Protein AF-A0ABD3NKB0-F1 (afdb_monomer_lite)

Radius of gyration: 22.81 Å; chains: 1; bounding box: 58×77×48 Å

Foldseek 3Di:
DDDQCFLVNVLVVVCVVCVPCSVVCVVDPFPVSVVVVQVVLLVVLVVLVPDPDPCLPSSLVRLLRSLLLLLLVVQLVQVVLVVVLPQDLVQLLCLQAVDFADPVLQVVLCVVQPDPPDGRDRTSNSSLVSLQVVQDDPNDHQLQSSLLCVCVRPQLDAFADADLPPRHHDDQDPPDPDDQVRQQKDWDADPPPDAAQAWQDGNHGGGRTWIWGQHPPPRDTDIATDHLRSNQSRPNSRHGDDQVSSQSNSSSVCVSVVWAKWKKDFALDRHIDIWTFRPPPVRDTADSDLCQLQVLCCLVVVLAATQWMWTHDLQLVRTFTLRVQNLDEVVVNHRHDPVDPDDPVSSVVSVVLSVVCLCDSQNPRGNNRHNSSVSCVSSVDDRVNSSVSSSVSSVCRPVDDSSPD

Secondary structure (DSSP, 8-state):
-PPP--HHHHHHHHHHH-HHHHHHHHHS--HHHHHHHHHHHHHHHHHHHH---S-HHHHHHHHHHHHHHHHHHHHHHHHHHHHHTT--HHHHHHHHHHSPPPHHHHHHHHHHS--TT-PPPSSHHHHHHHHHHHHEETTEE-HHHHHHHHHTSGGG--B-SB-TTT-PBPP--SS-SS-TGGGTEEEE---S-STTB--EESSSEE-S-EEEEE-TTT--EEEEE-B--HHHHT-TTT--B-HHHHHHHHHHHHHHTT--EEEEEETTSS--EEEEE--STT--EE---HHHHTGGGGGGGSS-B---EEEE-SSGGG-EE-HHHHTSBGGGT-SB---S---HHHHHHHHHHHHHHHT-TT-TTBSS---HHHHHHHTT--HHHHHHHHHHHHHHBTTB-TT--

pLDDT: mean 81.74, std 17.15, range [26.59, 98.06]

Structure (mmCIF, N/CA/C/O backbone):
data_AF-A0ABD3NKB0-F1
#
_entry.id   AF-A0ABD3NKB0-F1
#
loop_
_atom_site.group_PDB
_atom_site.id
_atom_site.type_symbol
_atom_site.label_atom_id
_atom_site.label_alt_id
_atom_site.label_comp_id
_atom_site.label_asym_id
_atom_site.label_entity_id
_atom_site.label_seq_id
_atom_site.pdbx_PDB_ins_code
_atom_site.Cartn_x
_atom_site.Cartn_y
_atom_site.Cartn_z
_atom_site.occupancy
_atom_site.B_iso_or_equiv
_atom_site.auth_seq_id
_atom_site.auth_comp_id
_atom_site.auth_asym_id
_atom_site.auth_atom_id
_atom_site.pdbx_PDB_model_num
ATOM 1 N N . MET A 1 1 ? -17.593 -40.931 -14.509 1.00 26.59 1 MET A N 1
ATOM 2 C CA . MET A 1 1 ? -17.730 -40.911 -13.034 1.00 26.59 1 MET A CA 1
ATOM 3 C C . MET A 1 1 ? -17.226 -39.561 -12.542 1.00 26.59 1 MET A C 1
ATOM 5 O O . MET A 1 1 ? -16.441 -38.968 -13.272 1.00 26.59 1 MET A O 1
ATOM 9 N N . PRO A 1 2 ? -17.815 -39.019 -11.467 1.00 28.30 2 PRO A N 1
ATOM 10 C CA . PRO A 1 2 ? -18.167 -37.607 -11.347 1.00 28.30 2 PRO A CA 1
ATOM 11 C C . PRO A 1 2 ? -16.949 -36.687 -11.284 1.00 28.30 2 PRO A C 1
ATOM 13 O O . PRO A 1 2 ? -15.920 -37.038 -10.716 1.00 28.30 2 PRO A O 1
ATOM 16 N N . SER A 1 3 ? -17.118 -35.519 -11.900 1.00 31.98 3 SER A N 1
ATOM 17 C CA . SER A 1 3 ? -16.193 -34.391 -11.948 1.00 31.98 3 SER A CA 1
ATOM 18 C C . SER A 1 3 ? -15.628 -34.069 -10.557 1.00 31.98 3 SER A C 1
ATOM 20 O O . SER A 1 3 ? -16.409 -34.052 -9.600 1.00 31.98 3 SER A O 1
ATOM 22 N N . PRO A 1 4 ? -14.318 -33.795 -10.417 1.00 37.91 4 PRO A N 1
ATOM 23 C CA . PRO A 1 4 ? -13.768 -33.377 -9.134 1.00 37.91 4 PRO A CA 1
ATOM 24 C C . PRO A 1 4 ? -14.428 -32.053 -8.721 1.00 37.91 4 PRO A C 1
ATOM 26 O O . PRO A 1 4 ? -14.688 -31.212 -9.592 1.00 37.91 4 PRO A O 1
ATOM 29 N N . PRO A 1 5 ? -14.757 -31.850 -7.431 1.00 42.03 5 PRO A N 1
ATOM 30 C CA . PRO A 1 5 ? -15.404 -30.628 -7.010 1.00 42.03 5 PRO A CA 1
ATOM 31 C C . PRO A 1 5 ? -14.368 -29.506 -7.031 1.00 42.03 5 PRO A C 1
ATOM 33 O O . PRO A 1 5 ? -13.592 -29.332 -6.097 1.00 42.03 5 PRO A O 1
ATOM 36 N N . ALA A 1 6 ? -14.357 -28.754 -8.129 1.00 50.47 6 ALA A N 1
ATOM 37 C CA . ALA A 1 6 ? -13.628 -27.505 -8.254 1.00 50.47 6 ALA A CA 1
ATOM 38 C C . ALA A 1 6 ? -14.057 -26.555 -7.123 1.00 50.47 6 ALA A C 1
ATOM 40 O O . ALA A 1 6 ? -15.149 -26.688 -6.566 1.00 50.47 6 ALA A O 1
ATOM 41 N N . ALA A 1 7 ? -13.278 -25.518 -6.830 1.00 43.47 7 ALA A N 1
ATOM 42 C CA . ALA A 1 7 ? -13.775 -24.385 -6.044 1.00 43.47 7 ALA A CA 1
ATOM 43 C C . ALA A 1 7 ? -15.156 -23.898 -6.553 1.00 43.47 7 ALA A C 1
ATOM 45 O O . ALA A 1 7 ? -16.006 -23.494 -5.763 1.00 43.47 7 ALA A O 1
ATOM 46 N N . ALA A 1 8 ? -15.432 -24.081 -7.852 1.00 39.44 8 ALA A N 1
ATOM 47 C CA . ALA A 1 8 ? -16.739 -23.917 -8.478 1.00 39.44 8 ALA A CA 1
ATOM 48 C C . ALA A 1 8 ? -17.849 -24.829 -7.917 1.00 39.44 8 ALA A C 1
ATOM 50 O O . ALA A 1 8 ? -18.980 -24.383 -7.823 1.00 39.44 8 ALA A O 1
ATOM 51 N N . THR A 1 9 ? -17.582 -26.070 -7.508 1.00 47.16 9 THR A N 1
ATOM 52 C CA . THR A 1 9 ? -18.558 -26.972 -6.869 1.00 47.16 9 THR A CA 1
ATOM 53 C C . THR A 1 9 ? -18.790 -26.625 -5.402 1.00 47.16 9 THR A C 1
ATOM 55 O O . THR A 1 9 ? -19.919 -26.749 -4.933 1.00 47.16 9 THR A O 1
ATOM 58 N N . ALA A 1 10 ? -17.773 -26.140 -4.683 1.00 50.16 10 ALA A N 1
ATOM 59 C CA . ALA A 1 10 ? -17.946 -25.607 -3.329 1.00 50.16 10 ALA A CA 1
ATOM 60 C C . ALA A 1 10 ? -18.776 -24.309 -3.353 1.00 50.16 10 ALA A C 1
ATOM 62 O O . ALA A 1 10 ? -19.781 -24.200 -2.652 1.00 50.16 10 ALA A O 1
ATOM 63 N N . MET A 1 11 ? -18.432 -23.383 -4.253 1.00 48.41 11 MET A N 1
ATOM 64 C CA . MET A 1 11 ? -19.195 -22.164 -4.530 1.00 48.41 11 MET A CA 1
ATOM 65 C C . MET A 1 11 ? -20.606 -22.454 -5.056 1.00 48.41 11 MET A C 1
ATOM 67 O O . MET A 1 11 ? -21.567 -21.857 -4.581 1.00 48.41 11 MET A O 1
ATOM 71 N N . ALA A 1 12 ? -20.768 -23.409 -5.978 1.00 43.72 12 ALA A N 1
ATOM 72 C CA . ALA A 1 12 ? -22.075 -23.822 -6.494 1.00 43.72 12 ALA A CA 1
ATOM 73 C C . ALA A 1 12 ? -22.918 -24.532 -5.430 1.00 43.72 12 ALA A C 1
ATOM 75 O O . ALA A 1 12 ? -24.130 -24.354 -5.412 1.00 43.72 12 ALA A O 1
ATOM 76 N N . SER A 1 13 ? -22.305 -25.288 -4.514 1.00 45.84 13 SER A N 1
ATOM 77 C CA . SER A 1 13 ? -23.009 -25.893 -3.375 1.00 45.84 13 SER A CA 1
ATOM 78 C C . SER A 1 13 ? -23.481 -24.836 -2.376 1.00 45.84 13 SER A C 1
ATOM 80 O O . SER A 1 13 ? -24.569 -24.974 -1.818 1.00 45.84 13 SER A O 1
ATOM 82 N N . LEU A 1 14 ? -22.703 -23.763 -2.178 1.00 47.34 14 LEU A N 1
ATOM 83 C CA . LEU A 1 14 ? -23.108 -22.605 -1.378 1.00 47.34 14 LEU A CA 1
ATOM 84 C C . LEU A 1 14 ? -24.255 -21.833 -2.055 1.00 47.34 14 LEU A C 1
ATOM 86 O O . LEU A 1 14 ? -25.281 -21.581 -1.427 1.00 47.34 14 LEU A O 1
ATOM 90 N N . TYR A 1 15 ? -24.114 -21.534 -3.351 1.00 43.75 15 TYR A N 1
ATOM 91 C CA . TYR A 1 15 ? -25.118 -20.835 -4.164 1.00 43.75 15 TYR A CA 1
ATOM 92 C C . TYR A 1 15 ? -26.432 -21.622 -4.266 1.00 43.75 15 TYR A C 1
ATOM 94 O O . TYR A 1 15 ? -27.513 -21.044 -4.192 1.00 43.75 15 TYR A O 1
ATOM 102 N N . ALA A 1 16 ? -26.362 -22.952 -4.383 1.00 43.16 16 ALA A N 1
ATOM 103 C CA . ALA A 1 16 ? -27.534 -23.823 -4.433 1.00 43.16 16 ALA A CA 1
ATOM 104 C C . ALA A 1 16 ? -28.256 -23.949 -3.082 1.00 43.16 16 ALA A C 1
ATOM 106 O O . ALA A 1 16 ? -29.467 -24.168 -3.061 1.00 43.16 16 ALA A O 1
ATOM 107 N N . ARG A 1 17 ? -27.538 -23.825 -1.957 1.00 43.84 17 ARG A N 1
ATOM 108 C CA . ARG A 1 17 ? -28.128 -23.866 -0.610 1.00 43.84 17 ARG A CA 1
ATOM 109 C C . ARG A 1 17 ? -28.789 -22.555 -0.214 1.00 43.84 17 ARG A C 1
ATOM 111 O O . ARG A 1 17 ? -29.828 -22.596 0.436 1.00 43.84 17 ARG A O 1
ATOM 118 N N . ASP A 1 18 ? -28.191 -21.423 -0.574 1.00 40.84 18 ASP A N 1
ATOM 119 C CA . ASP A 1 18 ? -28.697 -20.110 -0.180 1.00 40.84 18 ASP A CA 1
ATOM 120 C C . ASP A 1 18 ? -28.334 -19.035 -1.216 1.00 40.84 18 ASP A C 1
ATOM 122 O O . ASP A 1 18 ? -27.388 -18.256 -1.078 1.00 40.84 18 ASP A O 1
ATOM 126 N N . LYS A 1 19 ? -29.114 -19.020 -2.300 1.00 41.03 19 LYS A N 1
ATOM 127 C CA . LYS A 1 19 ? -28.939 -18.111 -3.437 1.00 41.03 19 LYS A CA 1
ATOM 128 C C . LYS A 1 19 ? -28.983 -16.636 -3.022 1.00 41.03 19 LYS A C 1
ATOM 130 O O . LYS A 1 19 ? -28.184 -15.850 -3.509 1.00 41.03 19 LYS A O 1
ATOM 135 N N . LEU A 1 20 ? -29.873 -16.266 -2.098 1.00 41.06 20 LEU A N 1
ATOM 136 C CA . LEU A 1 20 ? -30.017 -14.888 -1.611 1.00 41.06 20 LEU A CA 1
ATOM 137 C C . LEU A 1 20 ? -28.836 -14.459 -0.734 1.00 41.06 20 LEU A C 1
ATOM 139 O O . LEU A 1 20 ? -28.441 -13.297 -0.799 1.00 41.06 20 LEU A O 1
ATOM 143 N N . LEU A 1 21 ? -28.267 -15.374 0.059 1.00 42.31 21 LEU A N 1
ATOM 144 C CA . LEU A 1 21 ? -27.034 -15.139 0.810 1.00 42.31 21 LEU A CA 1
ATOM 145 C C . LEU A 1 21 ? -25.855 -14.930 -0.136 1.00 42.31 21 LEU A C 1
ATOM 147 O O . LEU A 1 21 ? -25.150 -13.947 0.012 1.00 42.31 21 LEU A O 1
ATOM 151 N N . VAL A 1 22 ? -25.667 -15.784 -1.143 1.00 42.88 22 VAL A N 1
ATOM 152 C CA . VAL A 1 22 ? -24.565 -15.622 -2.105 1.00 42.88 22 VAL A CA 1
ATOM 153 C C . VAL A 1 22 ? -24.766 -14.376 -2.980 1.00 42.88 22 VAL A C 1
ATOM 155 O O . VAL A 1 22 ? -23.850 -13.588 -3.153 1.00 42.88 22 VAL A O 1
ATOM 158 N N . GLU A 1 23 ? -25.972 -14.076 -3.449 1.00 40.69 23 GLU A N 1
ATOM 159 C CA . GLU A 1 23 ? -26.212 -12.854 -4.233 1.00 40.69 23 GLU A CA 1
ATOM 160 C C . GLU A 1 23 ? -26.072 -11.568 -3.393 1.00 40.69 23 GLU A C 1
ATOM 162 O O . GLU A 1 23 ? -25.572 -10.563 -3.896 1.00 40.69 23 GLU A O 1
ATOM 167 N N . ARG A 1 24 ? -26.419 -11.586 -2.094 1.00 39.06 24 ARG A N 1
ATOM 168 C CA . ARG A 1 24 ? -26.188 -10.448 -1.176 1.00 39.06 24 ARG A CA 1
ATOM 169 C C . ARG A 1 24 ? -24.743 -10.333 -0.696 1.00 39.06 24 ARG A C 1
ATOM 171 O O . ARG A 1 24 ? -24.239 -9.222 -0.570 1.00 39.06 24 ARG A O 1
ATOM 178 N N . SER A 1 25 ? -24.084 -11.453 -0.415 1.00 37.19 25 SER A N 1
ATOM 179 C CA . SER A 1 25 ? -22.714 -11.497 0.106 1.00 37.19 25 SER A CA 1
ATOM 180 C C . SER A 1 25 ? -21.673 -11.158 -0.955 1.00 37.19 25 SER A C 1
ATOM 182 O O . SER A 1 25 ? -20.599 -10.695 -0.589 1.00 37.19 25 SER A O 1
ATOM 184 N N . PHE A 1 26 ? -21.985 -11.352 -2.239 1.00 42.94 26 PHE A N 1
ATOM 185 C CA . PHE A 1 26 ? -21.048 -11.150 -3.346 1.00 42.94 26 PHE A CA 1
ATOM 186 C C . PHE A 1 26 ? -21.260 -9.812 -4.070 1.00 42.94 26 PHE A C 1
ATOM 188 O O . PHE A 1 26 ? -20.335 -9.326 -4.710 1.00 42.94 26 PHE A O 1
ATOM 195 N N . ALA A 1 27 ? -22.424 -9.164 -3.920 1.00 32.44 27 ALA A N 1
ATOM 196 C CA . ALA A 1 27 ? -22.653 -7.820 -4.458 1.00 32.44 27 ALA A CA 1
ATOM 197 C C . ALA A 1 27 ? -21.833 -6.741 -3.724 1.00 32.44 27 ALA A C 1
ATOM 199 O O . ALA A 1 27 ? -21.401 -5.776 -4.345 1.00 32.44 27 ALA A O 1
ATOM 200 N N . HIS A 1 28 ? -21.567 -6.923 -2.423 1.00 37.44 28 HIS A N 1
ATOM 201 C CA . HIS A 1 28 ? -20.715 -6.051 -1.609 1.00 37.44 28 HIS A CA 1
ATOM 202 C C . HIS A 1 28 ? -20.051 -6.878 -0.499 1.00 37.44 28 HIS A C 1
ATOM 204 O O . HIS A 1 28 ? -20.570 -6.963 0.616 1.00 37.44 28 HIS A O 1
ATOM 210 N N . PHE A 1 29 ? -18.920 -7.523 -0.789 1.00 39.50 29 PHE A N 1
ATOM 211 C CA . PHE A 1 29 ? -18.229 -8.334 0.214 1.00 39.50 29 PHE A CA 1
ATOM 212 C C . PHE A 1 29 ? -17.844 -7.511 1.447 1.00 39.50 29 PHE A C 1
ATOM 214 O O . PHE A 1 29 ? -16.923 -6.693 1.428 1.00 39.50 29 PHE A O 1
ATOM 221 N N . THR A 1 30 ? -18.527 -7.776 2.558 1.00 43.00 30 THR A N 1
ATOM 222 C CA . THR A 1 30 ? -18.121 -7.303 3.879 1.00 43.00 30 THR A CA 1
ATOM 223 C C . THR A 1 30 ? -16.916 -8.111 4.366 1.00 43.00 30 THR A C 1
ATOM 225 O O . THR A 1 30 ? -16.729 -9.274 4.002 1.00 43.00 30 THR A O 1
ATOM 228 N N . GLN A 1 31 ? -16.097 -7.523 5.239 1.00 43.53 31 GLN A N 1
ATOM 229 C CA . GLN A 1 31 ? -14.939 -8.201 5.836 1.00 43.53 31 GLN A CA 1
ATOM 230 C C . GLN A 1 31 ? -15.318 -9.508 6.564 1.00 43.53 31 GLN A C 1
ATOM 232 O O . GLN A 1 31 ? -14.533 -10.448 6.569 1.00 43.53 31 GLN A O 1
ATOM 237 N N . GLU A 1 32 ? -16.533 -9.602 7.115 1.00 41.34 32 GLU A N 1
ATOM 238 C CA . GLU A 1 32 ? -17.074 -10.834 7.716 1.00 41.34 32 GLU A CA 1
ATOM 239 C C . GLU A 1 32 ? -17.334 -11.936 6.686 1.00 41.34 32 GLU A C 1
ATOM 241 O O . GLU A 1 32 ? -17.061 -13.100 6.957 1.00 41.34 32 GLU A O 1
ATOM 246 N N . SER A 1 33 ? -17.803 -11.580 5.487 1.00 41.62 33 SER A N 1
ATOM 247 C CA . SER A 1 33 ? -18.027 -12.542 4.401 1.00 41.62 33 SER A CA 1
ATOM 248 C C . SER A 1 33 ? -16.698 -13.065 3.848 1.00 41.62 33 SER A C 1
ATOM 250 O O . SER A 1 33 ? -16.555 -14.256 3.582 1.00 41.62 33 SER A O 1
ATOM 252 N N . LEU A 1 34 ? -15.691 -12.190 3.753 1.00 45.91 34 LEU A N 1
ATOM 253 C CA . LEU A 1 34 ? -14.324 -12.573 3.395 1.00 45.91 34 LEU A CA 1
ATOM 254 C C . LEU A 1 34 ? -13.680 -13.468 4.462 1.00 45.91 34 LEU A C 1
ATOM 256 O O . LEU A 1 34 ? -13.047 -14.457 4.105 1.00 45.91 34 LEU A O 1
ATOM 260 N N . ALA A 1 35 ? -13.880 -13.165 5.748 1.00 47.72 35 ALA A N 1
ATOM 261 C CA . ALA A 1 35 ? -13.407 -13.995 6.854 1.00 47.72 35 ALA A CA 1
ATOM 262 C C . ALA A 1 35 ? -14.115 -15.360 6.901 1.00 47.72 35 ALA A C 1
ATOM 264 O O . ALA A 1 35 ? -13.487 -16.366 7.223 1.00 47.72 35 ALA A O 1
ATOM 265 N N . LEU A 1 36 ? -15.403 -15.420 6.541 1.00 46.75 36 LEU A N 1
ATOM 266 C CA . LEU A 1 36 ? -16.148 -16.672 6.433 1.00 46.75 36 LEU A CA 1
ATOM 267 C C . LEU A 1 36 ? -15.615 -17.539 5.288 1.00 46.75 36 LEU A C 1
ATOM 269 O O . LEU A 1 36 ? -15.375 -18.723 5.509 1.00 46.75 36 LEU A O 1
ATOM 273 N N . ILE A 1 37 ? -15.372 -16.957 4.108 1.00 50.09 37 ILE A N 1
ATOM 274 C CA . ILE A 1 37 ? -14.743 -17.658 2.976 1.00 50.09 37 ILE A CA 1
ATOM 275 C C . ILE A 1 37 ? -13.359 -18.172 3.378 1.00 50.09 37 ILE A C 1
ATOM 277 O O . ILE A 1 37 ? -13.074 -19.350 3.180 1.00 50.09 37 ILE A O 1
ATOM 281 N N . ASP A 1 38 ? -12.533 -17.337 4.013 1.00 49.88 38 ASP A N 1
ATOM 282 C CA . ASP A 1 38 ? -11.217 -17.748 4.511 1.00 49.88 38 ASP A CA 1
ATOM 283 C C . ASP A 1 38 ? -11.334 -18.892 5.529 1.00 49.88 38 ASP A C 1
ATOM 285 O O . ASP A 1 38 ? -10.583 -19.864 5.456 1.00 49.88 38 ASP A O 1
ATOM 289 N N . SER A 1 39 ? -12.316 -18.833 6.436 1.00 52.16 39 SER A N 1
ATOM 290 C CA . SER A 1 39 ? -12.571 -19.901 7.408 1.00 52.16 39 SER A CA 1
ATOM 291 C C . SER A 1 39 ? -13.042 -21.198 6.747 1.00 52.16 39 SER A C 1
ATOM 293 O O . SER A 1 39 ? -12.665 -22.275 7.196 1.00 52.16 39 SER A O 1
ATOM 295 N N . GLN A 1 40 ? -13.825 -21.117 5.668 1.00 54.69 40 GLN A N 1
ATOM 296 C CA . GLN A 1 40 ? -14.333 -22.280 4.940 1.00 54.69 40 GLN A CA 1
ATOM 297 C C . GLN A 1 40 ? -13.245 -22.918 4.078 1.00 54.69 40 GLN A C 1
ATOM 299 O O . GLN A 1 40 ? -13.124 -24.140 4.069 1.00 54.69 40 GLN A O 1
ATOM 304 N N . LEU A 1 41 ? -12.410 -22.111 3.415 1.00 53.69 41 LEU A N 1
ATOM 305 C CA . LEU A 1 41 ? -11.210 -22.588 2.725 1.00 53.69 41 LEU A CA 1
ATOM 306 C C . LEU A 1 41 ? -10.259 -23.270 3.717 1.00 53.69 41 LEU A C 1
ATOM 308 O O . LEU A 1 41 ? -9.756 -24.357 3.438 1.00 53.69 41 LEU A O 1
ATOM 312 N N . LEU A 1 42 ? -10.072 -22.683 4.905 1.00 51.69 42 LEU A N 1
ATOM 313 C CA . LEU A 1 42 ? -9.280 -23.277 5.981 1.00 51.69 42 LEU A CA 1
ATOM 314 C C . LEU A 1 42 ? -9.897 -24.588 6.495 1.00 51.69 42 LEU A C 1
ATOM 316 O O . LEU A 1 42 ? -9.171 -25.560 6.671 1.00 51.69 42 LEU A O 1
ATOM 320 N N . GLN A 1 43 ? -11.217 -24.647 6.699 1.00 57.44 43 GLN A N 1
ATOM 321 C CA . GLN A 1 43 ? -11.926 -25.863 7.114 1.00 57.44 43 GLN A CA 1
ATOM 322 C C . GLN A 1 43 ? -11.825 -26.972 6.065 1.00 57.44 43 GLN A C 1
ATOM 324 O O . GLN A 1 43 ? -11.586 -28.121 6.424 1.00 57.44 43 GLN A O 1
ATOM 329 N N . GLN A 1 44 ? -11.965 -26.650 4.776 1.00 57.38 44 GLN A N 1
ATOM 330 C CA . GLN A 1 44 ? -11.776 -27.628 3.704 1.00 57.38 44 GLN A CA 1
ATOM 331 C C . GLN A 1 44 ? -10.326 -28.105 3.625 1.00 57.38 44 GLN A C 1
ATOM 333 O O . GLN A 1 44 ? -10.094 -29.301 3.485 1.00 57.38 44 GLN A O 1
ATOM 338 N N . ASN A 1 45 ? -9.352 -27.208 3.792 1.00 53.38 45 ASN A N 1
ATOM 339 C CA . ASN A 1 45 ? -7.943 -27.585 3.875 1.00 53.38 45 ASN A CA 1
ATOM 340 C C . ASN A 1 45 ? -7.677 -28.512 5.077 1.00 53.38 45 ASN A C 1
ATOM 342 O O . ASN A 1 45 ? -7.027 -29.544 4.938 1.00 53.38 45 ASN A O 1
ATOM 346 N N . GLN A 1 46 ? -8.233 -28.199 6.250 1.00 54.81 46 GLN A N 1
ATOM 347 C CA . GLN A 1 46 ? -8.132 -29.048 7.440 1.00 54.81 46 GLN A CA 1
ATOM 348 C C . GLN A 1 46 ? -8.786 -30.417 7.222 1.00 54.81 46 GLN A C 1
ATOM 350 O O . GLN A 1 46 ? -8.182 -31.425 7.575 1.00 54.81 46 GLN A O 1
ATOM 355 N N . ALA A 1 47 ? -9.960 -30.466 6.587 1.00 57.88 47 ALA A N 1
ATOM 356 C CA . ALA A 1 47 ? -10.639 -31.712 6.239 1.00 57.88 47 ALA A CA 1
ATOM 357 C C . ALA A 1 47 ? -9.790 -32.579 5.291 1.00 57.88 47 ALA A C 1
ATOM 359 O O . ALA A 1 47 ? -9.589 -33.762 5.562 1.00 57.88 47 ALA A O 1
ATOM 360 N N . LEU A 1 48 ? -9.202 -31.974 4.251 1.00 53.62 48 LEU A N 1
ATOM 361 C CA . LEU A 1 48 ? -8.264 -32.635 3.333 1.00 53.62 48 LEU A CA 1
ATOM 362 C C . LEU A 1 48 ? -6.990 -33.132 4.034 1.00 53.62 48 LEU A C 1
ATOM 364 O O . LEU A 1 48 ? -6.430 -34.146 3.626 1.00 53.62 48 LEU A O 1
ATOM 368 N N . CYS A 1 49 ? -6.533 -32.444 5.085 1.00 52.62 49 CYS A N 1
ATOM 369 C CA . CYS A 1 49 ? -5.392 -32.875 5.899 1.00 52.62 49 CYS A CA 1
ATOM 370 C C . CYS A 1 49 ? -5.732 -34.035 6.851 1.00 52.62 49 CYS A C 1
ATOM 372 O O . CYS A 1 49 ? -4.823 -34.739 7.286 1.00 52.62 49 CYS A O 1
ATOM 374 N N . THR A 1 50 ? -7.008 -34.217 7.208 1.00 56.00 50 THR A N 1
ATOM 375 C CA . THR A 1 50 ? -7.469 -35.286 8.114 1.00 56.00 50 THR A CA 1
ATOM 376 C C . THR A 1 50 ? -7.984 -36.530 7.395 1.00 56.00 50 THR A C 1
ATOM 378 O O . THR A 1 50 ? -8.035 -37.597 8.002 1.00 56.00 50 THR A O 1
ATOM 381 N N . GLU A 1 51 ? -8.381 -36.413 6.126 1.00 51.75 51 GLU A N 1
ATOM 382 C CA . GLU A 1 51 ? -8.877 -37.539 5.340 1.00 51.75 51 GLU A CA 1
ATOM 383 C C . GLU A 1 51 ? -7.722 -38.364 4.751 1.00 51.75 51 GLU A C 1
ATOM 385 O O . GLU A 1 51 ? -7.022 -37.960 3.821 1.00 51.75 51 GLU A O 1
ATOM 390 N N . ASP A 1 52 ? -7.559 -39.563 5.309 1.00 50.78 52 ASP A N 1
ATOM 391 C CA . ASP A 1 52 ? -6.632 -40.614 4.886 1.00 50.78 52 ASP A CA 1
ATOM 392 C C . ASP A 1 52 ? -7.133 -41.240 3.565 1.00 50.78 52 ASP A C 1
ATOM 394 O O . ASP A 1 52 ? -7.737 -42.315 3.535 1.00 50.78 52 ASP A O 1
ATOM 398 N N . VAL A 1 53 ? -6.999 -40.512 2.449 1.00 49.38 53 VAL A N 1
ATOM 399 C CA . VAL A 1 53 ? -7.520 -40.946 1.143 1.00 49.38 53 VAL A CA 1
ATOM 400 C C . VAL A 1 53 ? -6.378 -41.171 0.159 1.00 49.38 53 VAL A C 1
ATOM 402 O O . VAL A 1 53 ? -5.643 -40.263 -0.215 1.00 49.38 53 VAL A O 1
ATOM 405 N N . ASN A 1 54 ? -6.294 -42.429 -0.278 1.00 49.56 54 ASN A N 1
ATOM 406 C CA . ASN A 1 54 ? -5.334 -43.087 -1.172 1.00 49.56 54 ASN A CA 1
ATOM 407 C C . ASN A 1 54 ? -5.149 -42.474 -2.584 1.00 49.56 54 ASN A C 1
ATOM 409 O O . ASN A 1 54 ? -4.872 -43.208 -3.532 1.00 49.56 54 ASN A O 1
ATOM 413 N N . ASN A 1 55 ? -5.299 -41.162 -2.778 1.00 60.34 55 ASN A N 1
ATOM 414 C CA . ASN A 1 55 ? -5.149 -40.539 -4.091 1.00 60.34 55 ASN A CA 1
ATOM 415 C C . ASN A 1 55 ? -4.402 -39.198 -4.021 1.00 60.34 55 ASN A C 1
ATOM 417 O O . ASN A 1 55 ? -4.985 -38.119 -4.125 1.00 60.34 55 ASN A O 1
ATOM 421 N N . LEU A 1 56 ? -3.075 -39.294 -3.880 1.00 62.16 56 LEU A N 1
ATOM 422 C CA . LEU A 1 56 ? -2.122 -38.174 -3.914 1.00 62.16 56 LEU A CA 1
ATOM 423 C C . LEU A 1 56 ? -2.363 -37.208 -5.087 1.00 62.16 56 LEU A C 1
ATOM 425 O O . LEU A 1 56 ? -2.168 -36.005 -4.939 1.00 62.16 56 LEU A O 1
ATOM 429 N N . HIS A 1 57 ? -2.811 -37.719 -6.238 1.00 64.88 57 HIS A N 1
ATOM 430 C CA . HIS A 1 57 ? -3.077 -36.903 -7.422 1.00 64.88 57 HIS A CA 1
ATOM 431 C C . HIS A 1 57 ? -4.267 -35.955 -7.222 1.00 64.88 57 HIS A C 1
ATOM 433 O O . HIS A 1 57 ? -4.157 -34.766 -7.497 1.00 64.88 57 HIS A O 1
ATOM 439 N N . GLN A 1 58 ? -5.364 -36.452 -6.649 1.00 65.56 58 GLN A N 1
ATOM 440 C CA . GLN A 1 58 ? -6.558 -35.651 -6.378 1.00 65.56 58 GLN A CA 1
ATOM 441 C C . GLN A 1 58 ? -6.310 -34.616 -5.269 1.00 65.56 58 GLN A C 1
ATOM 443 O O . GLN A 1 58 ? -6.812 -33.497 -5.332 1.00 65.56 58 GLN A O 1
ATOM 448 N N . GLN A 1 59 ? -5.495 -34.961 -4.265 1.00 63.19 59 GLN A N 1
ATOM 449 C CA . GLN A 1 59 ? -5.065 -33.993 -3.255 1.00 63.19 59 GLN A CA 1
ATOM 450 C C . GLN A 1 59 ? -4.229 -32.871 -3.877 1.00 63.19 59 GLN A C 1
ATOM 452 O O . GLN A 1 59 ? -4.438 -31.709 -3.537 1.00 63.19 59 GLN A O 1
ATOM 457 N N . GLN A 1 60 ? -3.303 -33.191 -4.782 1.00 71.81 60 GLN A N 1
ATOM 458 C CA . GLN A 1 60 ? -2.484 -32.194 -5.471 1.00 71.81 60 GLN A CA 1
ATOM 459 C C . GLN A 1 60 ? -3.353 -31.215 -6.279 1.00 71.81 60 GLN A C 1
ATOM 461 O O . GLN A 1 60 ? -3.236 -30.010 -6.078 1.00 71.81 60 GLN A O 1
ATOM 466 N N . GLU A 1 61 ? -4.291 -31.714 -7.091 1.00 71.25 61 GLU A N 1
ATOM 467 C CA . GLU A 1 61 ? -5.228 -30.880 -7.868 1.00 71.25 61 GLU A CA 1
ATOM 468 C C . GLU A 1 61 ? -6.034 -29.910 -6.982 1.00 71.25 61 GLU A C 1
ATOM 470 O O . GLU A 1 61 ? -6.197 -28.735 -7.318 1.00 71.25 61 GLU A O 1
ATOM 475 N N . CYS A 1 62 ? -6.497 -30.369 -5.814 1.00 68.50 62 CYS A N 1
ATOM 476 C CA . CYS A 1 62 ? -7.194 -29.513 -4.853 1.00 68.50 62 CYS A CA 1
ATOM 477 C C . CYS A 1 62 ? -6.298 -28.383 -4.322 1.00 68.50 62 CYS A C 1
ATOM 479 O O . CYS A 1 62 ? -6.739 -27.234 -4.258 1.00 68.50 62 CYS A O 1
ATOM 481 N N . HIS A 1 63 ? -5.047 -28.677 -3.952 1.00 72.69 63 HIS A N 1
ATOM 482 C CA . HIS A 1 63 ? -4.119 -27.648 -3.470 1.00 72.69 63 HIS A CA 1
ATOM 483 C C . HIS A 1 63 ? -3.780 -26.634 -4.566 1.00 72.69 63 HIS A C 1
ATOM 485 O O . HIS A 1 63 ? -3.698 -25.444 -4.276 1.00 72.69 63 HIS A O 1
ATOM 491 N N . GLU A 1 64 ? -3.632 -27.072 -5.818 1.00 82.25 64 GLU A N 1
ATOM 492 C CA . GLU A 1 64 ? -3.381 -26.185 -6.959 1.00 82.25 64 GLU A CA 1
ATOM 493 C C . GLU A 1 64 ? -4.547 -25.219 -7.200 1.00 82.25 64 GLU A C 1
ATOM 495 O O . GLU A 1 64 ? -4.328 -24.013 -7.337 1.00 82.25 64 GLU A O 1
ATOM 500 N N . ALA A 1 65 ? -5.788 -25.714 -7.170 1.00 76.06 65 ALA A N 1
ATOM 501 C CA . ALA A 1 65 ? -6.975 -24.871 -7.302 1.00 76.06 65 ALA A CA 1
ATOM 502 C C . ALA A 1 65 ? -7.092 -23.857 -6.149 1.00 76.06 65 ALA A C 1
ATOM 504 O O . ALA A 1 65 ? -7.369 -22.676 -6.374 1.00 76.06 65 ALA A O 1
ATOM 505 N N . LEU A 1 66 ? -6.839 -24.293 -4.909 1.00 74.19 66 LEU A N 1
ATOM 506 C CA . LEU A 1 66 ? -6.820 -23.408 -3.741 1.00 74.19 66 LEU A CA 1
ATOM 507 C C . LEU A 1 66 ? -5.724 -22.342 -3.865 1.00 74.19 66 LEU A C 1
ATOM 509 O O . LEU A 1 66 ? -5.979 -21.166 -3.614 1.00 74.19 66 LEU A O 1
ATOM 513 N N . ALA A 1 67 ? -4.524 -22.728 -4.299 1.00 82.94 67 ALA A N 1
ATOM 514 C CA . ALA A 1 67 ? -3.410 -21.813 -4.511 1.00 82.94 67 ALA A CA 1
ATOM 515 C C . ALA A 1 67 ? -3.735 -20.750 -5.570 1.00 82.94 67 ALA A C 1
ATOM 517 O O . ALA A 1 67 ? -3.512 -19.564 -5.325 1.00 82.94 67 ALA A O 1
ATOM 518 N N . GLN A 1 68 ? -4.318 -21.141 -6.707 1.00 85.38 68 GLN A N 1
ATOM 519 C CA . GLN A 1 68 ? -4.761 -20.202 -7.745 1.00 85.38 68 GLN A CA 1
ATOM 520 C C . GLN A 1 68 ? -5.823 -19.232 -7.219 1.00 85.38 68 GLN A C 1
ATOM 522 O O . GLN A 1 68 ? -5.697 -18.023 -7.416 1.00 85.38 68 GLN A O 1
ATOM 527 N N . ALA A 1 69 ? -6.825 -19.733 -6.489 1.00 78.19 69 ALA A N 1
ATOM 528 C CA . ALA A 1 69 ? -7.847 -18.890 -5.872 1.00 78.19 69 ALA A CA 1
ATOM 529 C C . ALA A 1 69 ? -7.236 -17.879 -4.884 1.00 78.19 69 ALA A C 1
ATOM 531 O O . ALA A 1 69 ? -7.591 -16.699 -4.907 1.00 78.19 69 ALA A O 1
ATOM 532 N N . CYS A 1 70 ? -6.279 -18.308 -4.052 1.00 82.38 70 CYS A N 1
ATOM 533 C CA . CYS A 1 70 ? -5.554 -17.423 -3.140 1.00 82.38 70 CYS A CA 1
ATOM 534 C C . CYS A 1 70 ? -4.773 -16.338 -3.893 1.00 82.38 70 CYS A C 1
ATOM 536 O O . CYS A 1 70 ? -4.876 -15.162 -3.535 1.00 82.38 70 CYS A O 1
ATOM 538 N N . ILE A 1 71 ? -4.028 -16.710 -4.941 1.00 90.44 71 ILE A N 1
ATOM 539 C CA . ILE A 1 71 ? -3.268 -15.763 -5.770 1.00 90.44 71 ILE A CA 1
ATOM 540 C C . ILE A 1 71 ? -4.208 -14.720 -6.372 1.00 90.44 71 ILE A C 1
ATOM 542 O O . ILE A 1 71 ? -4.008 -13.523 -6.156 1.00 90.44 71 ILE A O 1
ATOM 546 N N . ARG A 1 72 ? -5.265 -15.162 -7.063 1.00 88.81 72 ARG A N 1
ATOM 547 C CA . ARG A 1 72 ? -6.231 -14.270 -7.718 1.00 88.81 72 ARG A CA 1
ATOM 548 C C . ARG A 1 72 ? -6.902 -13.335 -6.733 1.00 88.81 72 ARG A C 1
ATOM 550 O O . ARG A 1 72 ? -6.960 -12.140 -6.987 1.00 88.81 72 ARG A O 1
ATOM 557 N N . ARG A 1 73 ? -7.352 -13.842 -5.585 1.00 83.75 73 ARG A N 1
ATOM 558 C CA . ARG A 1 73 ? -8.012 -13.022 -4.563 1.00 83.75 73 ARG A CA 1
ATOM 559 C C . ARG A 1 73 ? -7.121 -11.886 -4.068 1.00 83.75 73 ARG A C 1
ATOM 561 O O . ARG A 1 73 ? -7.563 -10.742 -3.979 1.00 83.75 73 ARG A O 1
ATOM 568 N N . ILE A 1 74 ? -5.872 -12.191 -3.724 1.00 88.50 74 ILE A N 1
ATOM 569 C CA . ILE A 1 74 ? -4.928 -11.179 -3.237 1.00 88.50 74 ILE A CA 1
ATOM 570 C C . ILE A 1 74 ? -4.564 -10.205 -4.360 1.00 88.50 74 ILE A C 1
ATOM 572 O O . ILE A 1 74 ? -4.538 -8.999 -4.114 1.00 88.50 74 ILE A O 1
ATOM 576 N N . ALA A 1 75 ? -4.344 -10.706 -5.581 1.00 93.00 75 ALA A N 1
ATOM 577 C CA . ALA A 1 75 ? -4.089 -9.871 -6.746 1.00 93.00 75 ALA A CA 1
ATOM 578 C C . ALA A 1 75 ? -5.245 -8.908 -7.011 1.00 93.00 75 ALA A C 1
ATOM 580 O O . ALA A 1 75 ? -5.012 -7.711 -7.106 1.00 93.00 75 ALA A O 1
ATOM 581 N N . TYR A 1 76 ? -6.486 -9.390 -7.018 1.00 88.50 76 TYR A N 1
ATOM 582 C CA . TYR A 1 76 ? -7.677 -8.577 -7.259 1.00 88.50 76 TYR A CA 1
ATOM 583 C C . TYR A 1 76 ? -7.859 -7.517 -6.181 1.00 88.50 76 TYR A C 1
ATOM 585 O O . TYR A 1 76 ? -8.098 -6.363 -6.502 1.00 88.50 76 TYR A O 1
ATOM 593 N N . ARG A 1 77 ? -7.619 -7.849 -4.908 1.00 85.62 77 ARG A N 1
ATOM 594 C CA . ARG A 1 77 ? -7.628 -6.854 -3.824 1.00 85.62 77 ARG A CA 1
ATOM 595 C C . ARG A 1 77 ? -6.600 -5.734 -4.040 1.00 85.62 77 ARG A C 1
ATOM 597 O O . ARG A 1 77 ? -6.836 -4.595 -3.642 1.00 85.62 77 ARG A O 1
ATOM 604 N N . CYS A 1 78 ? -5.442 -6.046 -4.620 1.00 90.19 78 CYS A N 1
ATOM 605 C CA . CYS A 1 78 ? -4.447 -5.043 -5.001 1.00 90.19 78 CYS A CA 1
ATOM 606 C C . CYS A 1 78 ? -4.867 -4.277 -6.266 1.00 90.19 78 CYS A C 1
ATOM 608 O O . CYS A 1 78 ? -4.706 -3.062 -6.315 1.00 90.19 78 CYS A O 1
ATOM 610 N N . LEU A 1 79 ? -5.439 -4.958 -7.258 1.00 89.69 79 LEU A N 1
ATOM 611 C CA . LEU A 1 79 ? -5.933 -4.370 -8.506 1.00 89.69 79 LEU A CA 1
ATOM 612 C C . LEU A 1 79 ? -7.140 -3.451 -8.281 1.00 89.69 79 LEU A C 1
ATOM 614 O O . LEU A 1 79 ? -7.230 -2.423 -8.938 1.00 89.69 79 LEU A O 1
ATOM 618 N N . ASP A 1 80 ? -7.970 -3.711 -7.270 1.00 86.12 80 ASP A N 1
ATOM 619 C CA . ASP A 1 80 ? -9.034 -2.808 -6.822 1.00 86.12 80 ASP A CA 1
ATOM 620 C C . ASP A 1 80 ? -8.492 -1.434 -6.427 1.00 86.12 80 ASP A C 1
ATOM 622 O O . ASP A 1 80 ? -9.168 -0.426 -6.632 1.00 86.12 80 ASP A O 1
ATOM 626 N N . LYS A 1 81 ? -7.270 -1.362 -5.877 1.00 86.69 81 LYS A N 1
ATOM 627 C CA . LYS A 1 81 ? -6.625 -0.071 -5.601 1.00 86.69 81 LYS A CA 1
ATOM 628 C C . LYS A 1 81 ? -6.351 0.666 -6.908 1.00 86.69 81 LYS A C 1
ATOM 630 O O . LYS A 1 81 ? -6.672 1.842 -6.989 1.00 86.69 81 LYS A O 1
ATOM 635 N N . TYR A 1 82 ? -5.842 -0.034 -7.927 1.00 84.62 82 TYR A N 1
ATOM 636 C CA . TYR A 1 82 ? -5.611 0.515 -9.268 1.00 84.62 82 TYR A CA 1
ATOM 637 C C . TYR A 1 82 ? -6.906 0.930 -9.976 1.00 84.62 82 TYR A C 1
ATOM 639 O O . TYR A 1 82 ? -6.960 2.004 -10.565 1.00 84.62 82 TYR A O 1
ATOM 647 N N . ALA A 1 83 ? -7.966 0.128 -9.882 1.00 80.25 83 ALA A N 1
ATOM 648 C CA . ALA A 1 83 ? -9.264 0.430 -10.482 1.00 80.25 83 ALA A CA 1
ATOM 649 C C . ALA A 1 83 ? -9.912 1.687 -9.881 1.00 80.25 83 ALA A C 1
ATOM 651 O O . ALA A 1 83 ? -10.602 2.431 -10.574 1.00 80.25 83 ALA A O 1
ATOM 652 N N . ARG A 1 84 ? -9.651 1.968 -8.599 1.00 74.44 84 ARG A N 1
ATOM 653 C CA . ARG A 1 84 ? -10.095 3.202 -7.931 1.00 74.44 84 ARG A CA 1
ATOM 654 C C . ARG A 1 84 ? -9.254 4.428 -8.292 1.00 74.44 84 ARG A C 1
ATOM 656 O O . ARG A 1 84 ? -9.706 5.547 -8.064 1.00 74.44 84 ARG A O 1
ATOM 663 N N . LEU A 1 85 ? -8.078 4.251 -8.905 1.00 70.62 85 LEU A N 1
ATOM 664 C CA . LEU A 1 85 ? -7.257 5.372 -9.387 1.00 70.62 85 LEU A CA 1
ATOM 665 C C . LEU A 1 85 ? -7.907 6.123 -10.553 1.00 70.62 85 LEU A C 1
ATOM 667 O O . LEU A 1 85 ? -7.420 7.189 -10.902 1.00 70.62 85 LEU A O 1
ATOM 671 N N . LEU A 1 86 ? -9.030 5.638 -11.103 1.00 54.59 86 LEU A N 1
ATOM 672 C CA . LEU A 1 86 ? -9.833 6.308 -12.139 1.00 54.59 86 LEU A CA 1
ATOM 673 C C . LEU A 1 86 ? -10.431 7.669 -11.713 1.00 54.59 86 LEU A C 1
ATOM 675 O O . LEU A 1 86 ? -11.250 8.240 -12.434 1.00 54.59 86 LEU A O 1
ATOM 679 N N . SER A 1 87 ? -10.001 8.219 -10.576 1.00 60.53 87 SER A N 1
ATOM 680 C CA . SER A 1 87 ? -10.051 9.656 -10.319 1.00 60.53 87 SER A CA 1
ATOM 681 C C . SER A 1 87 ? -9.468 10.391 -11.528 1.00 60.53 87 SER A C 1
ATOM 683 O O . SER A 1 87 ? -8.314 10.182 -11.897 1.00 60.53 87 SER A O 1
ATOM 685 N N . THR A 1 88 ? -10.253 11.254 -12.172 1.00 72.88 88 THR A N 1
ATOM 686 C CA . THR A 1 88 ? -9.730 12.101 -13.252 1.00 72.88 88 THR A CA 1
ATOM 687 C C . THR A 1 88 ? -8.551 12.930 -12.732 1.00 72.88 88 THR A C 1
ATOM 689 O O . THR A 1 88 ? -8.471 13.209 -11.532 1.00 72.88 88 THR A O 1
ATOM 692 N N . ALA A 1 89 ? -7.646 13.364 -13.618 1.00 82.94 89 ALA A N 1
ATOM 693 C CA . ALA A 1 89 ? -6.573 14.290 -13.238 1.00 82.94 89 ALA A CA 1
ATOM 694 C C . ALA A 1 89 ? -7.129 15.492 -12.445 1.00 82.94 89 ALA A C 1
ATOM 696 O O . ALA A 1 89 ? -6.569 15.857 -11.414 1.00 82.94 89 ALA A O 1
ATOM 697 N N . ASP A 1 90 ? -8.303 15.990 -12.846 1.00 86.44 90 ASP A N 1
ATOM 698 C CA . ASP A 1 90 ? -9.046 17.046 -12.152 1.00 86.44 90 ASP A CA 1
ATOM 699 C C . ASP A 1 90 ? -9.395 16.682 -10.702 1.00 86.44 90 ASP A C 1
ATOM 701 O O . ASP A 1 90 ? -9.230 17.499 -9.805 1.00 86.44 90 ASP A O 1
ATOM 705 N N . THR A 1 91 ? -9.813 15.442 -10.430 1.00 86.81 91 THR A N 1
ATOM 706 C CA . THR A 1 91 ? -10.144 14.984 -9.068 1.00 86.81 91 THR A CA 1
ATOM 707 C C . THR A 1 91 ? -8.917 15.015 -8.153 1.00 86.81 91 THR A C 1
ATOM 709 O O . THR A 1 91 ? -9.007 15.423 -6.989 1.00 86.81 91 THR A O 1
ATOM 712 N N . VAL A 1 92 ? -7.758 14.596 -8.671 1.00 90.25 92 VAL A N 1
ATOM 713 C CA . VAL A 1 92 ? -6.492 14.616 -7.924 1.00 90.25 92 VAL A CA 1
ATOM 714 C C . VAL A 1 92 ? -6.017 16.052 -7.717 1.00 90.25 92 VAL A C 1
ATOM 716 O O . VAL A 1 92 ? -5.632 16.416 -6.605 1.00 90.25 92 VAL A O 1
ATOM 719 N N . GLU A 1 93 ? -6.082 16.892 -8.750 1.00 93.88 93 GLU A N 1
ATOM 720 C CA . GLU A 1 93 ? -5.746 18.311 -8.641 1.00 93.88 93 GLU A CA 1
ATOM 721 C C . GLU A 1 93 ? -6.637 19.048 -7.642 1.00 93.88 93 GLU A C 1
ATOM 723 O O . GLU A 1 93 ? -6.125 19.784 -6.798 1.00 93.88 93 GLU A O 1
ATOM 728 N N . ASP A 1 94 ? -7.948 18.823 -7.695 1.00 93.50 94 ASP A N 1
ATOM 729 C CA . ASP A 1 94 ? -8.906 19.390 -6.753 1.00 93.50 94 ASP A CA 1
ATOM 730 C C . ASP A 1 94 ? -8.556 18.990 -5.324 1.00 93.50 94 ASP A C 1
ATOM 732 O O . ASP A 1 94 ? -8.581 19.827 -4.425 1.00 93.50 94 ASP A O 1
ATOM 736 N N . ALA A 1 95 ? -8.181 17.729 -5.097 1.00 92.75 95 ALA A N 1
ATOM 737 C CA . ALA A 1 95 ? -7.744 17.267 -3.786 1.00 92.75 95 ALA A CA 1
ATOM 738 C C . ALA A 1 95 ? -6.440 17.932 -3.320 1.00 92.75 95 ALA A C 1
ATOM 740 O O . ALA A 1 95 ? -6.326 18.315 -2.155 1.00 92.75 95 ALA A O 1
ATOM 741 N N . LEU A 1 96 ? -5.473 18.115 -4.221 1.00 95.75 96 LEU A N 1
ATOM 742 C CA . LEU A 1 96 ? -4.206 18.795 -3.936 1.00 95.75 96 LEU A CA 1
ATOM 743 C C . LEU A 1 96 ? -4.390 20.294 -3.642 1.00 95.75 96 LEU A C 1
ATOM 745 O O . LEU A 1 96 ? -3.604 20.872 -2.885 1.00 95.75 96 LEU A O 1
ATOM 749 N N . LYS A 1 97 ? -5.416 20.921 -4.228 1.00 96.50 97 LYS A N 1
ATOM 750 C CA . LYS A 1 97 ? -5.787 22.331 -4.016 1.00 96.50 97 LYS A CA 1
ATOM 751 C C . LYS A 1 97 ? -6.733 22.528 -2.826 1.00 96.50 97 LYS A C 1
ATOM 753 O O . LYS A 1 97 ? -6.877 23.650 -2.355 1.00 96.50 97 LYS A O 1
ATOM 758 N N . PHE A 1 98 ? -7.370 21.459 -2.341 1.00 95.25 98 PHE A N 1
ATOM 759 C CA . PHE A 1 98 ? -8.483 21.540 -1.393 1.00 95.25 98 PHE A CA 1
ATOM 760 C C . PHE A 1 98 ? -8.113 22.184 -0.052 1.00 95.25 98 PHE A C 1
ATOM 762 O O . PHE A 1 98 ? -8.879 22.987 0.477 1.00 95.25 98 PHE A O 1
ATOM 769 N N . TYR A 1 99 ? -6.950 21.838 0.508 1.00 94.62 99 TYR A N 1
ATOM 770 C CA . TYR A 1 99 ? -6.509 22.372 1.795 1.00 94.62 99 TYR A CA 1
ATOM 771 C C . TYR A 1 99 ? -5.442 23.447 1.643 1.00 94.62 99 TYR A C 1
ATOM 773 O O . TYR A 1 99 ? -4.444 23.263 0.944 1.00 94.62 99 TYR A O 1
ATOM 781 N N . THR A 1 100 ? -5.592 24.509 2.429 1.00 96.50 100 THR A N 1
ATOM 782 C CA . THR A 1 100 ? -4.486 25.408 2.755 1.00 96.50 100 THR A CA 1
ATOM 783 C C . THR A 1 100 ? -3.568 24.741 3.780 1.00 96.50 100 THR A C 1
ATOM 785 O O . THR A 1 100 ? -4.024 24.233 4.808 1.00 96.50 100 THR A O 1
ATOM 788 N N . LEU A 1 101 ? -2.265 24.739 3.510 1.00 96.62 101 LEU A N 1
ATOM 789 C CA . LEU A 1 101 ? -1.258 24.180 4.406 1.00 96.62 101 LEU A CA 1
ATOM 790 C C . LEU A 1 101 ? -1.049 25.094 5.626 1.00 96.62 101 LEU A C 1
ATOM 792 O O . LEU A 1 101 ? -0.978 26.312 5.462 1.00 96.62 101 LEU A O 1
ATOM 796 N N . PRO A 1 102 ? -0.874 24.554 6.846 1.00 94.81 102 PRO A N 1
ATOM 797 C CA . PRO A 1 102 ? -0.488 25.356 8.007 1.00 94.81 102 PRO A CA 1
ATOM 798 C C . PRO A 1 102 ? 0.859 26.064 7.797 1.00 94.81 102 PRO A C 1
ATOM 800 O O . PRO A 1 102 ? 1.790 25.452 7.278 1.00 94.81 102 PRO A O 1
ATOM 803 N N . ASN A 1 103 ? 1.007 27.310 8.262 1.00 95.69 103 ASN A N 1
ATOM 804 C CA . ASN A 1 103 ? 2.217 28.128 8.052 1.00 95.69 103 ASN A CA 1
ATOM 805 C C . ASN A 1 103 ? 3.526 27.414 8.429 1.00 95.69 103 ASN A C 1
ATOM 807 O O . ASN A 1 103 ? 4.510 27.500 7.701 1.00 95.69 103 ASN A O 1
ATOM 811 N N . GLU A 1 104 ? 3.539 26.680 9.545 1.00 94.44 104 GLU A N 1
ATOM 812 C CA . GLU A 1 104 ? 4.709 25.899 9.966 1.00 94.44 104 GLU A CA 1
ATOM 813 C C . GLU A 1 104 ? 5.103 24.857 8.906 1.00 94.44 104 GLU A C 1
ATOM 815 O O . GLU A 1 104 ? 6.280 24.694 8.584 1.00 94.44 104 GLU A O 1
ATOM 820 N N . LEU A 1 105 ? 4.115 24.177 8.319 1.00 95.19 105 LEU A N 1
ATOM 821 C CA . LEU A 1 105 ? 4.332 23.188 7.272 1.00 95.19 105 LEU A CA 1
ATOM 822 C C . LEU A 1 105 ? 4.824 23.842 5.975 1.00 95.19 105 LEU A C 1
ATOM 824 O O . LEU A 1 105 ? 5.760 23.321 5.373 1.00 95.19 105 LEU A O 1
ATOM 828 N N . GLN A 1 106 ? 4.266 24.996 5.592 1.00 97.31 106 GLN A N 1
ATOM 829 C CA . GLN A 1 106 ? 4.734 25.765 4.430 1.00 97.31 106 GLN A CA 1
ATOM 830 C C . GLN A 1 106 ? 6.222 26.122 4.564 1.00 97.31 106 GLN A C 1
ATOM 832 O O . GLN A 1 106 ? 7.012 25.855 3.660 1.00 97.31 106 GLN A O 1
ATOM 837 N N . GLN A 1 107 ? 6.625 26.657 5.723 1.00 96.56 107 GLN A N 1
ATOM 838 C CA . GLN A 1 107 ? 8.014 27.045 5.994 1.00 96.56 107 GLN A CA 1
ATOM 839 C C . GLN A 1 107 ? 8.962 25.843 6.000 1.00 96.56 107 GLN A C 1
ATOM 841 O O . GLN A 1 107 ? 10.062 25.906 5.447 1.00 96.56 107 GLN A O 1
ATOM 846 N N . ARG A 1 108 ? 8.528 24.717 6.580 1.00 96.00 108 ARG A N 1
ATOM 847 C CA . ARG A 1 108 ? 9.300 23.467 6.566 1.00 96.00 108 ARG A CA 1
ATOM 848 C C . ARG A 1 108 ? 9.525 22.946 5.147 1.00 96.00 108 ARG A C 1
ATOM 850 O O . ARG A 1 108 ? 10.628 22.490 4.854 1.00 96.00 108 ARG A O 1
ATOM 857 N N . ILE A 1 109 ? 8.512 23.018 4.282 1.00 96.75 109 ILE A N 1
ATOM 858 C CA . ILE A 1 109 ? 8.632 22.625 2.871 1.00 96.75 109 ILE A CA 1
ATOM 859 C C . ILE A 1 109 ? 9.592 23.570 2.143 1.00 96.75 109 ILE A C 1
ATOM 861 O O . ILE A 1 109 ? 10.559 23.088 1.563 1.00 96.75 109 ILE A O 1
ATOM 865 N N . ALA A 1 110 ? 9.396 24.887 2.258 1.00 95.81 110 ALA A N 1
ATOM 866 C CA . ALA A 1 110 ? 10.247 25.891 1.612 1.00 95.81 110 ALA A CA 1
ATOM 867 C C . ALA A 1 110 ? 11.724 25.790 2.036 1.00 95.81 110 ALA A C 1
ATOM 869 O O . ALA A 1 110 ? 12.625 25.990 1.229 1.00 95.81 110 ALA A O 1
ATOM 870 N N . THR A 1 111 ? 11.980 25.428 3.297 1.00 96.00 111 THR A N 1
ATOM 871 C CA . THR A 1 111 ? 13.343 25.208 3.806 1.00 96.00 111 THR A CA 1
ATOM 872 C C . THR A 1 111 ? 13.973 23.936 3.232 1.00 96.00 111 THR A C 1
ATOM 874 O O . THR A 1 111 ? 15.163 23.920 2.929 1.00 96.00 111 THR A O 1
ATOM 877 N N . LYS A 1 112 ? 13.198 22.848 3.107 1.00 96.62 112 LYS A N 1
ATOM 878 C CA . LYS A 1 112 ? 13.701 21.546 2.636 1.00 96.62 112 LYS A CA 1
ATOM 879 C C . LYS A 1 112 ? 13.861 21.492 1.113 1.00 96.62 112 LYS A C 1
ATOM 881 O O . LYS A 1 112 ? 14.784 20.843 0.627 1.00 96.62 112 LYS A O 1
ATOM 886 N N . TYR A 1 113 ? 12.981 22.169 0.382 1.00 95.75 113 TYR A N 1
ATOM 887 C CA . TYR A 1 113 ? 12.925 22.189 -1.079 1.00 95.75 113 TYR A CA 1
ATOM 888 C C . TYR A 1 113 ? 12.963 23.640 -1.588 1.00 95.75 113 TYR A C 1
ATOM 890 O O . TYR A 1 113 ? 11.955 24.144 -2.082 1.00 95.75 113 TYR A O 1
ATOM 898 N N . PRO A 1 114 ? 14.096 24.346 -1.423 1.00 94.00 114 PRO A N 1
ATOM 899 C CA . PRO A 1 114 ? 14.176 25.762 -1.751 1.00 94.00 114 PRO A CA 1
ATOM 900 C C . PRO A 1 114 ? 14.158 25.989 -3.267 1.00 94.00 114 PRO A C 1
ATOM 902 O O . PRO A 1 114 ? 14.922 25.362 -4.000 1.00 94.00 114 PRO A O 1
ATOM 905 N N . ILE A 1 115 ? 13.335 26.939 -3.713 1.00 92.56 115 ILE A N 1
ATOM 906 C CA . ILE A 1 115 ? 13.376 27.517 -5.062 1.00 92.56 115 ILE A CA 1
ATOM 907 C C . ILE A 1 115 ? 13.609 29.016 -4.914 1.00 92.56 115 ILE A C 1
ATOM 909 O O . ILE A 1 115 ? 12.945 29.688 -4.120 1.00 92.56 115 ILE A O 1
ATOM 913 N N . GLU A 1 116 ? 14.585 29.539 -5.650 1.00 90.94 116 GLU A N 1
ATOM 914 C CA . GLU A 1 116 ? 14.958 30.947 -5.571 1.00 90.94 116 GLU A CA 1
ATOM 915 C C . GLU A 1 116 ? 13.766 31.844 -5.940 1.00 90.94 116 GLU A C 1
ATOM 917 O O . GLU A 1 116 ? 13.023 31.562 -6.878 1.00 90.94 116 GLU A O 1
ATOM 922 N N . ASN A 1 117 ? 13.567 32.926 -5.182 1.00 89.44 117 ASN A N 1
ATOM 923 C CA . ASN A 1 117 ? 12.504 33.914 -5.406 1.00 89.44 117 ASN A CA 1
ATOM 924 C C . ASN A 1 117 ? 11.064 33.358 -5.407 1.00 89.44 117 ASN A C 1
ATOM 926 O O . ASN A 1 117 ? 10.144 34.049 -5.844 1.00 89.44 117 ASN A O 1
ATOM 930 N N . THR A 1 118 ? 10.846 32.147 -4.887 1.00 92.06 118 THR A N 1
ATOM 931 C CA . THR A 1 118 ? 9.519 31.523 -4.821 1.00 92.06 118 THR A CA 1
ATOM 932 C C . THR A 1 118 ? 8.988 31.549 -3.384 1.00 92.06 118 THR A C 1
ATOM 934 O O . THR A 1 118 ? 9.706 31.151 -2.463 1.00 92.06 118 THR A O 1
ATOM 937 N N . PRO A 1 119 ? 7.750 32.024 -3.143 1.00 93.94 119 PRO A N 1
ATOM 938 C CA . PRO A 1 119 ? 7.165 32.005 -1.807 1.00 93.94 119 PRO A CA 1
ATOM 939 C C . PRO A 1 119 ? 6.910 30.565 -1.316 1.00 93.94 119 PRO A C 1
ATOM 941 O O . PRO A 1 119 ? 6.795 29.640 -2.128 1.00 93.94 119 PRO A O 1
ATOM 944 N N . PRO A 1 120 ? 6.778 30.352 0.008 1.00 96.62 120 PRO A N 1
ATOM 945 C CA . PRO A 1 120 ? 6.369 29.061 0.550 1.00 96.62 120 PRO A CA 1
ATOM 946 C C . PRO A 1 120 ? 5.048 28.576 -0.071 1.00 96.62 120 PRO A C 1
ATOM 948 O O . PRO A 1 120 ? 4.130 29.385 -0.228 1.00 96.62 120 PRO A O 1
ATOM 951 N N . PRO A 1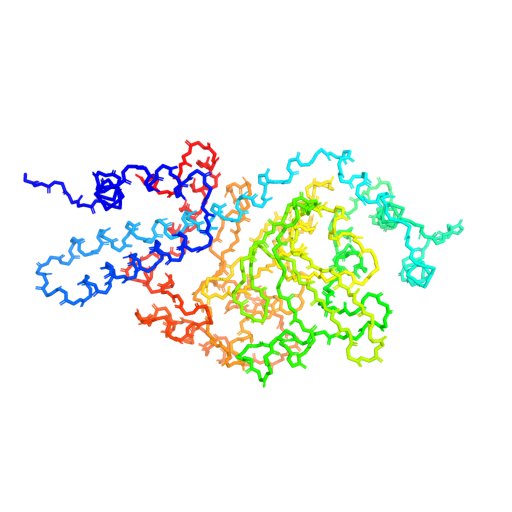 121 ? 4.925 27.280 -0.411 1.00 97.38 121 PRO A N 1
ATOM 952 C CA . PRO A 1 121 ? 3.718 26.763 -1.041 1.00 97.38 121 PRO A CA 1
ATOM 953 C C . PRO A 1 121 ? 2.555 26.767 -0.049 1.00 97.38 121 PRO A C 1
ATOM 955 O O . PRO A 1 121 ? 2.690 26.298 1.081 1.00 97.38 121 PRO A O 1
ATOM 958 N N . THR A 1 122 ? 1.397 27.249 -0.483 1.00 97.50 122 THR A N 1
ATOM 959 C CA . THR A 1 122 ? 0.179 27.368 0.331 1.00 97.50 122 THR A CA 1
ATOM 960 C C . THR A 1 122 ? -0.751 26.163 0.210 1.00 97.50 122 THR A C 1
ATOM 962 O O . THR A 1 122 ? -1.625 25.981 1.057 1.00 97.50 122 THR A O 1
ATOM 965 N N . SER A 1 123 ? -0.546 25.306 -0.794 1.00 97.88 123 SER A N 1
ATOM 966 C CA . SER A 1 123 ? -1.303 24.071 -1.042 1.00 97.88 123 SER A CA 1
ATOM 967 C C . SER A 1 123 ? -0.375 22.901 -1.386 1.00 97.88 123 SER A C 1
ATOM 969 O O . SER A 1 123 ? 0.799 23.091 -1.724 1.00 97.88 123 SER A O 1
ATOM 971 N N . TRP A 1 124 ? -0.894 21.669 -1.347 1.00 97.56 124 TRP A N 1
ATOM 972 C CA . TRP A 1 124 ? -0.135 20.510 -1.830 1.00 97.56 124 TRP A CA 1
ATOM 973 C C . TRP A 1 124 ? 0.121 20.567 -3.333 1.00 97.56 124 TRP A C 1
ATOM 975 O O . TRP A 1 124 ? 1.152 20.078 -3.788 1.00 97.56 124 TRP A O 1
ATOM 985 N N . TYR A 1 125 ? -0.783 21.184 -4.096 1.00 97.62 125 TYR A N 1
ATOM 986 C CA . TYR A 1 125 ? -0.618 21.382 -5.533 1.00 97.62 125 TYR A CA 1
ATOM 987 C C . TYR A 1 125 ? 0.600 22.260 -5.850 1.00 97.62 125 TYR A C 1
ATOM 989 O O . TYR A 1 125 ? 1.439 21.887 -6.669 1.00 97.62 125 TYR A O 1
ATOM 997 N N . GLU A 1 126 ? 0.739 23.392 -5.155 1.00 97.94 126 GLU A N 1
ATOM 998 C CA . GLU A 1 126 ? 1.907 24.272 -5.288 1.00 97.94 126 GLU A CA 1
ATOM 999 C C . GLU A 1 126 ? 3.193 23.561 -4.864 1.00 97.94 126 GLU A C 1
ATOM 1001 O O . GLU A 1 126 ? 4.171 23.588 -5.607 1.00 97.94 126 GLU A O 1
ATOM 1006 N N . ALA A 1 127 ? 3.175 22.852 -3.729 1.00 97.81 127 ALA A N 1
ATOM 1007 C CA . ALA A 1 127 ? 4.328 22.075 -3.276 1.00 97.81 127 ALA A CA 1
ATOM 1008 C C . ALA A 1 127 ? 4.739 21.015 -4.314 1.00 97.81 127 ALA A C 1
ATOM 1010 O O . ALA A 1 127 ? 5.917 20.876 -4.625 1.00 97.81 127 ALA A O 1
ATOM 1011 N N . LEU A 1 128 ? 3.780 20.298 -4.909 1.00 97.44 128 LEU A N 1
ATOM 1012 C CA . LEU A 1 128 ? 4.060 19.301 -5.942 1.00 97.44 128 LEU A CA 1
ATOM 1013 C C . LEU A 1 128 ? 4.663 19.927 -7.209 1.00 97.44 128 LEU A C 1
ATOM 1015 O O . LEU A 1 128 ? 5.569 19.342 -7.801 1.00 97.44 128 LEU A O 1
ATOM 1019 N N . ASN A 1 129 ? 4.202 21.111 -7.620 1.00 96.75 129 ASN A N 1
ATOM 1020 C CA . ASN A 1 129 ? 4.786 21.825 -8.757 1.00 96.75 129 ASN A CA 1
ATOM 1021 C C . ASN A 1 129 ? 6.212 22.309 -8.468 1.00 96.75 129 ASN A C 1
ATOM 1023 O O . ASN A 1 129 ? 7.067 22.179 -9.340 1.00 96.75 129 ASN A O 1
ATOM 1027 N N . GLN A 1 130 ? 6.502 22.747 -7.239 1.00 96.56 130 GLN A N 1
ATOM 1028 C CA . GLN A 1 130 ? 7.877 23.039 -6.818 1.00 96.56 130 GLN A CA 1
ATOM 1029 C C . GLN A 1 130 ? 8.769 21.790 -6.920 1.00 96.56 130 GLN A C 1
ATOM 1031 O O . GLN A 1 130 ? 9.882 21.854 -7.440 1.00 96.56 130 GLN A O 1
ATOM 1036 N N . LEU A 1 131 ? 8.277 20.615 -6.504 1.00 97.44 131 LEU A N 1
ATOM 1037 C CA . LEU A 1 131 ? 9.038 19.370 -6.669 1.00 97.44 131 LEU A CA 1
ATOM 1038 C C . LEU A 1 131 ? 9.289 19.029 -8.146 1.00 97.44 131 LEU A C 1
ATOM 1040 O O . LEU A 1 131 ? 10.379 18.567 -8.477 1.00 97.44 131 LEU A O 1
ATOM 1044 N N . LYS A 1 132 ? 8.313 19.265 -9.036 1.00 96.75 132 LYS A N 1
ATOM 1045 C CA . LYS A 1 132 ? 8.484 19.079 -10.489 1.00 96.75 132 LYS A CA 1
ATOM 1046 C C . LYS A 1 132 ? 9.563 20.003 -11.050 1.00 96.75 132 LYS A C 1
ATOM 1048 O O . LYS A 1 132 ? 10.396 19.546 -11.827 1.00 96.75 132 LYS A O 1
ATOM 1053 N N . GLU A 1 133 ? 9.572 21.269 -10.642 1.00 96.06 133 GLU A N 1
ATOM 1054 C CA . GLU A 1 133 ? 10.589 22.240 -11.055 1.00 96.06 133 GLU A CA 1
ATOM 1055 C C . GLU A 1 133 ? 11.989 21.794 -10.615 1.00 96.06 133 GLU A C 1
ATOM 1057 O O . GLU A 1 133 ? 12.889 21.673 -11.440 1.00 96.06 133 GLU A O 1
ATOM 1062 N N . LEU A 1 134 ? 12.149 21.408 -9.347 1.00 96.00 134 LEU A N 1
ATOM 1063 C CA . LEU A 1 134 ? 13.419 20.904 -8.809 1.00 96.00 134 LEU A CA 1
ATOM 1064 C C . LEU A 1 134 ? 13.881 19.585 -9.446 1.00 96.00 134 LEU A C 1
ATOM 1066 O O . LEU A 1 134 ? 15.082 19.294 -9.510 1.00 96.00 134 LEU A O 1
ATOM 1070 N N . ALA A 1 135 ? 12.940 18.753 -9.887 1.00 95.38 135 ALA A N 1
ATOM 1071 C CA . ALA A 1 135 ? 13.222 17.514 -10.599 1.00 95.38 135 ALA A CA 1
ATOM 1072 C C . ALA A 1 135 ? 13.493 17.727 -12.099 1.00 95.38 135 ALA A C 1
ATOM 1074 O O . ALA A 1 135 ? 13.902 16.785 -12.776 1.00 95.38 135 ALA A O 1
ATOM 1075 N N . THR A 1 136 ? 13.300 18.940 -12.617 1.00 95.25 136 THR A N 1
ATOM 1076 C CA . THR A 1 136 ? 13.561 19.278 -14.016 1.00 95.25 136 THR A CA 1
ATOM 1077 C C . THR A 1 136 ? 14.992 19.784 -14.174 1.00 95.25 136 THR A C 1
ATOM 1079 O O . THR A 1 136 ? 15.466 20.627 -13.419 1.00 95.25 136 THR A O 1
ATOM 1082 N N . THR A 1 137 ? 15.725 19.255 -15.149 1.00 92.44 137 THR A N 1
ATOM 1083 C CA . THR A 1 137 ? 17.073 19.720 -15.511 1.00 92.44 137 THR A CA 1
ATOM 1084 C C . THR A 1 137 ? 17.119 19.883 -17.021 1.00 92.44 137 THR A C 1
ATOM 1086 O O . THR A 1 137 ? 16.675 18.998 -17.746 1.00 92.44 137 THR A O 1
ATOM 1089 N N . ASP A 1 138 ? 17.564 21.049 -17.496 1.00 92.06 138 ASP A N 1
ATOM 1090 C CA . ASP A 1 138 ? 17.586 21.405 -18.923 1.00 92.06 138 ASP A CA 1
ATOM 1091 C C . ASP A 1 138 ? 16.232 21.201 -19.638 1.00 92.06 138 ASP A C 1
ATOM 1093 O O . ASP A 1 138 ? 16.161 20.786 -20.793 1.00 92.06 138 ASP A O 1
ATOM 1097 N N . GLY A 1 139 ? 15.129 21.476 -18.930 1.00 91.81 139 GLY A N 1
ATOM 1098 C CA . GLY A 1 139 ? 13.761 21.320 -19.444 1.00 91.81 139 GLY A CA 1
ATOM 1099 C C . GLY A 1 139 ? 13.241 19.878 -19.484 1.00 91.81 139 GLY A C 1
ATOM 1100 O O . GLY A 1 139 ? 12.118 19.654 -19.931 1.00 91.81 139 GLY A O 1
ATOM 1101 N N . ILE A 1 140 ? 14.016 18.903 -19.002 1.00 92.31 140 ILE A N 1
ATOM 1102 C CA . ILE A 1 140 ? 13.639 17.487 -18.955 1.00 92.31 140 ILE A CA 1
ATOM 1103 C C . ILE A 1 140 ? 13.319 17.099 -17.510 1.00 92.31 140 ILE A C 1
ATOM 1105 O O . ILE A 1 140 ? 14.155 17.243 -16.618 1.00 92.31 140 ILE A O 1
ATOM 1109 N N . LEU A 1 141 ? 12.104 16.596 -17.279 1.00 91.94 141 LEU A N 1
ATOM 1110 C CA . LEU A 1 141 ? 11.673 16.115 -15.968 1.00 91.94 141 LEU A CA 1
ATOM 1111 C C . LEU A 1 141 ? 12.260 14.728 -15.675 1.00 91.94 141 LEU A C 1
ATOM 1113 O O . LEU A 1 141 ? 11.909 13.749 -16.336 1.00 91.94 141 LEU A O 1
ATOM 1117 N N . ASP A 1 142 ? 13.079 14.621 -14.630 1.00 90.44 142 ASP A N 1
ATOM 1118 C CA . ASP A 1 142 ? 13.497 13.331 -14.085 1.00 90.44 142 ASP A CA 1
ATOM 1119 C C . ASP A 1 142 ? 12.394 12.779 -13.166 1.00 90.44 142 ASP A C 1
ATOM 1121 O O . ASP A 1 142 ? 12.282 13.141 -11.990 1.00 90.44 142 ASP A O 1
ATOM 1125 N N . GLN A 1 143 ? 11.557 11.888 -13.706 1.00 89.50 143 GLN A N 1
ATOM 1126 C CA . GLN A 1 143 ? 10.465 11.265 -12.949 1.00 89.50 143 GLN A CA 1
ATOM 1127 C C . GLN A 1 143 ? 10.966 10.429 -11.761 1.00 89.50 143 GLN A C 1
ATOM 1129 O O . GLN A 1 143 ? 10.280 10.352 -10.742 1.00 89.50 143 GLN A O 1
ATOM 1134 N N . GLY A 1 144 ? 12.152 9.820 -11.862 1.00 85.94 144 GLY A N 1
ATOM 1135 C CA . GLY A 1 144 ? 12.744 9.041 -10.775 1.00 85.94 144 GLY A CA 1
ATOM 1136 C C . GLY A 1 144 ? 13.141 9.943 -9.610 1.00 85.94 144 GLY A C 1
ATOM 1137 O O . GLY A 1 144 ? 12.777 9.677 -8.463 1.00 85.94 144 GLY A O 1
ATOM 1138 N N . LYS A 1 145 ? 13.811 11.062 -9.909 1.00 89.25 145 LYS A N 1
ATOM 1139 C CA . LYS A 1 145 ? 14.135 12.105 -8.927 1.00 89.25 145 LYS A CA 1
ATOM 1140 C C . LYS A 1 145 ? 12.872 12.709 -8.316 1.00 89.25 145 LYS A C 1
ATOM 1142 O O . LYS A 1 145 ? 12.791 12.800 -7.091 1.00 89.25 145 LYS A O 1
ATOM 1147 N N . LEU A 1 146 ? 11.874 13.053 -9.137 1.00 93.19 146 LEU A N 1
ATOM 1148 C CA . LEU A 1 146 ? 10.582 13.559 -8.663 1.00 93.19 146 LEU A CA 1
ATOM 1149 C C . LEU A 1 146 ? 9.936 12.580 -7.681 1.00 93.19 146 LEU A C 1
ATOM 1151 O O . LEU A 1 146 ? 9.523 12.980 -6.595 1.00 93.19 146 LEU A O 1
ATOM 1155 N N . TRP A 1 147 ? 9.886 11.294 -8.031 1.00 91.94 147 TRP A N 1
ATOM 1156 C CA . TRP A 1 147 ? 9.297 10.275 -7.171 1.00 91.94 147 TRP A CA 1
ATOM 1157 C C . TRP A 1 147 ? 10.028 10.151 -5.834 1.00 91.94 147 TRP A C 1
ATOM 1159 O O . TRP A 1 147 ? 9.395 10.110 -4.781 1.00 91.94 147 TRP A O 1
ATOM 1169 N N . CYS A 1 148 ? 11.363 10.172 -5.854 1.00 89.19 148 CYS A N 1
ATOM 1170 C CA . CYS A 1 148 ? 12.169 10.150 -4.634 1.00 89.19 148 CYS A CA 1
ATOM 1171 C C . CYS A 1 148 ? 11.872 11.357 -3.735 1.00 89.19 148 CYS A C 1
ATOM 1173 O O . CYS A 1 148 ? 11.714 11.201 -2.524 1.00 89.19 148 CYS A O 1
ATOM 1175 N N . MET A 1 149 ? 11.754 12.548 -4.327 1.00 93.56 149 MET A N 1
ATOM 1176 C CA . MET A 1 149 ? 11.391 13.765 -3.603 1.00 93.56 149 MET A CA 1
ATOM 1177 C C . MET A 1 149 ? 9.980 13.677 -3.019 1.00 93.56 149 MET A C 1
ATOM 1179 O O . MET A 1 149 ? 9.793 14.060 -1.869 1.00 93.56 149 MET A O 1
ATOM 1183 N N . ILE A 1 150 ? 9.011 13.132 -3.766 1.00 94.00 150 ILE A N 1
ATOM 1184 C CA . ILE A 1 150 ? 7.636 12.916 -3.296 1.00 94.00 150 ILE A CA 1
ATOM 1185 C C . ILE A 1 150 ? 7.619 11.980 -2.093 1.00 94.00 150 ILE A C 1
ATOM 1187 O O . ILE A 1 150 ? 7.022 12.338 -1.086 1.00 94.00 150 ILE A O 1
ATOM 1191 N N . LEU A 1 151 ? 8.293 10.828 -2.163 1.00 90.81 151 LEU A N 1
ATOM 1192 C CA . LEU A 1 151 ? 8.302 9.843 -1.075 1.00 90.81 151 LEU A CA 1
ATOM 1193 C C . LEU A 1 151 ? 8.906 10.388 0.229 1.00 90.81 151 LEU A C 1
ATOM 1195 O O . LEU A 1 151 ? 8.482 9.983 1.313 1.00 90.81 151 LEU A O 1
ATOM 1199 N N . ASP A 1 152 ? 9.861 11.313 0.122 1.00 91.25 152 ASP A N 1
ATOM 1200 C CA . ASP A 1 152 ? 10.492 12.028 1.238 1.00 91.25 152 ASP A CA 1
ATOM 1201 C C . ASP A 1 152 ? 9.731 13.319 1.643 1.00 91.25 152 ASP A C 1
ATOM 1203 O O . ASP A 1 152 ? 10.057 13.987 2.635 1.00 91.25 152 ASP A O 1
ATOM 1207 N N . HIS A 1 153 ? 8.684 13.686 0.899 1.00 94.31 153 HIS A N 1
ATOM 1208 C CA . HIS A 1 153 ? 7.891 14.883 1.149 1.00 94.31 153 HIS A CA 1
ATOM 1209 C C . HIS A 1 153 ? 6.886 14.661 2.297 1.00 94.31 153 HIS A C 1
ATOM 1211 O O . HIS A 1 153 ? 6.258 13.599 2.385 1.00 94.31 153 HIS A O 1
ATOM 1217 N N . PRO A 1 154 ? 6.611 15.678 3.146 1.00 92.75 154 PRO A N 1
ATOM 1218 C CA . PRO A 1 154 ? 5.589 15.584 4.195 1.00 92.75 154 PRO A CA 1
ATOM 1219 C C . PRO A 1 154 ? 4.197 15.153 3.702 1.00 92.75 154 PRO A C 1
ATOM 1221 O O . PRO A 1 154 ? 3.451 14.520 4.456 1.00 92.75 154 PRO A O 1
ATOM 1224 N N . MET A 1 155 ? 3.873 15.438 2.435 1.00 93.44 155 MET A N 1
ATOM 1225 C CA . MET A 1 155 ? 2.616 15.050 1.778 1.00 93.44 155 MET A CA 1
ATOM 1226 C C . MET A 1 155 ? 2.363 13.542 1.851 1.00 93.44 155 MET A C 1
ATOM 1228 O O . MET A 1 155 ? 1.234 13.146 2.124 1.00 93.44 155 MET A O 1
ATOM 1232 N N . THR A 1 156 ? 3.398 12.711 1.685 1.00 91.31 156 THR A N 1
ATOM 1233 C CA . THR A 1 156 ? 3.282 11.243 1.711 1.00 91.31 156 THR A CA 1
ATOM 1234 C C . THR A 1 156 ? 3.889 10.620 2.965 1.00 91.31 156 THR A C 1
ATOM 1236 O O . THR A 1 156 ? 4.195 9.429 2.968 1.00 91.31 156 THR A O 1
ATOM 1239 N N . SER A 1 157 ? 4.111 11.404 4.023 1.00 88.31 157 SER A N 1
ATOM 1240 C CA . SER A 1 157 ? 4.642 10.883 5.287 1.00 88.31 157 SER A CA 1
ATOM 1241 C C . SER A 1 157 ? 3.613 10.006 6.010 1.00 88.31 157 SER A C 1
ATOM 1243 O O . SER A 1 157 ? 2.406 10.261 5.934 1.00 88.31 157 SER A O 1
ATOM 1245 N N . TYR A 1 158 ? 4.081 8.982 6.728 1.00 86.12 158 TYR A N 1
ATOM 1246 C CA . TYR A 1 158 ? 3.226 8.214 7.631 1.00 86.12 158 TYR A CA 1
ATOM 1247 C C . TYR A 1 158 ? 2.763 9.123 8.773 1.00 86.12 158 TYR A C 1
ATOM 1249 O O . TYR A 1 158 ? 3.582 9.796 9.405 1.00 86.12 158 TYR A O 1
ATOM 1257 N N . VAL A 1 159 ? 1.459 9.150 9.046 1.00 88.19 159 VAL A N 1
ATOM 1258 C CA . VAL A 1 159 ? 0.884 9.973 10.116 1.00 88.19 159 VAL A CA 1
ATOM 1259 C C . VAL A 1 159 ? 0.135 9.041 11.050 1.00 88.19 159 VAL A C 1
ATOM 1261 O O . VAL A 1 159 ? -0.862 8.446 10.666 1.00 88.19 159 VAL A O 1
ATOM 1264 N N . HIS A 1 160 ? 0.603 8.888 12.285 1.00 88.25 160 HIS A N 1
ATOM 1265 C CA . HIS A 1 160 ? -0.136 8.091 13.265 1.00 88.25 160 HIS A CA 1
ATOM 1266 C C . HIS A 1 160 ? -1.517 8.704 13.513 1.00 88.25 160 HIS A C 1
ATOM 1268 O O . HIS A 1 160 ? -1.680 9.924 13.429 1.00 88.25 160 HIS A O 1
ATOM 1274 N N . MET A 1 161 ? -2.492 7.872 13.881 1.00 89.81 161 MET A N 1
ATOM 1275 C CA . MET A 1 161 ? -3.716 8.392 14.476 1.00 89.81 161 MET A CA 1
ATOM 1276 C C . MET A 1 161 ? -3.345 9.212 15.717 1.00 89.81 161 MET A C 1
ATOM 1278 O O . MET A 1 161 ? -2.609 8.745 16.586 1.00 89.81 161 MET A O 1
ATOM 1282 N N . GLN A 1 162 ? -3.802 10.457 15.773 1.00 90.94 162 GLN A N 1
ATOM 1283 C CA . GLN A 1 162 ? -3.426 11.399 16.820 1.00 90.94 162 GLN A CA 1
ATOM 1284 C C . GLN A 1 162 ? -4.493 12.481 16.987 1.00 90.94 162 GLN A C 1
ATOM 1286 O O . GLN A 1 162 ? -5.330 12.687 16.108 1.00 90.94 162 GLN A O 1
ATOM 1291 N N . CYS A 1 163 ? -4.445 13.200 18.108 1.00 91.31 163 CYS A N 1
ATOM 1292 C CA . CYS A 1 163 ? -5.298 14.359 18.340 1.00 91.31 163 CYS A CA 1
ATOM 1293 C C . CYS A 1 163 ? -5.007 15.434 17.287 1.00 91.31 163 CYS A C 1
ATOM 1295 O O . CYS A 1 163 ? -3.862 15.873 17.143 1.00 91.31 163 CYS A O 1
ATOM 1297 N N . GLN A 1 164 ? -6.042 15.917 16.602 1.00 88.06 164 GLN A N 1
ATOM 1298 C CA . GLN A 1 164 ? -5.887 16.919 15.541 1.00 88.06 164 GLN A CA 1
ATOM 1299 C C . GLN A 1 164 ? -5.465 18.298 16.078 1.00 88.06 164 GLN A C 1
ATOM 1301 O O . GLN A 1 164 ? -4.910 19.105 15.337 1.00 88.06 164 GLN A O 1
ATOM 1306 N N . ILE A 1 165 ? -5.640 18.544 17.382 1.00 90.31 165 ILE A N 1
ATOM 1307 C CA . ILE A 1 165 ? -5.221 19.780 18.052 1.00 90.31 165 ILE A CA 1
ATOM 1308 C C . ILE A 1 165 ? -3.797 19.646 18.599 1.00 90.31 165 ILE A C 1
ATOM 1310 O O . ILE A 1 165 ? -2.859 20.214 18.034 1.00 90.31 165 ILE A O 1
ATOM 1314 N N . CYS A 1 166 ? -3.587 18.861 19.662 1.00 90.81 166 CYS A N 1
ATOM 1315 C CA . CYS A 1 166 ? -2.279 18.807 20.326 1.00 90.81 166 CYS A CA 1
ATOM 1316 C C . CYS A 1 166 ? -1.286 17.834 19.670 1.00 90.81 166 CYS A C 1
ATOM 1318 O O . CYS A 1 166 ? -0.085 17.983 19.855 1.00 90.81 166 CYS A O 1
ATOM 1320 N N . GLY A 1 167 ? -1.738 16.892 18.834 1.00 89.75 167 GLY A N 1
ATOM 1321 C CA . GLY A 1 167 ? -0.872 15.869 18.234 1.00 89.75 167 GLY A CA 1
ATOM 1322 C C . GLY A 1 167 ? -0.547 14.686 19.150 1.00 89.75 167 GLY A C 1
ATOM 1323 O O . GLY A 1 167 ? 0.319 13.890 18.797 1.00 89.75 167 GLY A O 1
ATOM 1324 N N . HIS A 1 168 ? -1.224 14.543 20.297 1.00 92.00 168 HIS A N 1
ATOM 1325 C CA . HIS A 1 168 ? -1.088 13.354 21.139 1.00 92.00 168 HIS A CA 1
ATOM 1326 C C . HIS A 1 168 ? -1.422 12.097 20.332 1.00 92.00 168 HIS A C 1
ATOM 1328 O O . HIS A 1 168 ? -2.518 11.990 19.775 1.00 92.00 168 HIS A O 1
ATOM 1334 N N . LYS A 1 169 ? -0.467 11.171 20.242 1.00 92.00 169 LYS A N 1
ATOM 1335 C CA . LYS A 1 169 ? -0.557 9.989 19.383 1.00 92.00 169 LYS A CA 1
ATOM 1336 C C . LYS A 1 169 ? -1.312 8.868 20.073 1.00 92.00 169 LYS A C 1
ATOM 1338 O O . LYS A 1 169 ? -1.034 8.544 21.222 1.00 92.00 169 LYS A O 1
ATOM 1343 N N . VAL A 1 170 ? -2.172 8.204 19.316 1.00 90.38 170 VAL A N 1
ATOM 1344 C CA . VAL A 1 170 ? -2.732 6.917 19.704 1.00 90.38 170 VAL A CA 1
ATOM 1345 C C . VAL A 1 170 ? -1.771 5.826 19.249 1.00 90.38 170 VAL A C 1
ATOM 1347 O O . VAL A 1 170 ? -1.445 5.717 18.065 1.00 90.38 170 VAL A O 1
ATOM 1350 N N . VAL A 1 171 ? -1.280 5.030 20.196 1.00 86.94 171 VAL A N 1
ATOM 1351 C CA . VAL A 1 171 ? -0.322 3.958 19.906 1.00 86.94 171 VAL A CA 1
ATOM 1352 C C . VAL A 1 171 ? -1.030 2.830 19.154 1.00 86.94 171 VAL A C 1
ATOM 1354 O O . VAL A 1 171 ? -1.982 2.234 19.662 1.00 86.94 171 VAL A O 1
ATOM 1357 N N . ASP A 1 172 ? -0.549 2.520 17.953 1.00 84.88 172 ASP A N 1
ATOM 1358 C CA . ASP A 1 172 ? -0.979 1.357 17.177 1.00 84.88 172 ASP A CA 1
ATOM 1359 C C . ASP A 1 172 ? -0.132 0.146 17.590 1.00 84.88 172 ASP A C 1
ATOM 1361 O O . ASP A 1 172 ? 1.009 -0.000 17.156 1.00 84.88 172 ASP A O 1
ATOM 1365 N N . GLN A 1 173 ? -0.649 -0.662 18.517 1.00 77.00 173 GLN A N 1
ATOM 1366 C CA . GLN A 1 173 ? 0.047 -1.823 19.079 1.00 77.00 173 GLN A CA 1
ATOM 1367 C C . GLN A 1 173 ? -0.801 -3.086 18.942 1.00 77.00 173 GLN A C 1
ATOM 1369 O O . GLN A 1 173 ? -2.023 -3.036 19.080 1.00 77.00 173 GLN A O 1
ATOM 1374 N N . TYR A 1 174 ? -0.149 -4.226 18.707 1.00 68.50 174 TYR A N 1
ATOM 1375 C CA . TYR A 1 174 ? -0.784 -5.540 18.726 1.00 68.50 174 TYR A CA 1
ATOM 1376 C C . TYR A 1 174 ? 0.218 -6.619 19.188 1.00 68.50 174 TYR A C 1
ATOM 1378 O O . TYR A 1 174 ? 1.333 -6.640 18.665 1.00 68.50 174 TYR A O 1
ATOM 1386 N N . PRO A 1 175 ? -0.145 -7.524 20.121 1.00 73.19 175 PRO A N 1
ATOM 1387 C CA . PRO A 1 175 ? -1.401 -7.560 20.876 1.00 73.19 175 PRO A CA 1
ATOM 1388 C C . PRO A 1 175 ? -1.589 -6.311 21.752 1.00 73.19 175 PRO A C 1
ATOM 1390 O O . PRO A 1 175 ? -0.630 -5.621 22.099 1.00 73.19 175 PRO A O 1
ATOM 1393 N N . LEU A 1 176 ? -2.843 -5.983 22.063 1.00 81.06 176 LEU A N 1
ATOM 1394 C CA . LEU A 1 176 ? -3.173 -4.772 22.812 1.00 81.06 176 LEU A CA 1
ATOM 1395 C C . LEU A 1 176 ? -2.690 -4.875 24.263 1.00 81.06 176 LEU A C 1
ATOM 1397 O O . LEU A 1 176 ? -3.052 -5.813 24.967 1.00 81.06 176 LEU A O 1
ATOM 1401 N N . GLN A 1 177 ? -1.921 -3.882 24.719 1.00 87.62 177 GLN A N 1
ATOM 1402 C CA . GLN A 1 177 ? -1.602 -3.705 26.145 1.00 87.62 177 GLN A CA 1
ATOM 1403 C C . GLN A 1 177 ? -2.657 -2.858 26.875 1.00 87.62 177 GLN A C 1
ATOM 1405 O O . GLN A 1 177 ? -2.771 -2.928 28.091 1.00 87.62 177 GLN A O 1
ATOM 1410 N N . GLN A 1 178 ? -3.410 -2.053 26.121 1.00 90.62 178 GLN A N 1
ATOM 1411 C CA . GLN A 1 178 ? -4.502 -1.196 26.586 1.00 90.62 178 GLN A CA 1
ATOM 1412 C C . GLN A 1 178 ? -5.678 -1.359 25.626 1.00 90.62 178 GLN A C 1
ATOM 1414 O O . GLN A 1 178 ? -5.468 -1.405 24.410 1.00 90.62 178 GLN A O 1
ATOM 1419 N N . THR A 1 179 ? -6.892 -1.412 26.156 1.00 91.12 179 THR A N 1
ATOM 1420 C CA . THR A 1 179 ? -8.157 -1.374 25.415 1.00 91.12 179 THR A CA 1
ATOM 1421 C C . THR A 1 179 ? -8.348 -0.032 24.706 1.00 91.12 179 THR A C 1
ATOM 1423 O O . THR A 1 179 ? -7.664 0.949 24.994 1.00 91.12 179 THR A O 1
ATOM 1426 N N . ASP A 1 180 ? -9.285 0.029 23.760 1.00 92.88 180 ASP A N 1
ATOM 1427 C CA . ASP A 1 180 ? -9.599 1.276 23.052 1.00 92.88 180 ASP A CA 1
ATOM 1428 C C . ASP A 1 180 ? -10.134 2.359 24.000 1.00 92.88 180 ASP A C 1
ATOM 1430 O O . ASP A 1 180 ? -9.671 3.496 23.948 1.00 92.88 180 ASP A O 1
ATOM 1434 N N . GLY A 1 181 ? -11.007 1.996 24.944 1.00 92.75 181 GLY A N 1
ATOM 1435 C CA . GLY A 1 181 ? -11.526 2.941 25.937 1.00 92.75 181 GLY A CA 1
ATOM 1436 C C . GLY A 1 181 ? -10.434 3.547 26.826 1.00 92.75 181 GLY A C 1
ATOM 1437 O O . GLY A 1 181 ? -10.472 4.741 27.109 1.00 92.75 181 GLY A O 1
ATOM 1438 N N . GLU A 1 182 ? -9.421 2.763 27.210 1.00 93.19 182 GLU A N 1
ATOM 1439 C CA . GLU A 1 182 ? -8.282 3.246 28.013 1.00 93.19 182 GLU A CA 1
ATOM 1440 C C . GLU A 1 182 ? -7.403 4.254 27.269 1.00 93.19 182 GLU A C 1
ATOM 1442 O O . GLU A 1 182 ? -6.773 5.101 27.899 1.00 93.19 182 GLU A O 1
ATOM 1447 N N . VAL A 1 183 ? -7.375 4.191 25.936 1.00 92.81 183 VAL A N 1
ATOM 1448 C CA . VAL A 1 183 ? -6.683 5.178 25.097 1.00 92.81 183 VAL A CA 1
ATOM 1449 C C . VAL A 1 183 ? -7.634 6.244 24.549 1.00 92.81 183 VAL A C 1
ATOM 1451 O O . VAL A 1 183 ? -7.270 6.945 23.614 1.00 92.81 183 VAL A O 1
ATOM 1454 N N . GLY A 1 184 ? -8.846 6.377 25.101 1.00 93.69 184 GLY A N 1
ATOM 1455 C CA . GLY A 1 184 ? -9.814 7.410 24.717 1.00 93.69 184 GLY A CA 1
ATOM 1456 C C . GLY A 1 184 ? -10.480 7.197 23.355 1.00 93.69 184 GLY A C 1
ATOM 1457 O O . GLY A 1 184 ? -11.022 8.149 22.793 1.00 93.69 184 GLY A O 1
ATOM 1458 N N . LEU A 1 185 ? -10.426 5.981 22.806 1.00 95.38 185 LEU A N 1
ATOM 1459 C CA . LEU A 1 185 ? -11.034 5.617 21.529 1.00 95.38 185 LEU A CA 1
ATOM 1460 C C . LEU A 1 185 ? -12.413 4.982 21.694 1.00 95.38 185 LEU A C 1
ATOM 1462 O O . LEU A 1 185 ? -12.639 4.132 22.558 1.00 95.38 185 LEU A O 1
ATOM 1466 N N . LYS A 1 186 ? -13.304 5.324 20.766 1.00 95.50 186 LYS A N 1
ATOM 1467 C CA . LYS A 1 186 ? -14.621 4.715 20.603 1.00 95.50 186 LYS A CA 1
ATOM 1468 C C . LYS A 1 186 ? -14.956 4.571 19.121 1.00 95.50 186 LYS A C 1
ATOM 1470 O O . LYS A 1 186 ? -14.713 5.481 18.334 1.00 95.50 186 LYS A O 1
ATOM 1475 N N . GLU A 1 187 ? -15.545 3.441 18.745 1.00 95.31 187 GLU A N 1
ATOM 1476 C CA . GLU A 1 187 ? -16.100 3.253 17.403 1.00 95.31 187 GLU A CA 1
ATOM 1477 C C . GLU A 1 187 ? -17.516 3.835 17.325 1.00 95.31 187 GLU A C 1
ATOM 1479 O O . GLU A 1 187 ? -18.371 3.577 18.178 1.00 95.31 187 GLU A O 1
ATOM 1484 N N . LEU A 1 188 ? -17.762 4.615 16.281 1.00 94.06 188 LEU A N 1
ATOM 1485 C CA . LEU A 1 188 ? -19.054 5.164 15.909 1.00 94.06 188 LEU A CA 1
ATOM 1486 C C . LEU A 1 188 ? -19.536 4.514 14.613 1.00 94.06 188 LEU A C 1
ATOM 1488 O O . LEU A 1 188 ? -18.744 4.133 13.743 1.00 94.06 188 LEU A O 1
ATOM 1492 N N . GLN A 1 189 ? -20.859 4.416 14.487 1.00 90.69 189 GLN A N 1
ATOM 1493 C CA . GLN A 1 189 ? -21.469 4.014 13.228 1.00 90.69 189 GLN A CA 1
ATOM 1494 C C . GLN A 1 189 ? -21.272 5.114 12.178 1.00 90.69 189 GLN A C 1
ATOM 1496 O O . GLN A 1 189 ? -21.363 6.294 12.530 1.00 90.69 189 GLN A O 1
ATOM 1501 N N . PRO A 1 190 ? -21.018 4.743 10.914 1.00 90.38 190 PRO A N 1
ATOM 1502 C CA . PRO A 1 190 ? -20.891 5.704 9.826 1.00 90.38 190 PRO A CA 1
ATOM 1503 C C . PRO A 1 190 ? -22.153 6.544 9.674 1.00 90.38 190 PRO A C 1
ATOM 1505 O O . PRO A 1 190 ? -23.268 6.039 9.837 1.00 90.38 190 PRO A O 1
ATOM 1508 N N . THR A 1 191 ? -21.973 7.812 9.332 1.00 89.62 191 THR A N 1
ATOM 1509 C CA . THR A 1 191 ? -23.086 8.736 9.087 1.00 89.62 191 THR A CA 1
ATOM 1510 C C . THR A 1 191 ? -23.530 8.730 7.625 1.00 89.62 191 THR A C 1
ATOM 1512 O O . THR A 1 191 ? -24.680 9.052 7.335 1.00 89.62 191 THR A O 1
ATOM 1515 N N . GLY A 1 192 ? -22.645 8.309 6.717 1.00 87.06 192 GLY A N 1
ATOM 1516 C CA . GLY A 1 192 ? -22.833 8.371 5.268 1.00 87.06 192 GLY A CA 1
ATOM 1517 C C . GLY A 1 192 ? -22.127 9.564 4.620 1.00 87.06 192 GLY A C 1
ATOM 1518 O O . GLY A 1 192 ? -21.960 9.566 3.403 1.00 87.06 192 GLY A O 1
ATOM 1519 N N . ASP A 1 193 ? -21.659 10.530 5.416 1.00 87.81 193 ASP A N 1
ATOM 1520 C CA . ASP A 1 193 ? -20.891 11.687 4.938 1.00 87.81 193 ASP A CA 1
ATOM 1521 C C . ASP A 1 193 ? -19.409 11.342 4.681 1.00 87.81 193 ASP A C 1
ATOM 1523 O O . ASP A 1 193 ? -18.656 12.129 4.099 1.00 87.81 193 ASP A O 1
ATOM 1527 N N . GLU A 1 194 ? -18.957 10.167 5.128 1.00 90.94 194 GLU A N 1
ATOM 1528 C CA . GLU A 1 194 ? -17.575 9.723 4.993 1.00 90.94 194 GLU A CA 1
ATOM 1529 C C . GLU A 1 194 ? -17.229 9.363 3.539 1.00 90.94 194 GLU A C 1
ATOM 1531 O O . GLU A 1 194 ? -17.806 8.455 2.936 1.00 90.94 194 GLU A O 1
ATOM 1536 N N . LEU A 1 195 ? -16.216 10.027 2.977 1.00 85.81 195 LEU A N 1
ATOM 1537 C CA . LEU A 1 195 ? -15.755 9.752 1.617 1.00 85.81 195 LEU A CA 1
ATOM 1538 C C . LEU A 1 195 ? -14.959 8.446 1.587 1.00 85.81 195 LEU A C 1
ATOM 1540 O O . LEU A 1 195 ? -13.895 8.356 2.197 1.00 85.81 195 LEU A O 1
ATOM 1544 N N . GLU A 1 196 ? -15.450 7.450 0.851 1.00 85.38 196 GLU A N 1
ATOM 1545 C CA . GLU A 1 196 ? -14.805 6.137 0.684 1.00 85.38 196 GLU A CA 1
ATOM 1546 C C . GLU A 1 196 ? -14.402 5.460 2.002 1.00 85.38 196 GLU A C 1
ATOM 1548 O O . GLU A 1 196 ? -13.277 4.970 2.157 1.00 85.38 196 GLU A O 1
ATOM 1553 N N . LEU A 1 197 ? -15.320 5.432 2.969 1.00 87.12 197 LEU A N 1
ATOM 1554 C CA . LEU A 1 197 ? -15.095 4.730 4.225 1.00 87.12 197 LEU A CA 1
ATOM 1555 C C . LEU A 1 197 ? -14.679 3.273 3.984 1.00 87.12 197 LEU A C 1
ATOM 1557 O O . LEU A 1 197 ? -15.345 2.525 3.264 1.00 87.12 197 LEU A O 1
ATOM 1561 N N . ARG A 1 198 ? -13.596 2.843 4.637 1.00 84.94 198 ARG A N 1
ATOM 1562 C CA . ARG A 1 198 ? -13.061 1.487 4.475 1.00 84.94 198 ARG A CA 1
ATOM 1563 C C . ARG A 1 198 ? -12.778 0.787 5.794 1.00 84.94 198 ARG A C 1
ATOM 1565 O O . ARG A 1 198 ? -12.431 1.399 6.799 1.00 84.94 198 ARG A O 1
ATOM 1572 N N . ALA A 1 199 ? -12.848 -0.535 5.728 1.00 83.56 199 ALA A N 1
ATOM 1573 C CA . ALA A 1 199 ? -12.305 -1.427 6.737 1.00 83.56 199 ALA A CA 1
ATOM 1574 C C . ALA A 1 199 ? -10.769 -1.483 6.686 1.00 83.56 199 ALA A C 1
ATOM 1576 O O . ALA A 1 199 ? -10.139 -1.080 5.700 1.00 83.56 199 ALA A O 1
ATOM 1577 N N . GLY A 1 200 ? -10.172 -2.064 7.723 1.00 78.62 200 GLY A N 1
ATOM 1578 C CA . GLY A 1 200 ? -8.778 -2.487 7.711 1.00 78.62 200 GLY A CA 1
ATOM 1579 C C . GLY A 1 200 ? -8.200 -2.673 9.109 1.00 78.62 200 GLY A C 1
ATOM 1580 O O . GLY A 1 200 ? -8.927 -2.710 10.094 1.00 78.62 200 GLY A O 1
ATOM 1581 N N . TRP A 1 201 ? -6.884 -2.821 9.202 1.00 81.38 201 TRP A N 1
ATOM 1582 C CA . TRP A 1 201 ? -6.203 -2.978 10.481 1.00 81.38 201 TRP A CA 1
ATOM 1583 C C . TRP A 1 201 ? -5.880 -1.632 11.128 1.00 81.38 201 TRP A C 1
ATOM 1585 O O . TRP A 1 201 ? -5.332 -0.750 10.469 1.00 81.38 201 TRP A O 1
ATOM 1595 N N . PHE A 1 202 ? -6.234 -1.484 12.398 1.00 86.50 202 PHE A N 1
ATOM 1596 C CA . PHE A 1 202 ? -5.766 -0.454 13.319 1.00 86.50 202 PHE A CA 1
ATOM 1597 C C . PHE A 1 202 ? -6.020 -0.970 14.731 1.00 86.50 202 PHE A C 1
ATOM 1599 O O . PHE A 1 202 ? -7.178 -1.203 15.099 1.00 86.50 202 PHE A O 1
ATOM 1606 N N . ARG A 1 203 ? -4.956 -1.199 15.512 1.00 85.88 203 ARG A N 1
ATOM 1607 C CA . ARG A 1 203 ? -5.074 -1.830 16.836 1.00 85.88 203 ARG A CA 1
ATOM 1608 C C . ARG A 1 203 ? -5.885 -3.141 16.769 1.00 85.88 203 ARG A C 1
ATOM 1610 O O . ARG A 1 203 ? -6.726 -3.396 17.628 1.00 85.88 203 ARG A O 1
ATOM 1617 N N . GLY A 1 204 ? -5.674 -3.930 15.707 1.00 79.12 204 GLY A N 1
ATOM 1618 C CA . GLY A 1 204 ? -6.466 -5.113 15.336 1.00 79.12 204 GLY A CA 1
ATOM 1619 C C . GLY A 1 204 ? -7.334 -4.909 14.080 1.00 79.12 204 GLY A C 1
ATOM 1620 O O . GLY A 1 204 ? -7.375 -3.808 13.531 1.00 79.12 204 GLY A O 1
ATOM 1621 N N . PRO A 1 205 ? -8.019 -5.953 13.584 1.00 77.31 205 PRO A N 1
ATOM 1622 C CA . PRO A 1 205 ? -8.907 -5.850 12.424 1.00 77.31 205 PRO A CA 1
ATOM 1623 C C . PRO A 1 205 ? -10.190 -5.067 12.756 1.00 77.31 205 PRO A C 1
ATOM 1625 O O . PRO A 1 205 ? -10.857 -5.352 13.747 1.00 77.31 205 PRO A O 1
ATOM 1628 N N . ARG A 1 206 ? -10.558 -4.104 11.900 1.00 81.38 206 ARG A N 1
ATOM 1629 C CA . ARG A 1 206 ? -11.700 -3.188 12.074 1.00 81.38 206 ARG A CA 1
ATOM 1630 C C . ARG A 1 206 ? -12.566 -3.145 10.821 1.00 81.38 206 ARG A C 1
ATOM 1632 O O . ARG A 1 206 ? -12.035 -3.106 9.709 1.00 81.38 206 ARG A O 1
ATOM 1639 N N . LYS A 1 207 ? -13.888 -3.072 11.007 1.00 84.25 207 LYS A N 1
ATOM 1640 C CA . LYS A 1 207 ? -14.840 -2.779 9.921 1.00 84.25 207 LYS A CA 1
ATOM 1641 C C . LYS A 1 207 ? -14.690 -1.323 9.457 1.00 84.25 207 LYS A C 1
ATOM 1643 O O . LYS A 1 207 ? -13.910 -0.558 10.018 1.00 84.25 207 LYS A O 1
ATOM 1648 N N . GLY A 1 208 ? -15.441 -0.933 8.427 1.00 88.19 208 GLY A N 1
ATOM 1649 C CA . GLY A 1 208 ? -15.585 0.480 8.072 1.00 88.19 208 GLY A CA 1
ATOM 1650 C C . GLY A 1 208 ? -16.344 1.215 9.172 1.00 88.19 208 GLY A C 1
ATOM 1651 O O . GLY A 1 208 ? -17.562 1.087 9.258 1.00 88.19 208 GLY A O 1
ATOM 1652 N N . VAL A 1 209 ? -15.617 1.939 10.020 1.00 91.12 209 VAL A N 1
ATOM 1653 C CA . VAL A 1 209 ? -16.144 2.677 11.176 1.00 91.12 209 VAL A CA 1
ATOM 1654 C C . VAL A 1 209 ? -15.491 4.050 11.273 1.00 91.12 209 VAL A C 1
ATOM 1656 O O . VAL A 1 209 ? -14.402 4.273 10.734 1.00 91.12 209 VAL A O 1
ATOM 1659 N N . VAL A 1 210 ? -16.140 4.957 12.001 1.00 93.69 210 VAL A N 1
ATOM 1660 C CA . VAL A 1 210 ? -15.540 6.228 12.412 1.00 93.69 210 VAL A CA 1
ATOM 1661 C C . VAL A 1 210 ? -15.024 6.074 13.834 1.00 93.69 210 VAL A C 1
ATOM 1663 O O . VAL A 1 210 ? -15.741 5.627 14.721 1.00 93.69 210 VAL A O 1
ATOM 1666 N N . PHE A 1 211 ? -13.777 6.447 14.067 1.00 94.19 211 PHE A N 1
ATOM 1667 C CA . PHE A 1 211 ? -13.181 6.507 15.389 1.00 94.19 211 PHE A CA 1
ATOM 1668 C C . PHE A 1 211 ? -13.387 7.898 15.978 1.00 94.19 211 PHE A C 1
ATOM 1670 O O . PHE A 1 211 ? -12.908 8.895 15.435 1.00 94.19 211 PHE A O 1
ATOM 1677 N N . GLU A 1 212 ? -14.071 7.952 17.112 1.00 95.31 212 GLU A N 1
ATOM 1678 C CA . GLU A 1 212 ? -14.092 9.104 18.000 1.00 95.31 212 GLU A CA 1
ATOM 1679 C C . GLU A 1 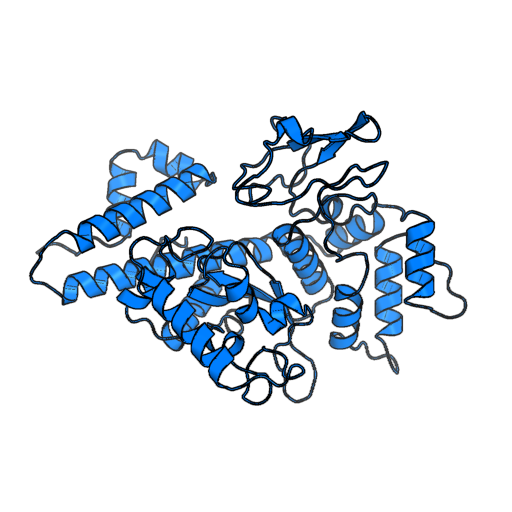212 ? -12.932 8.965 18.983 1.00 95.31 212 GLU A C 1
ATOM 1681 O O . GLU A 1 212 ? -12.818 7.969 19.701 1.00 95.31 212 GLU A O 1
ATOM 1686 N N . PHE A 1 213 ? -12.046 9.954 18.991 1.00 94.94 213 PHE A N 1
ATOM 1687 C CA . PHE A 1 213 ? -10.905 10.008 19.887 1.00 94.94 213 PHE A CA 1
ATOM 1688 C C . PHE A 1 213 ? -11.024 11.203 20.820 1.00 94.94 213 PHE A C 1
ATOM 1690 O O . PHE A 1 213 ? -10.892 12.349 20.390 1.00 94.94 213 PHE A O 1
ATOM 1697 N N . THR A 1 214 ? -11.227 10.927 22.106 1.00 96.94 214 THR A N 1
ATOM 1698 C CA . THR A 1 214 ? -11.151 11.936 23.163 1.00 96.94 214 THR A CA 1
ATOM 1699 C C . THR A 1 214 ? -9.720 12.005 23.671 1.00 96.94 214 THR A C 1
ATOM 1701 O O . THR A 1 214 ? -9.235 11.089 24.333 1.00 96.94 214 THR A O 1
ATOM 1704 N N . CYS A 1 215 ? -9.026 13.095 23.347 1.00 95.19 215 CYS A N 1
ATOM 1705 C CA . CYS A 1 215 ? -7.619 13.240 23.686 1.00 95.19 215 CYS A CA 1
ATOM 1706 C C . CYS A 1 215 ? -7.411 13.308 25.210 1.00 95.19 215 CYS A C 1
ATOM 1708 O O . CYS A 1 215 ? -7.930 14.231 25.839 1.00 95.19 215 CYS A O 1
ATOM 1710 N N . PRO A 1 216 ? -6.596 12.427 25.818 1.00 94.38 216 PRO A N 1
ATOM 1711 C CA . PRO A 1 216 ? -6.370 12.457 27.262 1.00 94.38 216 PRO A CA 1
ATOM 1712 C C . PRO A 1 216 ? -5.616 13.716 27.717 1.00 94.38 216 PRO A C 1
ATOM 1714 O O . PRO A 1 216 ? -5.811 14.169 28.842 1.00 94.38 216 PRO A O 1
ATOM 1717 N N . GLU A 1 217 ? -4.799 14.323 26.849 1.00 95.25 217 GLU A N 1
ATOM 1718 C CA . GLU A 1 217 ? -4.008 15.513 27.195 1.00 95.25 217 GLU A CA 1
ATOM 1719 C C . GLU A 1 217 ? -4.800 16.820 27.126 1.00 95.25 217 GLU A C 1
ATOM 1721 O O . GLU A 1 217 ? -4.660 17.668 28.002 1.00 95.25 217 GLU A O 1
ATOM 1726 N N . CYS A 1 218 ? -5.613 17.011 26.082 1.00 95.75 218 CYS A N 1
ATOM 1727 C CA . CYS A 1 218 ? -6.303 18.286 25.846 1.00 95.75 218 CYS A CA 1
ATOM 1728 C C . CYS A 1 218 ? -7.831 18.185 25.822 1.00 95.75 218 CYS A C 1
ATOM 1730 O O . CYS A 1 218 ? -8.492 19.192 25.584 1.00 95.75 218 CYS A O 1
ATOM 1732 N N . GLN A 1 219 ? -8.391 16.991 26.039 1.00 96.38 219 GLN A N 1
ATOM 1733 C CA . GLN A 1 219 ? -9.832 16.697 26.067 1.00 96.38 219 GLN A CA 1
ATOM 1734 C C . GLN A 1 219 ? -10.585 17.007 24.764 1.00 96.38 219 GLN A C 1
ATOM 1736 O O . GLN A 1 219 ? -11.803 16.869 24.692 1.00 96.38 219 GLN A O 1
ATOM 1741 N N . HIS A 1 220 ? -9.875 17.397 23.704 1.00 95.75 220 HIS A N 1
ATOM 1742 C CA . HIS A 1 220 ? -10.472 17.613 22.398 1.00 95.75 220 HIS A CA 1
ATOM 1743 C C . HIS A 1 220 ? -10.927 16.285 21.786 1.00 95.75 220 HIS A C 1
ATOM 1745 O O . HIS A 1 220 ? -10.184 15.300 21.809 1.00 95.75 220 HIS A O 1
ATOM 1751 N N . VAL A 1 221 ? -12.121 16.297 21.194 1.00 94.94 221 VAL A N 1
ATOM 1752 C CA . VAL A 1 221 ? -12.702 15.157 20.486 1.00 94.94 221 VAL A CA 1
ATOM 1753 C C . VAL A 1 221 ? -12.407 15.286 18.997 1.00 94.94 221 VAL A C 1
ATOM 1755 O O . VAL A 1 221 ? -12.874 16.217 18.343 1.00 94.94 221 VAL A O 1
ATOM 1758 N N . SER A 1 222 ? -11.629 14.352 18.457 1.00 91.94 222 SER A N 1
ATOM 1759 C CA . SER A 1 222 ? -11.358 14.243 17.024 1.00 91.94 222 SER A CA 1
ATOM 1760 C C . SER A 1 222 ? -12.110 13.057 16.432 1.00 91.94 222 SER A C 1
ATOM 1762 O O . SER A 1 222 ? -12.172 11.994 17.043 1.00 91.94 222 SER A O 1
ATOM 1764 N N . HIS A 1 223 ? -12.619 13.225 15.215 1.00 91.56 223 HIS A N 1
ATOM 1765 C CA . HIS A 1 223 ? -13.173 12.131 14.426 1.00 91.56 223 HIS A CA 1
ATOM 1766 C C . HIS A 1 223 ? -12.169 11.737 13.354 1.00 91.56 223 HIS A C 1
ATOM 1768 O O . HIS A 1 223 ? -11.578 12.598 12.697 1.00 91.56 223 HIS A O 1
ATOM 1774 N N . TRP A 1 224 ? -11.965 10.439 13.192 1.00 92.19 224 TRP A N 1
ATOM 1775 C CA . TRP A 1 224 ? -11.059 9.885 12.202 1.00 92.19 224 TRP A CA 1
ATOM 1776 C C . TRP A 1 224 ? -11.669 8.641 11.580 1.00 92.19 224 TRP A C 1
ATOM 1778 O O . TRP A 1 224 ? -12.307 7.849 12.259 1.00 92.19 224 TRP A O 1
ATOM 1788 N N . TYR A 1 225 ? -11.450 8.438 10.291 1.00 92.12 225 TYR A N 1
ATOM 1789 C CA . TYR A 1 225 ? -11.830 7.208 9.618 1.00 92.12 225 TYR A CA 1
ATOM 1790 C C . TYR A 1 225 ? -10.834 6.895 8.513 1.00 92.12 225 TYR A C 1
ATOM 1792 O O . TYR A 1 225 ? -10.129 7.773 8.003 1.00 92.12 225 TYR A O 1
ATOM 1800 N N . ARG A 1 226 ? -10.780 5.619 8.139 1.00 90.38 226 ARG A N 1
ATOM 1801 C CA . ARG A 1 226 ? -9.953 5.172 7.025 1.00 90.38 226 ARG A CA 1
ATOM 1802 C C . ARG A 1 226 ? -10.652 5.486 5.713 1.00 90.38 226 ARG A C 1
ATOM 1804 O O . ARG A 1 226 ? -11.834 5.184 5.560 1.00 90.38 226 ARG A O 1
ATOM 1811 N N . SER A 1 227 ? -9.901 6.021 4.760 1.00 88.94 227 SER A N 1
ATOM 1812 C CA . SER A 1 227 ? -10.400 6.387 3.436 1.00 88.94 227 SER A CA 1
ATOM 1813 C C . SER A 1 227 ? -9.327 6.163 2.376 1.00 88.94 227 SER A C 1
ATOM 1815 O O . SER A 1 227 ? -8.140 6.323 2.666 1.00 88.94 227 SER A O 1
ATOM 1817 N N . GLY A 1 228 ? -9.755 5.782 1.171 1.00 86.75 228 GLY A N 1
ATOM 1818 C CA . GLY A 1 228 ? -8.936 5.796 -0.047 1.00 86.75 228 GLY A CA 1
ATOM 1819 C C . GLY A 1 228 ? -8.955 7.147 -0.773 1.00 86.75 228 GLY A C 1
ATOM 1820 O O . GLY A 1 228 ? -8.128 7.391 -1.649 1.00 86.75 228 GLY A O 1
ATOM 1821 N N . HIS A 1 229 ? -9.856 8.052 -0.384 1.00 88.19 229 HIS A N 1
ATOM 1822 C CA . HIS A 1 229 ? -10.129 9.267 -1.131 1.00 88.19 229 HIS A CA 1
ATOM 1823 C C . HIS A 1 229 ? -9.009 10.311 -0.933 1.00 88.19 229 HIS A C 1
ATOM 1825 O O . HIS A 1 229 ? -8.733 10.708 0.209 1.00 88.19 229 HIS A O 1
ATOM 1831 N N . PRO A 1 230 ? -8.411 10.870 -2.006 1.00 88.81 230 PRO A N 1
ATOM 1832 C CA . PRO A 1 230 ? -7.282 11.800 -1.899 1.00 88.81 230 PRO A CA 1
ATOM 1833 C C . PRO A 1 230 ? -7.577 13.038 -1.049 1.00 88.81 230 PRO A C 1
ATOM 1835 O O . PRO A 1 230 ? -6.734 13.438 -0.252 1.00 88.81 230 PRO A O 1
ATOM 1838 N N . LYS A 1 231 ? -8.795 13.603 -1.135 1.00 89.56 231 LYS A N 1
ATOM 1839 C CA . LYS A 1 231 ? -9.219 14.722 -0.262 1.00 89.56 231 LYS A CA 1
ATOM 1840 C C . LYS A 1 231 ? -9.161 14.385 1.228 1.00 89.56 231 LYS A C 1
ATOM 1842 O O . LYS A 1 231 ? -8.973 15.289 2.016 1.00 89.56 231 LYS A O 1
ATOM 1847 N N . VAL A 1 232 ? -9.321 13.129 1.637 1.00 90.06 232 VAL A N 1
ATOM 1848 C CA . VAL A 1 232 ? -9.225 12.754 3.056 1.00 90.06 232 VAL A CA 1
ATOM 1849 C C . VAL A 1 232 ? -7.762 12.518 3.432 1.00 90.06 232 VAL A C 1
ATOM 1851 O O . VAL A 1 232 ? -7.267 13.077 4.409 1.00 90.06 232 VAL A O 1
ATOM 1854 N N . ILE A 1 233 ? -7.035 11.744 2.620 1.00 89.69 233 ILE A N 1
ATOM 1855 C CA . ILE A 1 233 ? -5.649 11.343 2.912 1.00 89.69 233 ILE A CA 1
ATOM 1856 C C . ILE A 1 233 ? -4.679 12.540 2.840 1.00 89.69 233 ILE A C 1
ATOM 1858 O O . ILE A 1 233 ? -3.691 12.599 3.573 1.00 89.69 233 ILE A O 1
ATOM 1862 N N . LEU A 1 234 ? -4.949 13.536 1.995 1.00 91.69 234 LEU A N 1
ATOM 1863 C CA . LEU A 1 234 ? -4.140 14.754 1.886 1.00 91.69 234 LEU A CA 1
ATOM 1864 C C . LEU A 1 234 ? -4.435 15.790 2.979 1.00 91.69 234 LEU A C 1
ATOM 1866 O O . LEU A 1 234 ? -3.881 16.884 2.930 1.00 91.69 234 LEU A O 1
ATOM 1870 N N . ASN A 1 235 ? -5.263 15.496 3.980 1.00 91.31 235 ASN A N 1
ATOM 1871 C CA . ASN A 1 235 ? -5.537 16.457 5.044 1.00 91.31 235 ASN A CA 1
ATOM 1872 C C . ASN A 1 235 ? -4.253 16.802 5.841 1.00 91.31 235 ASN A C 1
ATOM 1874 O O . ASN A 1 235 ? -3.688 15.931 6.511 1.00 91.31 235 ASN A O 1
ATOM 1878 N N . PRO A 1 236 ? -3.776 18.067 5.806 1.00 89.12 236 PRO A N 1
ATOM 1879 C CA . PRO A 1 236 ? -2.528 18.462 6.458 1.00 89.12 236 PRO A CA 1
ATOM 1880 C C . PRO A 1 236 ? -2.671 18.612 7.981 1.00 89.12 236 PRO A C 1
ATOM 1882 O O . PRO A 1 236 ? -1.667 18.713 8.688 1.00 89.12 236 PRO A O 1
ATOM 1885 N N . ASN A 1 237 ? -3.897 18.608 8.511 1.00 85.38 237 ASN A N 1
ATOM 1886 C CA . ASN A 1 237 ? -4.193 18.868 9.918 1.00 85.38 237 ASN A CA 1
ATOM 1887 C C . ASN A 1 237 ? -4.109 17.595 10.763 1.00 85.38 237 ASN A C 1
ATOM 1889 O O . ASN A 1 237 ? -5.044 17.241 11.479 1.00 85.38 237 ASN A O 1
ATOM 1893 N N . LYS A 1 238 ? -2.961 16.908 10.688 1.00 78.38 238 LYS A N 1
ATOM 1894 C CA . LYS A 1 238 ? -2.640 15.751 11.541 1.00 78.38 238 LYS A CA 1
ATOM 1895 C C . LYS A 1 238 ? -3.601 14.559 11.368 1.00 78.38 238 LYS A C 1
ATOM 1897 O O . LYS A 1 238 ? -3.701 13.738 12.277 1.00 78.38 238 LYS A O 1
ATOM 1902 N N . TRP A 1 239 ? -4.267 14.438 10.217 1.00 83.12 239 TRP A N 1
ATOM 1903 C CA . TRP A 1 239 ? -5.127 13.294 9.905 1.00 83.12 239 TRP A CA 1
ATOM 1904 C C . TRP A 1 239 ? -4.300 12.009 9.807 1.00 83.12 239 TRP A C 1
ATOM 1906 O O . TRP A 1 239 ? -3.318 11.955 9.066 1.00 83.12 239 TRP A O 1
ATOM 1916 N N . GLY A 1 240 ? -4.678 10.982 10.570 1.00 82.50 240 GLY A N 1
ATOM 1917 C CA . GLY A 1 240 ? -3.973 9.703 10.578 1.00 82.50 240 GLY A CA 1
ATOM 1918 C C . GLY A 1 240 ? -3.997 9.024 9.205 1.00 82.50 240 GLY A C 1
ATOM 1919 O O . GLY A 1 240 ? -5.015 9.031 8.516 1.00 82.50 240 GLY A O 1
ATOM 1920 N N . ARG A 1 241 ? -2.874 8.421 8.823 1.00 87.19 241 ARG A N 1
ATOM 1921 C CA . ARG A 1 241 ? -2.665 7.632 7.610 1.00 87.19 241 ARG A CA 1
ATOM 1922 C C . ARG A 1 241 ? -1.920 6.363 7.976 1.00 87.19 241 ARG A C 1
ATOM 1924 O O . ARG A 1 241 ? -0.742 6.422 8.329 1.00 87.19 241 ARG A O 1
ATOM 1931 N N . LEU A 1 242 ? -2.601 5.229 7.874 1.00 86.38 242 LEU A N 1
ATOM 1932 C CA . LEU A 1 242 ? -1.970 3.923 8.050 1.00 86.38 242 LEU A CA 1
ATOM 1933 C C . LEU A 1 242 ? -1.294 3.491 6.746 1.00 86.38 242 LEU A C 1
ATOM 1935 O O . LEU A 1 242 ? -1.515 4.101 5.700 1.00 86.38 242 LEU A O 1
ATOM 1939 N N . CYS A 1 243 ? -0.489 2.424 6.788 1.00 83.88 243 CYS A N 1
ATOM 1940 C CA . CYS A 1 243 ? 0.317 2.004 5.635 1.00 83.88 243 CYS A CA 1
ATOM 1941 C C . CYS A 1 243 ? -0.540 1.794 4.375 1.00 83.88 243 CYS A C 1
ATOM 1943 O O . CYS A 1 243 ? -0.211 2.304 3.311 1.00 83.88 243 CYS A O 1
ATOM 1945 N N . GLY A 1 244 ? -1.706 1.153 4.508 1.00 85.69 244 GLY A N 1
ATOM 1946 C CA . GLY A 1 244 ? -2.617 0.938 3.383 1.00 85.69 244 GLY A CA 1
ATOM 1947 C C . GLY A 1 244 ? -3.186 2.220 2.763 1.00 85.69 244 GLY A C 1
ATOM 1948 O O . GLY A 1 244 ? -3.396 2.235 1.553 1.00 85.69 244 GLY A O 1
ATOM 1949 N N . ASP A 1 245 ? -3.415 3.267 3.562 1.00 88.31 245 ASP A N 1
ATOM 1950 C CA . ASP A 1 245 ? -3.965 4.553 3.101 1.00 88.31 245 ASP A CA 1
ATOM 1951 C C . ASP A 1 245 ? -2.846 5.426 2.503 1.00 88.31 245 ASP A C 1
ATOM 1953 O O . ASP A 1 245 ? -3.031 6.127 1.512 1.00 88.31 245 ASP A O 1
ATOM 1957 N N . GLN A 1 246 ? -1.640 5.327 3.066 1.00 89.00 246 GLN A N 1
ATOM 1958 C CA . GLN A 1 246 ? -0.438 5.947 2.519 1.00 89.00 246 GLN A CA 1
ATOM 1959 C C . GLN A 1 246 ? -0.094 5.388 1.133 1.00 89.00 246 GLN A C 1
ATOM 1961 O O . GLN A 1 246 ? 0.244 6.163 0.238 1.00 89.00 246 GLN A O 1
ATOM 1966 N N . GLU A 1 247 ? -0.206 4.072 0.935 1.00 90.00 247 GLU A N 1
ATOM 1967 C CA . GLU A 1 247 ? 0.006 3.470 -0.384 1.00 90.00 247 GLU A CA 1
ATOM 1968 C C . GLU A 1 247 ? -1.081 3.856 -1.390 1.00 90.00 247 GLU A C 1
ATOM 1970 O O . GLU A 1 247 ? -0.756 4.070 -2.552 1.00 90.00 247 GLU A O 1
ATOM 1975 N N . ASP A 1 248 ? -2.337 4.040 -0.971 1.00 89.94 248 ASP A N 1
ATOM 1976 C CA . ASP A 1 248 ? -3.384 4.539 -1.879 1.00 89.94 248 ASP A CA 1
ATOM 1977 C C . ASP A 1 248 ? -3.072 5.955 -2.379 1.00 89.94 248 ASP A C 1
ATOM 1979 O O . ASP A 1 248 ? -3.169 6.233 -3.578 1.00 89.94 248 ASP A O 1
ATOM 1983 N N . LEU A 1 249 ? -2.594 6.835 -1.491 1.00 91.06 249 LEU A N 1
ATOM 1984 C CA . LEU A 1 249 ? -2.116 8.157 -1.896 1.00 91.06 249 LEU A CA 1
ATOM 1985 C C . LEU A 1 249 ? -0.911 8.064 -2.839 1.00 91.06 249 LEU A C 1
ATOM 1987 O O . LEU A 1 249 ? -0.868 8.773 -3.843 1.00 91.06 249 LEU A O 1
ATOM 1991 N N . ARG A 1 250 ? 0.071 7.207 -2.533 1.00 92.12 250 ARG A N 1
ATOM 1992 C CA . ARG A 1 250 ? 1.254 7.022 -3.387 1.00 92.12 250 ARG A CA 1
ATOM 1993 C C . ARG A 1 250 ? 0.839 6.558 -4.781 1.00 92.12 250 ARG A C 1
ATOM 1995 O O . ARG A 1 250 ? 1.234 7.186 -5.755 1.00 92.12 250 ARG A O 1
ATOM 2002 N N . LEU A 1 251 ? -0.010 5.544 -4.898 1.00 91.88 251 LEU A N 1
ATOM 2003 C CA . LEU A 1 251 ? -0.496 5.079 -6.198 1.00 91.88 251 LEU A CA 1
ATOM 2004 C C . LEU A 1 251 ? -1.274 6.150 -6.958 1.00 91.88 251 LEU A C 1
ATOM 2006 O O . LEU A 1 251 ? -1.057 6.312 -8.154 1.00 91.88 251 LEU A O 1
ATOM 2010 N N . THR A 1 252 ? -2.119 6.917 -6.265 1.00 91.75 252 THR A N 1
ATOM 2011 C CA . THR A 1 252 ? -2.859 8.031 -6.875 1.00 91.75 252 THR A CA 1
ATOM 2012 C C . THR A 1 252 ? -1.913 9.078 -7.451 1.00 91.75 252 THR A C 1
ATOM 2014 O O . THR A 1 252 ? -2.071 9.504 -8.593 1.00 91.75 252 THR A O 1
ATOM 2017 N N . LEU A 1 253 ? -0.893 9.477 -6.688 1.00 93.31 253 LEU A N 1
ATOM 2018 C CA . LEU A 1 253 ? 0.105 10.434 -7.160 1.00 93.31 253 LEU A CA 1
ATOM 2019 C C . LEU A 1 253 ? 0.953 9.856 -8.296 1.00 93.31 253 LEU A C 1
ATOM 2021 O O . LEU A 1 253 ? 1.256 10.575 -9.244 1.00 93.31 253 LEU A O 1
ATOM 2025 N N . ALA A 1 254 ? 1.329 8.579 -8.218 1.00 92.75 254 ALA A N 1
ATOM 2026 C CA . ALA A 1 254 ? 2.095 7.908 -9.258 1.00 92.75 254 ALA A CA 1
ATOM 2027 C C . ALA A 1 254 ? 1.319 7.851 -10.578 1.00 92.75 254 ALA A C 1
ATOM 2029 O O . ALA A 1 254 ? 1.877 8.215 -11.612 1.00 92.75 254 ALA A O 1
ATOM 2030 N N . ASP A 1 255 ? 0.037 7.473 -10.551 1.00 91.44 255 ASP A N 1
ATOM 2031 C CA . ASP A 1 255 ? -0.794 7.469 -11.757 1.00 91.44 255 ASP A CA 1
ATOM 2032 C C . ASP A 1 255 ? -0.999 8.885 -12.311 1.00 91.44 255 ASP A C 1
ATOM 2034 O O . ASP A 1 255 ? -0.805 9.106 -13.509 1.00 91.44 255 ASP A O 1
ATOM 2038 N N . TYR A 1 256 ? -1.299 9.862 -11.449 1.00 92.38 256 TYR A N 1
ATOM 2039 C CA . TYR A 1 256 ? -1.446 11.264 -11.848 1.00 92.38 256 TYR A CA 1
ATOM 2040 C C . TYR A 1 256 ? -0.180 11.809 -12.533 1.00 92.38 256 TYR A C 1
ATOM 2042 O O . TYR A 1 256 ? -0.259 12.526 -13.528 1.00 92.38 256 TYR A O 1
ATOM 2050 N N . LEU A 1 257 ? 1.002 11.427 -12.042 1.00 92.44 257 LEU A N 1
ATOM 2051 C CA . LEU A 1 257 ? 2.301 11.859 -12.570 1.00 92.44 257 LEU A CA 1
ATOM 2052 C C . LEU A 1 257 ? 2.866 10.938 -13.661 1.00 92.44 257 LEU A C 1
ATOM 2054 O O . LEU A 1 257 ? 3.955 11.208 -14.177 1.00 92.44 257 LEU A O 1
ATOM 2058 N N . LYS A 1 258 ? 2.150 9.860 -14.003 1.00 90.94 258 LYS A N 1
ATOM 2059 C CA . LYS A 1 258 ? 2.571 8.820 -14.953 1.00 90.94 258 LYS A CA 1
ATOM 2060 C C . LYS A 1 258 ? 3.938 8.221 -14.608 1.00 90.94 258 LYS A C 1
ATOM 2062 O O . LYS A 1 258 ? 4.792 8.037 -15.475 1.00 90.94 258 LYS A O 1
ATOM 2067 N N . ILE A 1 259 ? 4.131 7.922 -13.326 1.00 90.94 259 ILE A N 1
ATOM 2068 C CA . ILE A 1 259 ? 5.323 7.271 -12.782 1.00 90.94 259 ILE A CA 1
ATOM 2069 C C . ILE A 1 259 ? 5.045 5.762 -12.675 1.00 90.94 259 ILE A C 1
ATOM 2071 O O . ILE A 1 259 ? 4.059 5.371 -12.047 1.00 90.94 259 ILE A O 1
ATOM 2075 N N . PRO A 1 260 ? 5.893 4.893 -13.257 1.00 91.44 260 PRO A N 1
ATOM 2076 C CA . PRO A 1 260 ? 5.699 3.445 -13.221 1.00 91.44 260 PRO A CA 1
ATOM 2077 C C . PRO A 1 260 ? 5.911 2.897 -11.805 1.00 91.44 260 PRO A C 1
ATOM 2079 O O . PRO A 1 260 ? 7.044 2.788 -11.329 1.00 91.44 260 PRO A O 1
ATOM 2082 N N . VAL A 1 261 ? 4.809 2.539 -11.141 1.00 92.31 261 VAL A N 1
ATOM 2083 C CA . VAL A 1 261 ? 4.785 2.014 -9.770 1.00 92.31 261 VAL A CA 1
ATOM 2084 C C . VAL A 1 261 ? 4.006 0.701 -9.700 1.00 92.31 261 VAL A C 1
ATOM 2086 O O . VAL A 1 261 ? 2.937 0.558 -10.300 1.00 92.31 261 VAL A O 1
ATOM 2089 N N . ARG A 1 262 ? 4.523 -0.251 -8.919 1.00 94.50 262 ARG A N 1
ATOM 2090 C CA . ARG A 1 262 ? 3.840 -1.501 -8.564 1.00 94.50 262 ARG A CA 1
ATOM 2091 C C . ARG A 1 262 ? 3.693 -1.635 -7.050 1.00 94.50 262 ARG A C 1
ATOM 2093 O O . ARG A 1 262 ? 4.613 -1.300 -6.305 1.00 94.50 262 ARG A O 1
ATOM 2100 N N . LEU A 1 263 ? 2.542 -2.128 -6.609 1.00 95.12 263 LEU A N 1
ATOM 2101 C CA . LEU A 1 263 ? 2.284 -2.483 -5.216 1.00 95.12 263 LEU A CA 1
ATOM 2102 C C . LEU A 1 263 ? 3.084 -3.723 -4.844 1.00 95.12 263 LEU A C 1
ATOM 2104 O O . LEU A 1 263 ? 3.143 -4.666 -5.621 1.00 95.12 263 LEU A O 1
ATOM 2108 N N . VAL A 1 264 ? 3.630 -3.765 -3.637 1.00 96.00 264 VAL A N 1
ATOM 2109 C CA . VAL A 1 264 ? 4.289 -4.944 -3.086 1.00 96.00 264 VAL A CA 1
ATOM 2110 C C . VAL A 1 264 ? 3.572 -5.385 -1.819 1.00 96.00 264 VAL A C 1
ATOM 2112 O O . VAL A 1 264 ? 3.394 -4.601 -0.886 1.00 96.00 264 VAL A O 1
ATOM 2115 N N . VAL A 1 265 ? 3.149 -6.647 -1.799 1.00 94.88 265 VAL A N 1
ATOM 2116 C CA . VAL A 1 265 ? 2.370 -7.259 -0.724 1.00 94.88 265 VAL A CA 1
ATOM 2117 C C . VAL A 1 265 ? 3.093 -8.499 -0.178 1.00 94.88 265 VAL A C 1
ATOM 2119 O O . VAL A 1 265 ? 3.275 -9.480 -0.902 1.00 94.88 265 VAL A O 1
ATOM 2122 N N . PRO A 1 266 ? 3.516 -8.493 1.096 1.00 94.81 266 PRO A N 1
ATOM 2123 C CA . PRO A 1 266 ? 3.959 -9.691 1.783 1.00 94.81 266 PRO A CA 1
ATOM 2124 C C . PRO A 1 266 ? 2.746 -10.551 2.158 1.00 94.81 266 PRO A C 1
ATOM 2126 O O . PRO A 1 266 ? 1.794 -10.084 2.780 1.00 94.81 266 PRO A O 1
ATOM 2129 N N . LEU A 1 267 ? 2.763 -11.826 1.785 1.00 92.19 267 LEU A N 1
ATOM 2130 C CA . LEU A 1 267 ? 1.729 -12.764 2.197 1.00 92.19 267 LEU A CA 1
ATOM 2131 C C . LEU A 1 267 ? 1.839 -13.112 3.676 1.00 92.19 267 LEU A C 1
ATOM 2133 O O . LEU A 1 267 ? 2.932 -13.250 4.228 1.00 92.19 267 LEU A O 1
ATOM 2137 N N . ASP A 1 268 ? 0.668 -13.315 4.276 1.00 85.44 268 ASP A N 1
ATOM 2138 C CA . ASP A 1 268 ? 0.482 -13.643 5.689 1.00 85.44 268 ASP A CA 1
ATOM 2139 C C . ASP A 1 268 ? 1.020 -12.562 6.656 1.00 85.44 268 ASP A C 1
ATOM 2141 O O . ASP A 1 268 ? 1.284 -12.822 7.835 1.00 85.44 268 ASP A O 1
ATOM 2145 N N . TRP A 1 269 ? 1.138 -11.326 6.157 1.00 87.62 269 TRP A N 1
ATOM 2146 C CA . TRP A 1 269 ? 1.584 -10.151 6.899 1.00 87.62 269 TRP A CA 1
ATOM 2147 C C . TRP A 1 269 ? 0.786 -8.909 6.496 1.00 87.62 269 TRP A C 1
ATOM 2149 O O . TRP A 1 269 ? 0.592 -8.630 5.315 1.00 87.62 269 TRP A O 1
ATOM 2159 N N . ASP A 1 270 ? 0.318 -8.147 7.479 1.00 83.12 270 ASP A N 1
ATOM 2160 C CA . ASP A 1 270 ? -0.477 -6.937 7.284 1.00 83.12 270 ASP A CA 1
ATOM 2161 C C . ASP A 1 270 ? 0.430 -5.731 7.014 1.00 83.12 270 ASP A C 1
ATOM 2163 O O . ASP A 1 270 ? 0.691 -4.875 7.861 1.00 83.12 270 ASP A O 1
ATOM 2167 N N . HIS A 1 271 ? 1.003 -5.713 5.816 1.00 87.38 271 HIS A N 1
ATOM 2168 C CA . HIS A 1 271 ? 1.789 -4.591 5.333 1.00 87.38 271 HIS A CA 1
ATOM 2169 C C . HIS A 1 271 ? 1.684 -4.482 3.816 1.00 87.38 271 HIS A C 1
ATOM 2171 O O . HIS A 1 271 ? 1.241 -5.404 3.138 1.00 87.38 271 HIS A O 1
ATOM 2177 N N . VAL A 1 272 ? 2.066 -3.331 3.283 1.00 91.00 272 VAL A N 1
ATOM 2178 C CA . VAL A 1 272 ? 2.105 -3.067 1.848 1.00 91.00 272 VAL A CA 1
ATOM 2179 C C . VAL A 1 272 ? 3.027 -1.879 1.616 1.00 91.00 272 VAL A C 1
ATOM 2181 O O . VAL A 1 272 ? 3.098 -0.981 2.456 1.00 91.00 272 VAL A O 1
ATOM 2184 N N . TRP A 1 273 ? 3.743 -1.887 0.500 1.00 92.75 273 TRP A N 1
ATOM 2185 C CA . TRP A 1 273 ? 4.547 -0.755 0.047 1.00 92.75 273 TRP A CA 1
ATOM 2186 C C . TRP A 1 273 ? 4.536 -0.679 -1.479 1.00 92.75 273 TRP A C 1
ATOM 2188 O O . TRP A 1 273 ? 3.872 -1.474 -2.141 1.00 92.75 273 TRP A O 1
ATOM 2198 N N . SER A 1 274 ? 5.276 0.272 -2.039 1.00 92.00 274 SER A N 1
ATOM 2199 C CA . SER A 1 274 ? 5.397 0.463 -3.481 1.00 92.00 274 SER A CA 1
ATOM 2200 C C . SER A 1 274 ? 6.847 0.334 -3.947 1.00 92.00 274 SER A C 1
ATOM 2202 O O . SER A 1 274 ? 7.775 0.823 -3.296 1.00 92.00 274 SER A O 1
ATOM 2204 N N . GLU A 1 275 ? 7.028 -0.284 -5.109 1.00 93.00 275 GLU A N 1
ATOM 2205 C CA . GLU A 1 275 ? 8.252 -0.238 -5.909 1.00 93.00 275 GLU A CA 1
ATOM 2206 C C . GLU A 1 275 ? 8.042 0.686 -7.107 1.00 93.00 275 GLU A C 1
ATOM 2208 O O . GLU A 1 275 ? 6.964 0.698 -7.697 1.00 93.00 275 GLU A O 1
ATOM 2213 N N . TYR A 1 276 ? 9.075 1.424 -7.508 1.00 91.25 276 TYR A N 1
ATOM 2214 C CA . TYR A 1 276 ? 9.048 2.234 -8.729 1.00 91.25 276 TYR A CA 1
ATOM 2215 C C . TYR A 1 276 ? 10.139 1.786 -9.692 1.00 91.25 276 TYR A C 1
ATOM 2217 O O . TYR A 1 276 ? 11.194 1.311 -9.267 1.00 91.25 276 TYR A O 1
ATOM 2225 N N . GLN A 1 277 ? 9.901 1.932 -10.990 1.00 90.31 277 GLN A N 1
ATOM 2226 C CA . GLN A 1 277 ? 10.917 1.615 -11.985 1.00 90.31 277 GLN A CA 1
ATOM 2227 C C . GLN A 1 277 ? 11.873 2.802 -12.139 1.00 90.31 277 GLN A C 1
ATOM 2229 O O . GLN A 1 277 ? 11.477 3.893 -12.547 1.00 90.31 277 GLN A O 1
ATOM 2234 N N . SER A 1 278 ? 13.149 2.589 -11.821 1.00 81.44 278 SER A N 1
ATOM 2235 C CA . SER A 1 278 ? 14.210 3.555 -12.104 1.00 81.44 278 SER A CA 1
ATOM 2236 C C . SER A 1 278 ? 14.322 3.773 -13.612 1.00 81.44 278 SER A C 1
ATOM 2238 O O . SER A 1 278 ? 14.372 2.812 -14.377 1.00 81.44 278 SER A O 1
ATOM 2240 N N . LEU A 1 279 ? 14.419 5.031 -14.045 1.00 70.81 279 LEU A N 1
ATOM 2241 C CA . LEU A 1 279 ? 14.634 5.394 -15.452 1.00 70.81 279 LEU A CA 1
ATOM 2242 C C . LEU A 1 279 ? 16.110 5.329 -15.881 1.00 70.81 279 LEU A C 1
ATOM 2244 O O . LEU A 1 279 ? 16.455 5.736 -16.989 1.00 70.81 279 LEU A O 1
ATOM 2248 N N . SER A 1 280 ? 16.990 4.805 -15.023 1.00 67.50 280 SER A N 1
ATOM 2249 C CA . SER A 1 280 ? 18.378 4.516 -15.392 1.00 67.50 280 SER A CA 1
ATOM 2250 C C . SER A 1 280 ? 18.459 3.481 -16.524 1.00 67.50 280 SER A C 1
ATOM 2252 O O . SER A 1 280 ? 17.502 2.756 -16.806 1.00 67.50 280 SER A O 1
ATOM 2254 N N . SER A 1 281 ? 19.628 3.372 -17.164 1.00 55.31 281 SER A N 1
ATOM 2255 C CA . SER A 1 281 ? 19.862 2.495 -18.324 1.00 55.31 281 SER A CA 1
ATOM 2256 C C . SER A 1 281 ? 19.465 1.026 -18.116 1.00 55.31 281 SER A C 1
ATOM 2258 O O . SER A 1 281 ? 19.214 0.331 -19.095 1.00 55.31 281 SER A O 1
ATOM 2260 N N . ASN A 1 282 ? 19.367 0.560 -16.865 1.00 65.44 282 ASN A N 1
ATOM 2261 C CA . ASN A 1 282 ? 19.045 -0.827 -16.525 1.00 65.44 282 ASN A CA 1
ATOM 2262 C C . ASN A 1 282 ? 17.584 -1.059 -16.086 1.00 65.44 282 ASN A C 1
ATOM 2264 O O . ASN A 1 282 ? 17.263 -2.185 -15.718 1.00 65.44 282 ASN A O 1
ATOM 2268 N N . LYS A 1 283 ? 16.713 -0.033 -16.103 1.00 77.69 283 LYS A N 1
ATOM 2269 C CA . LYS A 1 283 ? 15.270 -0.115 -15.777 1.00 77.69 283 LYS A CA 1
ATOM 2270 C C . LYS A 1 283 ? 14.921 -1.062 -14.614 1.00 77.69 283 LYS A C 1
ATOM 2272 O O . LYS A 1 283 ? 14.082 -1.953 -14.749 1.00 77.69 283 LYS A O 1
ATOM 2277 N N . SER A 1 284 ? 15.571 -0.884 -13.466 1.00 85.38 284 SER A N 1
ATOM 2278 C CA . SER A 1 284 ? 15.363 -1.731 -12.286 1.00 85.38 284 SER A CA 1
ATOM 2279 C C . SER A 1 284 ? 14.240 -1.215 -11.391 1.00 85.38 284 SER A C 1
ATOM 2281 O O . SER A 1 284 ? 14.111 -0.007 -11.197 1.00 85.38 284 SER A O 1
ATOM 2283 N N . TRP A 1 285 ? 13.492 -2.126 -10.771 1.00 90.62 285 TRP A N 1
ATOM 2284 C CA . TRP A 1 285 ? 12.555 -1.791 -9.700 1.00 90.62 285 TRP A CA 1
ATOM 2285 C C . TRP A 1 285 ? 13.303 -1.449 -8.408 1.00 90.62 285 TRP A C 1
ATOM 2287 O O . TRP A 1 285 ? 14.182 -2.191 -7.967 1.00 90.62 285 TRP A O 1
ATOM 2297 N N . GLU A 1 286 ? 12.968 -0.313 -7.807 1.00 86.69 286 GLU A N 1
ATOM 2298 C CA . GLU A 1 286 ? 13.613 0.214 -6.609 1.00 86.69 286 GLU A CA 1
ATOM 2299 C C . GLU A 1 286 ? 12.602 0.470 -5.483 1.00 86.69 286 GLU A C 1
ATOM 2301 O O . GLU A 1 286 ? 11.433 0.784 -5.712 1.00 86.69 286 GLU A O 1
ATOM 2306 N N . VAL A 1 287 ? 13.089 0.362 -4.244 1.00 86.00 287 VAL A N 1
ATOM 2307 C CA . VAL A 1 287 ? 12.343 0.623 -3.007 1.00 86.00 287 VAL A CA 1
ATOM 2308 C C . VAL A 1 287 ? 13.050 1.755 -2.269 1.00 86.00 287 VAL A C 1
ATOM 2310 O O . VAL A 1 287 ? 14.224 1.616 -1.924 1.00 86.00 287 VAL A O 1
ATOM 2313 N N . GLN A 1 288 ? 12.369 2.873 -2.003 1.00 77.44 288 GLN A N 1
ATOM 2314 C CA . GLN A 1 288 ? 12.976 3.972 -1.234 1.00 77.44 288 GLN A CA 1
ATOM 2315 C C . GLN A 1 288 ? 12.855 3.785 0.275 1.00 77.44 288 GLN A C 1
ATOM 2317 O O . GLN A 1 288 ? 13.776 4.144 1.009 1.00 77.44 288 GLN A O 1
ATOM 2322 N N . ASP A 1 289 ? 11.761 3.202 0.760 1.00 75.12 289 ASP A N 1
ATOM 2323 C CA . ASP A 1 289 ? 11.555 3.009 2.193 1.00 75.12 289 ASP A CA 1
ATOM 2324 C C . ASP A 1 289 ? 12.619 2.054 2.762 1.00 75.12 289 ASP A C 1
ATOM 2326 O O . ASP A 1 289 ? 12.767 0.918 2.311 1.00 75.12 289 ASP A O 1
ATOM 2330 N N . GLY A 1 290 ? 13.405 2.529 3.734 1.00 73.88 290 GLY A N 1
ATOM 2331 C CA . GLY A 1 290 ? 14.463 1.739 4.365 1.00 73.88 290 GLY A CA 1
ATOM 2332 C C . GLY A 1 290 ? 13.930 0.526 5.134 1.00 73.88 290 GLY A C 1
ATOM 2333 O O . GLY A 1 290 ? 14.614 -0.501 5.197 1.00 73.88 290 GLY A O 1
ATOM 2334 N N . SER A 1 291 ? 12.709 0.625 5.674 1.00 76.12 291 SER A N 1
ATOM 2335 C CA . SER A 1 291 ? 12.031 -0.481 6.354 1.00 76.12 291 SER A CA 1
ATOM 2336 C C . SER A 1 291 ? 11.588 -1.559 5.362 1.00 76.12 291 SER A C 1
ATOM 2338 O O . SER A 1 291 ? 11.786 -2.745 5.621 1.00 76.12 291 SER A O 1
ATOM 2340 N N . ALA A 1 292 ? 11.108 -1.157 4.181 1.00 84.19 292 ALA A N 1
ATOM 2341 C CA . ALA A 1 292 ? 10.749 -2.074 3.104 1.00 84.19 292 ALA A CA 1
ATOM 2342 C C . ALA A 1 292 ? 11.987 -2.670 2.410 1.00 84.19 292 ALA A C 1
ATOM 2344 O O . ALA A 1 292 ? 12.028 -3.866 2.144 1.00 84.19 292 ALA A O 1
ATOM 2345 N N . ARG A 1 293 ? 13.059 -1.895 2.188 1.00 83.75 293 ARG A N 1
ATOM 2346 C CA . ARG A 1 293 ? 14.325 -2.426 1.641 1.00 83.75 293 ARG A CA 1
ATOM 2347 C C . ARG A 1 293 ? 14.865 -3.584 2.468 1.00 83.75 293 ARG A C 1
ATOM 2349 O O . ARG A 1 293 ? 15.312 -4.583 1.920 1.00 83.75 293 ARG A O 1
ATOM 2356 N N . ASN A 1 294 ? 14.785 -3.471 3.790 1.00 84.69 294 ASN A N 1
ATOM 2357 C CA . ASN A 1 294 ? 15.271 -4.484 4.722 1.00 84.69 294 ASN A CA 1
ATOM 2358 C C . ASN A 1 294 ? 14.132 -5.317 5.320 1.00 84.69 294 ASN A C 1
ATOM 2360 O O . ASN A 1 294 ? 14.244 -5.764 6.460 1.00 84.69 294 ASN A O 1
ATOM 2364 N N . PHE A 1 295 ? 13.050 -5.538 4.568 1.00 90.44 295 PHE A N 1
ATOM 2365 C CA . PHE A 1 295 ? 11.826 -6.143 5.095 1.00 90.44 295 PHE A CA 1
ATOM 2366 C C . PHE A 1 295 ? 12.042 -7.520 5.746 1.00 90.44 295 PHE A C 1
ATOM 2368 O O . PHE A 1 295 ? 11.400 -7.830 6.746 1.00 90.44 295 PHE A O 1
ATOM 2375 N N . ALA A 1 296 ? 13.003 -8.325 5.275 1.00 90.44 296 ALA A N 1
ATOM 2376 C CA . ALA A 1 296 ? 13.357 -9.594 5.921 1.00 90.44 296 ALA A CA 1
ATOM 2377 C C . ALA A 1 296 ? 13.785 -9.444 7.390 1.00 90.44 296 ALA A C 1
ATOM 2379 O O . ALA A 1 296 ? 13.494 -10.321 8.198 1.00 90.44 296 ALA A O 1
ATOM 2380 N N . ARG A 1 297 ? 14.382 -8.309 7.775 1.00 88.94 297 ARG A N 1
ATOM 2381 C CA . ARG A 1 297 ? 14.7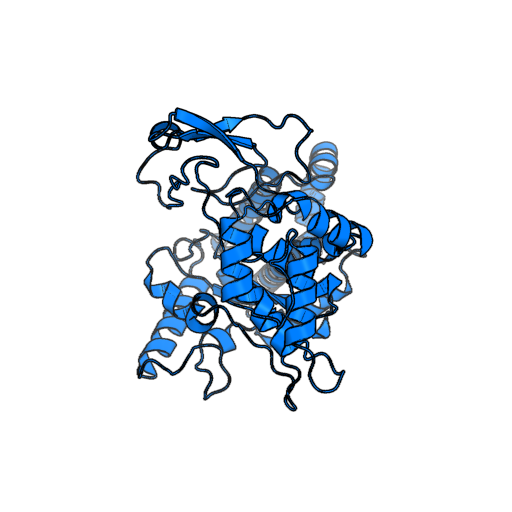41 -8.031 9.174 1.00 88.94 297 ARG A CA 1
ATOM 2382 C C . ARG A 1 297 ? 13.537 -7.883 10.087 1.00 88.94 297 ARG A C 1
ATOM 2384 O O . ARG A 1 297 ? 13.663 -8.099 11.286 1.00 88.94 297 ARG A O 1
ATOM 2391 N N . ARG A 1 298 ? 12.361 -7.576 9.536 1.00 88.25 298 ARG A N 1
ATOM 2392 C CA . ARG A 1 298 ? 11.122 -7.513 10.318 1.00 88.25 298 ARG A CA 1
ATOM 2393 C C . ARG A 1 298 ? 10.717 -8.873 10.890 1.00 88.25 298 ARG A C 1
ATOM 2395 O O . ARG A 1 298 ? 9.977 -8.918 11.862 1.00 88.25 298 ARG A O 1
ATOM 2402 N N . LEU A 1 299 ? 11.267 -9.977 10.373 1.00 90.06 299 LEU A N 1
ATOM 2403 C CA . LEU A 1 299 ? 11.125 -11.302 10.988 1.00 90.06 299 LEU A CA 1
ATOM 2404 C C . LEU A 1 299 ? 11.726 -11.367 12.407 1.00 90.06 299 LEU A C 1
ATOM 2406 O O . LEU A 1 299 ? 11.351 -12.243 13.182 1.00 90.06 299 LEU A O 1
ATOM 2410 N N . ASP A 1 300 ? 12.616 -10.438 12.773 1.00 89.69 300 ASP A N 1
ATOM 2411 C CA . ASP A 1 300 ? 13.178 -10.331 14.127 1.00 89.69 300 ASP A CA 1
ATOM 2412 C C . ASP A 1 300 ? 12.294 -9.538 15.098 1.00 89.69 300 ASP A C 1
ATOM 2414 O O . ASP A 1 300 ? 12.576 -9.512 16.293 1.00 89.69 300 ASP A O 1
ATOM 2418 N N . GLU A 1 301 ? 11.203 -8.925 14.624 1.00 86.25 301 GLU A N 1
ATOM 2419 C CA . GLU A 1 301 ? 10.248 -8.210 15.485 1.00 86.25 301 GLU A CA 1
ATOM 2420 C C . GLU A 1 301 ? 9.474 -9.165 16.409 1.00 86.25 301 GLU A C 1
ATOM 2422 O O . GLU A 1 301 ? 8.866 -8.726 17.381 1.00 86.25 301 GLU A O 1
ATOM 2427 N N . GLY A 1 302 ? 9.481 -10.473 16.123 1.00 83.38 302 GLY A N 1
ATOM 2428 C CA . GLY A 1 302 ? 8.828 -11.487 16.957 1.00 83.38 302 GLY A CA 1
ATOM 2429 C C . GLY A 1 302 ? 7.296 -11.484 16.882 1.00 83.38 302 GLY A C 1
ATOM 2430 O O . GLY A 1 302 ? 6.648 -12.179 17.660 1.00 83.38 302 GLY A O 1
ATOM 2431 N N . ILE A 1 303 ? 6.707 -10.741 15.940 1.00 80.62 303 ILE A N 1
ATOM 2432 C CA . ILE A 1 303 ? 5.247 -10.609 15.772 1.00 80.62 303 ILE A CA 1
ATOM 2433 C C . ILE A 1 303 ? 4.635 -11.632 14.799 1.00 80.62 303 ILE A C 1
ATOM 2435 O O . ILE A 1 303 ? 3.445 -11.575 14.496 1.00 80.62 303 ILE A O 1
ATOM 2439 N N . GLY A 1 304 ? 5.437 -12.581 14.315 1.00 86.62 304 GLY A N 1
ATOM 2440 C CA . GLY A 1 304 ? 5.064 -13.580 13.314 1.00 86.62 304 GLY A CA 1
ATOM 2441 C C . GLY A 1 304 ? 6.029 -13.567 12.133 1.00 86.62 304 GLY A C 1
ATOM 2442 O O . GLY A 1 304 ? 7.067 -12.915 12.183 1.00 86.62 304 GLY A O 1
ATOM 2443 N N . SER A 1 305 ? 5.696 -14.315 11.084 1.00 92.81 305 SER A N 1
ATOM 2444 C CA . SER A 1 305 ? 6.435 -14.382 9.818 1.00 92.81 305 SER A CA 1
ATOM 2445 C C . SER A 1 305 ? 5.534 -14.038 8.635 1.00 92.81 305 SER A C 1
ATOM 2447 O O . SER A 1 305 ? 4.317 -14.189 8.707 1.00 92.81 305 SER A O 1
ATOM 2449 N N . TRP A 1 306 ? 6.139 -13.599 7.538 1.00 94.88 306 TRP A N 1
ATOM 2450 C CA . TRP A 1 306 ? 5.524 -13.591 6.211 1.00 94.88 306 TRP A CA 1
ATOM 2451 C C . TRP A 1 306 ? 6.017 -14.812 5.429 1.00 94.88 306 TRP A C 1
ATOM 2453 O O . TRP A 1 306 ? 7.051 -15.393 5.770 1.00 94.88 306 TRP A O 1
ATOM 2463 N N . THR A 1 307 ? 5.289 -15.224 4.393 1.00 95.31 307 THR A N 1
ATOM 2464 C CA . THR A 1 307 ? 5.607 -16.464 3.656 1.00 95.31 307 THR A CA 1
ATOM 2465 C C . THR A 1 307 ? 6.056 -16.234 2.220 1.00 95.31 307 THR A C 1
ATOM 2467 O O . THR A 1 307 ? 6.832 -17.025 1.689 1.00 95.31 307 THR A O 1
ATOM 2470 N N . ARG A 1 308 ? 5.595 -15.160 1.583 1.00 96.56 308 ARG A N 1
ATOM 2471 C CA . ARG A 1 308 ? 5.951 -14.743 0.219 1.00 96.56 308 ARG A CA 1
ATOM 2472 C C . ARG A 1 308 ? 5.889 -13.223 0.120 1.00 96.56 308 ARG A C 1
ATOM 2474 O O . ARG A 1 308 ? 5.306 -12.584 0.991 1.00 96.56 308 ARG A O 1
ATOM 2481 N N . VAL A 1 309 ? 6.452 -12.648 -0.936 1.00 97.06 309 VAL A N 1
ATOM 2482 C CA . VAL A 1 309 ? 6.328 -11.224 -1.270 1.00 97.06 309 VAL A CA 1
ATOM 2483 C C . VAL A 1 309 ? 6.016 -11.090 -2.753 1.00 97.06 309 VAL A C 1
ATOM 2485 O O . VAL A 1 309 ? 6.783 -11.558 -3.590 1.00 97.06 309 VAL A O 1
ATOM 2488 N N . TRP A 1 310 ? 4.898 -10.453 -3.085 1.00 97.88 310 TRP A N 1
ATOM 2489 C CA . TRP A 1 310 ? 4.435 -10.297 -4.463 1.00 97.88 310 TRP A CA 1
ATOM 2490 C C . TRP A 1 310 ? 4.432 -8.841 -4.875 1.00 97.88 310 TRP A C 1
ATOM 2492 O O . TRP A 1 310 ? 3.963 -7.994 -4.122 1.00 97.88 310 TRP A O 1
ATOM 2502 N N . ALA A 1 311 ? 4.904 -8.564 -6.084 1.00 97.44 311 ALA A N 1
ATOM 2503 C CA . ALA A 1 311 ? 4.743 -7.280 -6.736 1.00 97.44 311 ALA A CA 1
ATOM 2504 C C . ALA A 1 311 ? 3.577 -7.363 -7.732 1.00 97.44 311 ALA A C 1
ATOM 2506 O O . 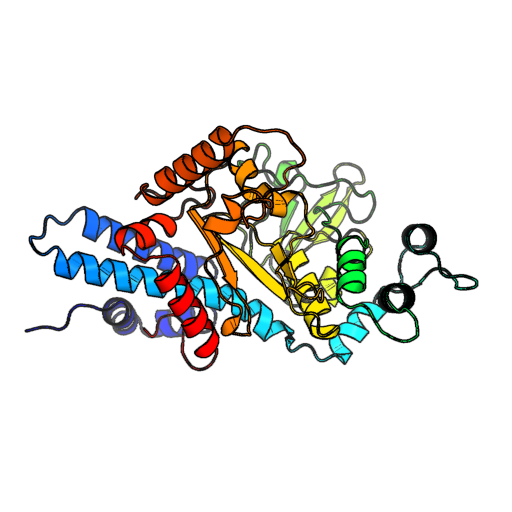ALA A 1 311 ? 3.531 -8.277 -8.553 1.00 97.44 311 ALA A O 1
ATOM 2507 N N . ILE A 1 312 ? 2.620 -6.441 -7.645 1.00 97.31 312 ILE A N 1
ATOM 2508 C CA . ILE A 1 312 ? 1.342 -6.470 -8.363 1.00 97.31 312 ILE A CA 1
ATOM 2509 C C . ILE A 1 312 ? 1.080 -5.093 -8.973 1.00 97.31 312 ILE A C 1
ATOM 2511 O O . ILE A 1 312 ? 1.243 -4.064 -8.317 1.00 97.31 312 ILE A O 1
ATOM 2515 N N . SER A 1 313 ? 0.672 -5.070 -10.237 1.00 95.56 313 SER A N 1
ATOM 2516 C CA . SER A 1 313 ? 0.371 -3.859 -10.999 1.00 95.56 313 SER A CA 1
ATOM 2517 C C . SER A 1 313 ? -0.823 -4.093 -11.920 1.00 95.56 313 SER A C 1
ATOM 2519 O O . SER A 1 313 ? -1.112 -5.231 -12.280 1.00 95.56 313 SER A O 1
ATOM 2521 N N . SER A 1 314 ? -1.487 -3.015 -12.341 1.00 91.31 314 SER A N 1
ATOM 2522 C CA . SER A 1 314 ? -2.449 -3.066 -13.447 1.00 91.31 314 SER A CA 1
ATOM 2523 C C . SER A 1 314 ? -1.792 -3.440 -14.779 1.00 91.31 314 SER A C 1
ATOM 2525 O O . SER A 1 314 ? -2.455 -3.985 -15.655 1.00 91.31 314 SER A O 1
ATOM 2527 N N . ASN A 1 315 ? -0.485 -3.200 -14.937 1.00 94.06 315 ASN A N 1
ATOM 2528 C CA . ASN A 1 315 ? 0.271 -3.789 -16.033 1.00 94.06 315 ASN A CA 1
ATOM 2529 C C . ASN A 1 315 ? 0.659 -5.225 -15.666 1.00 94.06 315 ASN A C 1
ATOM 2531 O O . ASN A 1 315 ? 1.546 -5.439 -14.835 1.00 94.06 315 ASN A O 1
ATOM 2535 N N . ALA A 1 316 ? 0.025 -6.194 -16.328 1.00 95.62 316 ALA A N 1
ATOM 2536 C CA . ALA A 1 316 ? 0.277 -7.610 -16.109 1.00 95.62 316 ALA A CA 1
ATOM 2537 C C . ALA A 1 316 ? 1.767 -7.962 -16.198 1.00 95.62 316 ALA A C 1
ATOM 2539 O O . ALA A 1 316 ? 2.254 -8.674 -15.333 1.00 95.62 316 ALA A O 1
ATOM 2540 N N . GLU A 1 317 ? 2.528 -7.410 -17.146 1.00 95.75 317 GLU A N 1
ATOM 2541 C CA . GLU A 1 317 ? 3.957 -7.725 -17.317 1.00 95.75 317 GLU A CA 1
ATOM 2542 C C . GLU A 1 317 ? 4.824 -7.329 -16.111 1.00 95.75 317 GLU A C 1
ATOM 2544 O O . GLU A 1 317 ? 5.952 -7.801 -15.970 1.00 95.75 317 GLU A O 1
ATOM 2549 N N . TRP A 1 318 ? 4.323 -6.454 -15.237 1.00 95.81 318 TRP A N 1
ATOM 2550 C CA . TRP A 1 318 ? 5.043 -5.990 -14.050 1.00 95.81 318 TRP A CA 1
ATOM 2551 C C . TRP A 1 318 ? 4.729 -6.812 -12.796 1.00 95.81 318 TRP A C 1
ATOM 2553 O O . TRP A 1 318 ? 5.398 -6.630 -11.771 1.00 95.81 318 TRP A O 1
ATOM 2563 N N . CYS A 1 319 ? 3.742 -7.708 -12.871 1.00 97.56 319 CYS A N 1
ATOM 2564 C CA . CYS A 1 319 ? 3.383 -8.627 -11.799 1.00 97.56 319 CYS A CA 1
ATOM 2565 C C . CYS A 1 319 ? 4.412 -9.757 -11.664 1.00 97.56 319 CYS A C 1
ATOM 2567 O O . CYS A 1 319 ? 4.796 -10.373 -12.661 1.00 97.56 319 CYS A O 1
ATOM 2569 N N . GLN A 1 320 ? 4.845 -10.042 -10.432 1.00 97.38 320 GLN A N 1
ATOM 2570 C CA . GLN A 1 320 ? 5.924 -10.996 -10.161 1.00 97.38 320 GLN A CA 1
ATOM 2571 C C . GLN A 1 320 ? 5.926 -11.488 -8.704 1.00 97.38 320 GLN A C 1
ATOM 2573 O O . GLN A 1 320 ? 5.663 -10.711 -7.782 1.00 97.38 320 GLN A O 1
ATOM 2578 N N . ASP A 1 321 ? 6.306 -12.748 -8.476 1.00 97.38 321 ASP A N 1
ATOM 2579 C CA . ASP A 1 321 ? 6.790 -13.182 -7.159 1.00 97.38 321 ASP A CA 1
ATOM 2580 C C . ASP A 1 321 ? 8.224 -12.661 -6.948 1.00 97.38 321 ASP A C 1
ATOM 2582 O O . ASP A 1 321 ? 9.156 -13.037 -7.658 1.00 97.38 321 ASP A O 1
ATOM 2586 N N . VAL A 1 322 ? 8.395 -11.761 -5.979 1.00 96.12 322 VAL A N 1
ATOM 2587 C CA . VAL A 1 322 ? 9.673 -11.108 -5.648 1.00 96.12 322 VAL A CA 1
ATOM 2588 C C . VAL A 1 322 ? 10.238 -11.605 -4.313 1.00 96.12 322 VAL A C 1
ATOM 2590 O O . VAL A 1 322 ? 11.159 -11.003 -3.761 1.00 96.12 322 VAL A O 1
ATOM 2593 N N . THR A 1 323 ? 9.726 -12.722 -3.783 1.00 95.44 323 THR A N 1
ATOM 2594 C CA . THR A 1 323 ? 10.134 -13.305 -2.493 1.00 95.44 323 THR A CA 1
ATOM 2595 C C . THR A 1 323 ? 11.649 -13.469 -2.392 1.00 95.44 323 THR A C 1
ATOM 2597 O O . THR A 1 323 ? 12.261 -13.055 -1.404 1.00 95.44 323 THR A O 1
ATOM 2600 N N . GLY A 1 324 ? 12.270 -14.043 -3.429 1.00 92.12 324 GLY A N 1
ATOM 2601 C CA . GLY A 1 324 ? 13.716 -14.254 -3.477 1.00 92.12 324 GLY A CA 1
ATOM 2602 C C . GLY A 1 324 ? 14.508 -12.948 -3.389 1.00 92.12 324 GLY A C 1
ATOM 2603 O O . GLY A 1 324 ? 15.510 -12.889 -2.678 1.00 92.12 324 GLY A O 1
ATOM 2604 N N . GLU A 1 325 ? 14.022 -11.882 -4.030 1.00 91.81 325 GLU A N 1
ATOM 2605 C CA . GLU A 1 325 ? 14.677 -10.572 -4.031 1.00 91.81 325 GLU A CA 1
ATOM 2606 C C . GLU A 1 325 ? 14.694 -9.957 -2.621 1.00 91.81 325 GLU A C 1
ATOM 2608 O O . GLU A 1 325 ? 15.714 -9.410 -2.204 1.00 91.81 325 GLU A O 1
ATOM 2613 N N . TYR A 1 326 ? 13.626 -10.117 -1.831 1.00 91.94 326 TYR A N 1
ATOM 2614 C CA . TYR A 1 326 ? 13.579 -9.650 -0.434 1.00 91.94 326 TYR A CA 1
ATOM 2615 C C . TYR A 1 326 ? 14.358 -10.534 0.553 1.00 91.94 326 TYR A C 1
ATOM 2617 O O . TYR A 1 326 ? 14.646 -10.092 1.664 1.00 91.94 326 TYR A O 1
ATOM 2625 N N . LEU A 1 327 ? 14.758 -11.746 0.151 1.00 91.38 327 LEU A N 1
ATOM 2626 C CA . LEU A 1 327 ? 15.613 -12.661 0.925 1.00 91.38 327 LEU A CA 1
ATOM 2627 C C . LEU A 1 327 ? 17.076 -12.652 0.451 1.00 91.38 327 LEU A C 1
ATOM 2629 O O . LEU A 1 327 ? 17.838 -13.588 0.720 1.00 91.38 327 LEU A O 1
ATOM 2633 N N . MET A 1 328 ? 17.472 -11.614 -0.289 1.00 87.88 328 MET A N 1
ATOM 2634 C CA . MET A 1 328 ? 18.809 -11.448 -0.849 1.00 87.88 328 MET A CA 1
ATOM 2635 C C . MET A 1 328 ? 19.306 -10.005 -0.700 1.00 87.88 328 MET A C 1
ATOM 2637 O O . MET A 1 328 ? 18.536 -9.045 -0.664 1.00 87.88 328 MET A O 1
ATOM 2641 N N . TYR A 1 329 ? 20.630 -9.838 -0.648 1.00 83.06 329 TYR A N 1
ATOM 2642 C CA . TYR A 1 329 ? 21.264 -8.518 -0.628 1.00 83.06 329 TYR A CA 1
ATOM 2643 C C . TYR A 1 329 ? 21.338 -7.899 -2.025 1.00 83.06 329 TYR A C 1
ATOM 2645 O O . TYR A 1 329 ? 21.540 -8.600 -3.019 1.00 83.06 329 TYR A O 1
ATOM 2653 N N . ARG A 1 330 ? 21.317 -6.563 -2.097 1.00 78.44 330 ARG A N 1
ATOM 2654 C CA . ARG A 1 330 ? 21.398 -5.807 -3.361 1.00 78.44 330 ARG A CA 1
ATOM 2655 C C . ARG A 1 330 ? 22.598 -6.165 -4.245 1.00 78.44 330 ARG A C 1
ATOM 2657 O O . ARG A 1 330 ? 22.473 -6.179 -5.463 1.00 78.44 330 ARG A O 1
ATOM 2664 N N . ARG A 1 331 ? 23.750 -6.513 -3.655 1.00 72.31 331 ARG A N 1
ATOM 2665 C CA . ARG A 1 331 ? 24.967 -6.904 -4.403 1.00 72.31 331 ARG A CA 1
ATOM 2666 C C . ARG A 1 331 ? 24.809 -8.183 -5.228 1.00 72.31 331 ARG A C 1
ATOM 2668 O O . ARG A 1 331 ? 25.551 -8.367 -6.182 1.00 72.31 331 ARG A O 1
ATOM 2675 N N . VAL A 1 332 ? 23.874 -9.050 -4.851 1.00 74.62 332 VAL A N 1
ATOM 2676 C CA . VAL A 1 332 ? 23.577 -10.310 -5.547 1.00 74.62 332 VAL A CA 1
ATOM 2677 C C . VAL A 1 332 ? 22.201 -10.273 -6.221 1.00 74.62 332 VAL A C 1
ATOM 2679 O O . VAL A 1 332 ? 21.642 -11.318 -6.523 1.00 74.62 332 VAL A O 1
ATOM 2682 N N . GLY A 1 333 ? 21.647 -9.073 -6.442 1.00 71.50 333 GLY A N 1
ATOM 2683 C CA . GLY A 1 333 ? 20.365 -8.873 -7.127 1.00 71.50 333 GLY A CA 1
ATOM 2684 C C . GLY A 1 333 ? 19.133 -8.772 -6.221 1.00 71.50 333 GLY A C 1
ATOM 2685 O O . GLY A 1 333 ? 18.025 -8.708 -6.736 1.00 71.50 333 GLY A O 1
ATOM 2686 N N . GLY A 1 334 ? 19.294 -8.744 -4.894 1.00 80.62 334 GLY A N 1
ATOM 2687 C CA . GLY A 1 334 ? 18.173 -8.595 -3.958 1.00 80.62 334 GLY A CA 1
ATOM 2688 C C . GLY A 1 334 ? 17.800 -7.148 -3.600 1.00 80.62 334 GLY A C 1
ATOM 2689 O O . GLY A 1 334 ? 18.272 -6.185 -4.207 1.00 80.62 334 GLY A O 1
ATOM 2690 N N . ARG A 1 335 ? 16.951 -6.985 -2.582 1.00 83.88 335 ARG A N 1
ATOM 2691 C CA . ARG A 1 335 ? 16.424 -5.696 -2.096 1.00 83.88 335 ARG A CA 1
ATOM 2692 C C . ARG A 1 335 ? 17.067 -5.225 -0.788 1.00 83.88 335 ARG A C 1
ATOM 2694 O O . ARG A 1 335 ? 17.090 -4.020 -0.544 1.00 83.88 335 ARG A O 1
ATOM 2701 N N . ALA A 1 336 ? 17.650 -6.134 0.002 1.00 80.19 336 ALA A N 1
ATOM 2702 C CA . ALA A 1 336 ? 18.245 -5.797 1.295 1.00 80.19 336 ALA A CA 1
ATOM 2703 C C . ALA A 1 336 ? 19.503 -4.924 1.155 1.00 80.19 336 ALA A C 1
ATOM 2705 O O . ALA A 1 336 ? 20.401 -5.207 0.345 1.00 80.19 336 ALA A O 1
ATOM 2706 N N . ASP A 1 337 ? 19.583 -3.866 1.970 1.00 78.38 337 ASP A N 1
ATOM 2707 C CA . ASP A 1 337 ? 20.726 -2.961 1.984 1.00 78.38 337 ASP A CA 1
ATOM 2708 C C . ASP A 1 337 ? 21.950 -3.649 2.602 1.00 78.38 337 ASP A C 1
ATOM 2710 O O . ASP A 1 337 ? 21.899 -4.340 3.614 1.00 78.38 337 ASP A O 1
ATOM 2714 N N . HIS A 1 338 ? 23.099 -3.410 1.982 1.00 63.91 338 HIS A N 1
ATOM 2715 C CA . HIS A 1 338 ? 24.394 -4.008 2.316 1.00 63.91 338 HIS A CA 1
ATOM 2716 C C . HIS A 1 338 ? 25.183 -3.191 3.353 1.00 63.91 338 HIS A C 1
ATOM 2718 O O . HIS A 1 338 ? 26.323 -3.528 3.658 1.00 63.91 338 HIS A O 1
ATOM 2724 N N . ARG A 1 339 ? 24.626 -2.072 3.844 1.00 56.81 339 ARG A N 1
ATOM 2725 C CA . ARG A 1 339 ? 25.349 -1.104 4.694 1.00 56.81 339 ARG A CA 1
ATOM 2726 C C . ARG A 1 339 ? 25.594 -1.590 6.121 1.00 56.81 339 ARG A C 1
ATOM 2728 O O . ARG A 1 339 ? 26.382 -0.977 6.829 1.00 56.81 339 ARG A O 1
ATOM 2735 N N . ASN A 1 340 ? 24.996 -2.711 6.505 1.00 48.31 340 ASN A N 1
ATOM 2736 C CA . ASN A 1 340 ? 25.349 -3.411 7.727 1.00 48.31 340 ASN A CA 1
ATOM 2737 C C . ASN A 1 340 ? 26.112 -4.670 7.313 1.00 48.31 340 ASN A C 1
ATOM 2739 O O . ASN A 1 340 ? 25.513 -5.572 6.737 1.00 48.31 340 ASN A O 1
ATOM 2743 N N . ASN A 1 341 ? 27.429 -4.692 7.543 1.00 43.84 341 ASN A N 1
ATOM 2744 C CA . ASN A 1 341 ? 28.301 -5.860 7.381 1.00 43.84 341 ASN A CA 1
ATOM 2745 C C . ASN A 1 341 ? 27.732 -7.059 8.161 1.00 43.84 341 ASN A C 1
ATOM 2747 O O . ASN A 1 341 ? 28.122 -7.296 9.303 1.00 43.84 341 ASN A O 1
ATOM 2751 N N . HIS A 1 342 ? 26.819 -7.813 7.556 1.00 48.72 342 HIS A N 1
ATOM 2752 C CA . HIS A 1 342 ? 26.319 -9.047 8.126 1.00 48.72 342 HIS A CA 1
ATOM 2753 C C . HIS A 1 342 ? 26.438 -10.200 7.144 1.00 48.72 342 HIS A C 1
ATOM 2755 O O . HIS A 1 342 ? 26.111 -10.141 5.961 1.00 48.72 342 HIS A O 1
ATOM 2761 N N . ASP A 1 343 ? 27.012 -11.222 7.746 1.00 59.25 343 ASP A N 1
ATOM 2762 C CA . ASP A 1 343 ? 27.221 -12.592 7.365 1.00 59.25 343 ASP A CA 1
ATOM 2763 C C . ASP A 1 343 ? 26.088 -13.169 6.500 1.00 59.25 343 ASP A C 1
ATOM 2765 O O . ASP A 1 343 ? 24.910 -13.039 6.828 1.00 59.25 343 ASP A O 1
ATOM 2769 N N . SER A 1 344 ? 26.436 -13.888 5.429 1.00 63.28 344 SER A N 1
ATOM 2770 C CA . SER A 1 344 ? 25.496 -14.678 4.606 1.00 63.28 344 SER A CA 1
ATOM 2771 C C . SER A 1 344 ? 24.562 -15.595 5.423 1.00 63.28 344 SER A C 1
ATOM 2773 O O . SER A 1 344 ? 23.491 -16.001 4.957 1.00 63.28 344 SER A O 1
ATOM 2775 N N . ASN A 1 345 ? 24.945 -15.864 6.671 1.00 78.06 345 ASN A N 1
ATOM 2776 C CA . ASN A 1 345 ? 24.170 -16.555 7.688 1.00 78.06 345 ASN A CA 1
ATOM 2777 C C . ASN A 1 345 ? 22.847 -15.844 8.055 1.00 78.06 345 ASN A C 1
ATOM 2779 O O . ASN A 1 345 ? 21.863 -16.530 8.329 1.00 78.06 345 ASN A O 1
ATOM 2783 N N . GLU A 1 346 ? 22.767 -14.506 8.014 1.00 84.94 346 GLU A N 1
ATOM 2784 C CA . GLU A 1 346 ? 21.554 -13.750 8.382 1.00 84.94 346 GLU A CA 1
ATOM 2785 C C . GLU A 1 346 ? 20.410 -14.005 7.385 1.00 84.94 346 GLU A C 1
ATOM 2787 O O . GLU A 1 346 ? 19.332 -14.455 7.773 1.00 84.94 346 GLU A O 1
ATOM 2792 N N . MET A 1 347 ? 20.6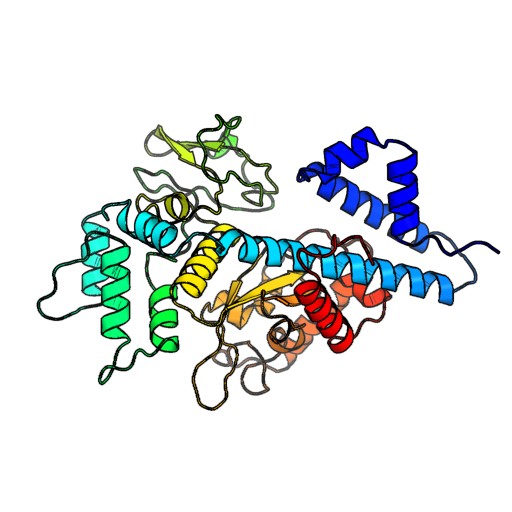56 -13.821 6.083 1.00 87.69 347 MET A N 1
ATOM 2793 C CA . MET A 1 347 ? 19.648 -14.096 5.046 1.00 87.69 347 MET A CA 1
ATOM 2794 C C . MET A 1 347 ? 19.276 -15.578 4.976 1.00 87.69 347 MET A C 1
ATOM 2796 O O . MET A 1 347 ? 18.117 -15.914 4.741 1.00 87.69 347 MET A O 1
ATOM 2800 N N . SER A 1 348 ? 20.233 -16.476 5.227 1.00 90.00 348 SER A N 1
ATOM 2801 C CA . SER A 1 348 ? 19.965 -17.918 5.300 1.00 90.00 348 SER A CA 1
ATOM 2802 C C . SER A 1 348 ? 19.016 -18.261 6.453 1.00 90.00 348 SER A C 1
ATOM 2804 O O . SER A 1 348 ? 18.086 -19.045 6.274 1.00 90.00 348 SER A O 1
ATOM 2806 N N . ARG A 1 349 ? 19.184 -17.613 7.613 1.00 93.19 349 ARG A N 1
ATOM 2807 C CA . ARG A 1 349 ? 18.257 -17.729 8.744 1.00 93.19 349 ARG A CA 1
ATOM 2808 C C . ARG A 1 349 ? 16.862 -17.210 8.392 1.00 93.19 349 ARG A C 1
ATOM 2810 O O . ARG A 1 349 ? 15.888 -17.892 8.694 1.00 93.19 349 ARG A O 1
ATOM 2817 N N . TYR A 1 350 ? 16.747 -16.058 7.728 1.00 93.62 350 TYR A N 1
ATOM 2818 C CA . TYR A 1 350 ? 15.443 -15.531 7.298 1.00 93.62 350 TYR A CA 1
ATOM 2819 C C . TYR A 1 350 ? 14.734 -16.454 6.308 1.00 93.62 350 TYR A C 1
ATOM 2821 O O . TYR A 1 350 ? 13.545 -16.719 6.474 1.00 93.62 350 TYR A O 1
ATOM 2829 N N . LYS A 1 351 ? 15.465 -17.012 5.335 1.00 94.56 351 LYS A N 1
ATOM 2830 C CA . LYS A 1 351 ? 14.935 -18.034 4.418 1.00 94.56 351 LYS A CA 1
ATOM 2831 C C . LYS A 1 351 ? 14.376 -19.232 5.178 1.00 94.56 351 LYS A C 1
ATOM 2833 O O . LYS A 1 351 ? 13.288 -19.698 4.860 1.00 94.56 351 LYS A O 1
ATOM 2838 N N . GLU A 1 352 ? 15.087 -19.704 6.199 1.00 95.75 352 GLU A N 1
ATOM 2839 C CA . GLU A 1 352 ? 14.625 -20.817 7.027 1.00 95.75 352 GLU A CA 1
ATOM 2840 C C . GLU A 1 352 ? 13.374 -20.460 7.844 1.00 95.75 352 GLU A C 1
ATOM 2842 O O . GLU A 1 352 ? 12.454 -21.270 7.929 1.00 95.75 352 GLU A O 1
ATOM 2847 N N . THR A 1 353 ? 13.291 -19.249 8.403 1.00 96.00 353 THR A N 1
ATOM 2848 C CA . THR A 1 353 ? 12.085 -18.762 9.095 1.00 96.00 353 THR A CA 1
ATOM 2849 C C . THR A 1 353 ? 10.875 -18.728 8.160 1.00 96.00 353 THR A C 1
ATOM 2851 O O . THR A 1 353 ? 9.830 -19.290 8.490 1.00 96.00 353 THR A O 1
ATOM 2854 N N . VAL A 1 354 ? 11.030 -18.146 6.966 1.00 96.75 354 VAL A N 1
ATOM 2855 C CA . VAL A 1 354 ? 9.981 -18.106 5.935 1.00 96.75 354 VAL A CA 1
ATOM 2856 C C . VAL A 1 354 ? 9.571 -19.523 5.529 1.00 96.75 354 VAL A C 1
ATOM 2858 O O . VAL A 1 354 ? 8.383 -19.835 5.500 1.00 96.75 354 VAL A O 1
ATOM 2861 N N . ARG A 1 355 ? 10.539 -20.419 5.302 1.00 96.69 355 ARG A N 1
ATOM 2862 C CA . ARG A 1 355 ? 10.283 -21.825 4.958 1.00 96.69 355 ARG A CA 1
ATOM 2863 C C . ARG A 1 355 ? 9.528 -22.565 6.062 1.00 96.69 355 ARG A C 1
ATOM 2865 O O . ARG A 1 355 ? 8.646 -23.363 5.762 1.00 96.69 355 ARG A O 1
ATOM 2872 N N . LYS A 1 356 ? 9.841 -22.324 7.338 1.00 96.31 356 LYS A N 1
ATOM 2873 C CA . LYS A 1 356 ? 9.092 -22.910 8.462 1.00 96.31 356 LYS A CA 1
ATOM 2874 C C . LYS A 1 356 ? 7.642 -22.437 8.469 1.00 96.31 356 LYS A C 1
ATOM 2876 O O . LYS A 1 356 ? 6.754 -23.271 8.592 1.00 96.31 356 LYS A O 1
ATOM 2881 N N . ALA A 1 357 ? 7.402 -21.142 8.268 1.00 93.06 357 ALA A N 1
ATOM 2882 C CA . ALA A 1 357 ? 6.049 -20.593 8.178 1.00 93.06 357 ALA A CA 1
ATOM 2883 C C . ALA A 1 357 ? 5.276 -21.126 6.955 1.00 93.06 357 ALA A C 1
ATOM 2885 O O . ALA A 1 357 ? 4.103 -21.458 7.068 1.00 93.06 357 ALA A O 1
ATOM 2886 N N . GLN A 1 358 ? 5.940 -21.308 5.809 1.00 92.50 358 GLN A N 1
ATOM 2887 C CA . GLN A 1 358 ? 5.359 -21.968 4.629 1.00 92.50 358 GLN A CA 1
ATOM 2888 C C . GLN A 1 358 ? 4.992 -23.440 4.873 1.00 92.50 358 GLN A C 1
ATOM 2890 O O . GLN A 1 358 ? 4.189 -23.993 4.138 1.00 92.50 358 GLN A O 1
ATOM 2895 N N . ASN A 1 359 ? 5.570 -24.101 5.876 1.00 88.81 359 ASN A N 1
ATOM 2896 C CA . ASN A 1 359 ? 5.242 -25.488 6.220 1.00 88.81 359 ASN A CA 1
ATOM 2897 C C . ASN A 1 359 ? 4.299 -25.596 7.430 1.00 88.81 359 ASN A C 1
ATOM 2899 O O . ASN A 1 359 ? 4.001 -26.704 7.873 1.00 88.81 359 ASN A O 1
ATOM 2903 N N . ASP A 1 360 ? 3.815 -24.469 7.954 1.00 82.06 360 ASP A N 1
ATOM 2904 C CA . ASP A 1 360 ? 2.871 -24.431 9.065 1.00 82.06 360 ASP A CA 1
ATOM 2905 C C . ASP A 1 360 ? 1.422 -24.452 8.562 1.00 82.06 360 ASP A C 1
ATOM 2907 O O . ASP A 1 360 ? 0.864 -23.436 8.147 1.00 82.06 360 ASP A O 1
ATOM 2911 N N . SER A 1 361 ? 0.790 -25.622 8.653 1.00 76.81 361 SER A N 1
ATOM 2912 C CA . SER A 1 361 ? -0.613 -25.824 8.274 1.00 76.81 361 SER A CA 1
ATOM 2913 C C . SER A 1 361 ? -1.607 -25.077 9.166 1.00 76.81 361 SER A C 1
ATOM 2915 O O . SER A 1 361 ? -2.767 -24.913 8.789 1.00 76.81 361 SER A O 1
ATOM 2917 N N . THR A 1 362 ? -1.178 -24.613 10.342 1.00 75.62 362 THR A N 1
ATOM 2918 C CA . THR A 1 362 ? -2.038 -23.899 11.293 1.00 75.62 362 THR A CA 1
ATOM 2919 C C . THR A 1 362 ? -2.031 -22.386 11.087 1.00 75.62 362 THR A C 1
ATOM 2921 O O . THR A 1 362 ? -2.893 -21.694 11.627 1.00 75.62 362 THR A O 1
ATOM 2924 N N . GLY A 1 363 ? -1.051 -21.862 10.341 1.00 75.88 363 GLY A N 1
ATOM 2925 C CA . GLY A 1 363 ? -0.821 -20.430 10.156 1.00 75.88 363 GLY A CA 1
ATOM 2926 C C . GLY A 1 363 ? -0.340 -19.691 11.412 1.00 75.88 363 GLY A C 1
ATOM 2927 O O . GLY A 1 363 ? -0.127 -18.479 11.355 1.00 75.88 363 GLY A O 1
ATOM 2928 N N . GLN A 1 364 ? -0.143 -20.372 12.546 1.00 81.19 364 GLN A N 1
ATOM 2929 C CA . GLN A 1 364 ? 0.232 -19.765 13.826 1.00 81.19 364 GLN A CA 1
ATOM 2930 C C . GLN A 1 364 ? 1.600 -19.083 13.807 1.00 81.19 364 GLN A C 1
ATOM 2932 O O . GLN A 1 364 ? 1.816 -18.136 14.567 1.00 81.19 364 GLN A O 1
ATOM 2937 N N . LEU A 1 365 ? 2.509 -19.510 12.933 1.00 86.62 365 LEU A N 1
ATOM 2938 C CA . LEU A 1 365 ? 3.810 -18.872 12.746 1.00 86.62 365 LEU A CA 1
ATOM 2939 C C . LEU A 1 365 ? 3.729 -17.561 11.957 1.00 86.62 365 LEU A C 1
ATOM 2941 O O . LEU A 1 365 ? 4.691 -16.793 11.963 1.00 86.62 365 LEU A O 1
ATOM 2945 N N . THR A 1 366 ? 2.606 -17.275 11.298 1.00 83.81 366 THR A N 1
ATOM 2946 C CA . THR A 1 366 ? 2.436 -16.044 10.521 1.00 83.81 366 THR A CA 1
ATOM 2947 C C . THR A 1 366 ? 1.925 -14.886 11.378 1.00 83.81 366 THR A C 1
ATOM 2949 O O . THR A 1 366 ? 1.369 -15.095 12.463 1.00 83.81 366 THR A O 1
ATOM 2952 N N . GLN A 1 367 ? 2.129 -13.648 10.922 1.00 84.38 367 GLN A N 1
ATOM 2953 C CA . GLN A 1 367 ? 1.598 -12.470 11.619 1.00 84.38 367 GLN A CA 1
ATOM 2954 C C . GLN A 1 367 ? 0.070 -12.408 11.483 1.00 84.38 367 GLN A C 1
ATOM 2956 O O . GLN A 1 367 ? -0.634 -12.239 12.479 1.00 84.38 367 GLN A O 1
ATOM 2961 N N . ALA A 1 368 ? -0.447 -12.613 10.268 1.00 79.69 368 ALA A N 1
ATOM 2962 C CA . ALA A 1 368 ? -1.878 -12.551 9.976 1.00 79.69 368 ALA A CA 1
ATOM 2963 C C . ALA A 1 368 ? -2.670 -13.792 10.436 1.00 79.69 368 ALA A C 1
ATOM 2965 O O . ALA A 1 368 ? -3.895 -13.797 10.337 1.00 79.69 368 ALA A O 1
ATOM 2966 N N . LYS A 1 369 ? -1.993 -14.833 10.946 1.00 77.38 369 LYS A N 1
ATOM 2967 C CA . LYS A 1 369 ? -2.590 -16.129 11.323 1.00 77.38 369 LYS A CA 1
ATOM 2968 C C . LYS A 1 369 ? -3.326 -16.810 10.166 1.00 77.38 369 LYS A C 1
ATOM 2970 O O . LYS A 1 369 ? -4.326 -17.495 10.365 1.00 77.38 369 LYS A O 1
ATOM 2975 N N . THR A 1 370 ? -2.812 -16.624 8.955 1.00 77.44 370 THR A N 1
ATOM 2976 C CA . THR A 1 370 ? -3.323 -17.217 7.717 1.00 77.44 370 THR A CA 1
ATOM 2977 C C . THR A 1 370 ? -2.403 -18.338 7.233 1.00 77.44 370 THR A C 1
ATOM 2979 O O . THR A 1 370 ? -1.260 -18.458 7.671 1.00 77.44 370 THR A O 1
ATOM 2982 N N . CYS A 1 371 ? -2.915 -19.196 6.348 1.00 80.19 371 CYS A N 1
ATOM 2983 C CA . CYS A 1 371 ? -2.186 -20.349 5.809 1.00 80.19 371 CYS A CA 1
ATOM 2984 C C . CYS A 1 371 ? -1.881 -20.219 4.305 1.00 80.19 371 CYS A C 1
ATOM 2986 O O . CYS A 1 371 ? -1.670 -21.233 3.638 1.00 80.19 371 CYS A O 1
ATOM 2988 N N . TYR A 1 372 ? -1.850 -19.002 3.740 1.00 83.88 372 TYR A N 1
ATOM 2989 C CA . TYR A 1 372 ? -1.672 -18.831 2.291 1.00 83.88 372 TYR A CA 1
ATOM 2990 C C . TYR A 1 372 ? -0.331 -19.388 1.818 1.00 83.88 372 TYR A C 1
ATOM 2992 O O . TYR A 1 372 ? -0.286 -20.128 0.834 1.00 83.88 372 TYR A O 1
ATOM 3000 N N . GLY A 1 373 ? 0.749 -19.111 2.554 1.00 87.19 373 GLY A N 1
ATOM 3001 C CA . GLY A 1 373 ? 2.057 -19.693 2.268 1.00 87.19 373 GLY A CA 1
ATOM 3002 C C . GLY A 1 373 ? 2.067 -21.221 2.294 1.00 87.19 373 GLY A C 1
ATOM 3003 O O . GLY A 1 373 ? 2.714 -21.832 1.445 1.00 87.19 373 GLY A O 1
ATOM 3004 N N . TYR A 1 374 ? 1.318 -21.833 3.216 1.00 83.94 374 TYR A N 1
ATOM 3005 C CA . TYR A 1 374 ? 1.177 -23.287 3.301 1.00 83.94 374 TYR A CA 1
ATOM 3006 C C . TYR A 1 374 ? 0.430 -23.873 2.109 1.00 83.94 374 TYR A C 1
ATOM 3008 O O . TYR A 1 374 ? 0.909 -24.828 1.501 1.00 83.94 374 TYR A O 1
ATOM 3016 N N . ILE A 1 375 ? -0.697 -23.272 1.722 1.00 80.56 375 ILE A N 1
ATOM 3017 C CA . ILE A 1 375 ? -1.471 -23.700 0.549 1.00 80.56 375 ILE A CA 1
ATOM 3018 C C . ILE A 1 375 ? -0.585 -23.687 -0.707 1.00 80.56 375 ILE A C 1
ATOM 3020 O O . ILE A 1 375 ? -0.531 -24.676 -1.436 1.00 80.56 375 ILE A O 1
ATOM 3024 N N . LEU A 1 376 ? 0.176 -22.608 -0.917 1.00 88.50 376 LEU A N 1
ATOM 3025 C CA . LEU A 1 376 ? 1.100 -22.470 -2.049 1.00 88.50 376 LEU A CA 1
ATOM 3026 C C . LEU A 1 376 ? 2.236 -23.503 -2.014 1.00 88.50 376 LEU A C 1
ATOM 3028 O O . LEU A 1 376 ? 2.589 -24.068 -3.049 1.00 88.50 376 LEU A O 1
ATOM 3032 N N . ALA A 1 377 ? 2.802 -23.763 -0.832 1.00 87.62 377 ALA A N 1
ATOM 3033 C CA . ALA A 1 377 ? 3.855 -24.760 -0.660 1.00 87.62 377 ALA A CA 1
ATOM 3034 C C . ALA A 1 377 ? 3.347 -26.182 -0.948 1.00 87.62 377 ALA A C 1
ATOM 3036 O O . ALA A 1 377 ? 4.036 -26.960 -1.605 1.00 87.62 377 ALA A O 1
ATOM 3037 N N . ARG A 1 3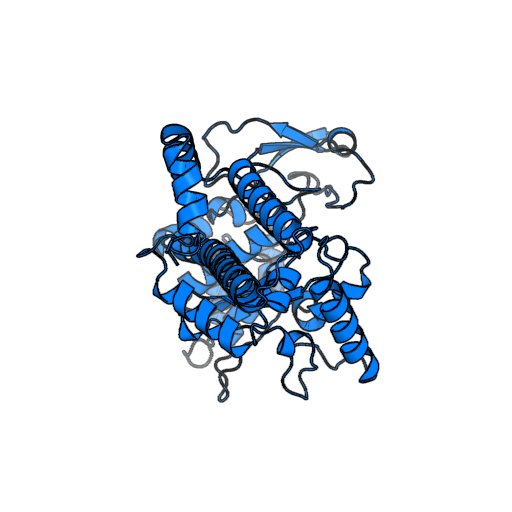78 ? 2.125 -26.515 -0.513 1.00 84.06 378 ARG A N 1
ATOM 3038 C CA . ARG A 1 378 ? 1.488 -27.813 -0.784 1.00 84.06 378 ARG A CA 1
ATOM 3039 C C . ARG A 1 378 ? 1.097 -27.993 -2.244 1.00 84.06 378 ARG A C 1
ATOM 3041 O O . ARG A 1 378 ? 1.235 -29.096 -2.752 1.00 84.06 378 ARG A O 1
ATOM 3048 N N . ALA A 1 379 ? 0.701 -26.918 -2.922 1.00 83.69 379 ALA A N 1
ATOM 3049 C CA . ALA A 1 379 ? 0.486 -26.912 -4.367 1.00 83.69 379 ALA A CA 1
ATOM 3050 C C . ALA A 1 379 ? 1.786 -27.083 -5.172 1.00 83.69 379 ALA A C 1
ATOM 3052 O O . ALA A 1 379 ? 1.730 -27.247 -6.386 1.00 83.69 379 ALA A O 1
ATOM 3053 N N . ASN A 1 380 ? 2.958 -27.049 -4.525 1.00 91.62 380 ASN A N 1
ATOM 3054 C CA . ASN A 1 380 ? 4.266 -27.118 -5.178 1.00 91.62 380 ASN A CA 1
ATOM 3055 C C . ASN A 1 380 ? 4.449 -26.032 -6.260 1.00 91.62 380 ASN A C 1
ATOM 3057 O O . ASN A 1 380 ? 5.105 -26.242 -7.282 1.00 91.62 380 ASN A O 1
ATOM 3061 N N . PHE A 1 381 ? 3.844 -24.859 -6.050 1.00 93.12 381 PHE A N 1
ATOM 3062 C CA . PHE A 1 381 ? 3.967 -23.739 -6.976 1.00 93.12 381 PHE A CA 1
ATOM 3063 C C . PHE A 1 381 ? 5.355 -23.108 -6.867 1.00 93.12 381 PHE A C 1
ATOM 3065 O O . PHE A 1 381 ? 5.789 -22.681 -5.794 1.00 93.12 381 PHE A O 1
ATOM 3072 N N . THR A 1 382 ? 6.046 -23.040 -8.002 1.00 94.38 382 THR A N 1
ATOM 3073 C CA . THR A 1 382 ? 7.307 -22.309 -8.133 1.00 94.38 382 THR A CA 1
ATOM 3074 C C . THR A 1 382 ? 7.047 -20.814 -8.296 1.00 94.38 382 THR A C 1
ATOM 3076 O O . THR A 1 382 ? 5.952 -20.402 -8.683 1.00 94.38 382 THR A O 1
ATOM 3079 N N . ASP A 1 383 ? 8.076 -19.998 -8.068 1.00 94.19 383 ASP A N 1
ATOM 3080 C CA . ASP A 1 383 ? 8.008 -18.543 -8.243 1.00 94.19 383 ASP A CA 1
ATOM 3081 C C . ASP A 1 383 ? 7.558 -18.160 -9.675 1.00 94.19 383 ASP A C 1
ATOM 3083 O O . ASP A 1 383 ? 6.782 -17.220 -9.856 1.00 94.19 383 ASP A O 1
ATOM 3087 N N . ASP A 1 384 ? 7.949 -18.943 -10.692 1.00 96.50 384 ASP A N 1
ATOM 3088 C CA . ASP A 1 384 ? 7.511 -18.772 -12.087 1.00 96.50 384 ASP A CA 1
ATOM 3089 C C . ASP A 1 384 ? 6.018 -19.071 -12.287 1.00 96.50 384 ASP A C 1
ATOM 3091 O O . ASP A 1 384 ? 5.337 -18.374 -13.042 1.00 96.50 384 ASP A O 1
ATOM 3095 N N . VAL A 1 385 ? 5.496 -20.118 -11.638 1.00 96.69 385 VAL A N 1
ATOM 3096 C CA . VAL A 1 385 ? 4.070 -20.477 -11.711 1.00 96.69 385 VAL A CA 1
ATOM 3097 C C . VAL A 1 385 ? 3.228 -19.402 -11.031 1.00 96.69 385 VAL A C 1
ATOM 3099 O O . VAL A 1 385 ? 2.243 -18.945 -11.609 1.00 96.69 385 VAL A O 1
ATOM 3102 N N . ILE A 1 386 ? 3.653 -18.943 -9.850 1.00 97.31 386 ILE A N 1
ATOM 3103 C CA . ILE A 1 386 ? 2.993 -17.853 -9.120 1.00 97.31 386 ILE A CA 1
ATOM 3104 C C . ILE A 1 386 ? 3.014 -16.574 -9.957 1.00 97.31 386 ILE A C 1
ATOM 3106 O O . ILE A 1 386 ? 1.977 -15.939 -10.126 1.00 97.31 386 ILE A O 1
ATOM 3110 N N . THR A 1 387 ? 4.167 -16.227 -10.533 1.00 98.06 387 THR A N 1
ATOM 3111 C CA . THR A 1 387 ? 4.313 -15.059 -11.410 1.00 98.06 387 THR A CA 1
ATOM 3112 C C . THR A 1 387 ? 3.340 -15.127 -12.583 1.00 98.06 387 THR A C 1
ATOM 3114 O O . THR A 1 387 ? 2.580 -14.187 -12.789 1.00 98.06 387 THR A O 1
ATOM 3117 N N . LYS A 1 388 ? 3.279 -16.249 -13.309 1.00 98.00 388 LYS A N 1
ATOM 3118 C CA . LYS A 1 388 ? 2.331 -16.416 -14.424 1.00 98.00 388 LYS A CA 1
ATOM 3119 C C . LYS A 1 388 ? 0.875 -16.283 -13.984 1.00 98.00 388 LYS A C 1
ATOM 3121 O O . LYS A 1 388 ? 0.078 -15.705 -14.718 1.00 98.00 388 LYS A O 1
ATOM 3126 N N . GLU A 1 389 ? 0.520 -16.793 -12.808 1.00 97.00 389 GLU A N 1
ATOM 3127 C CA . GLU A 1 389 ? -0.845 -16.663 -12.296 1.00 97.00 389 GLU A CA 1
ATOM 3128 C C . GLU A 1 389 ? -1.163 -15.226 -11.854 1.00 97.00 389 GLU A C 1
ATOM 3130 O O . GLU A 1 389 ? -2.260 -14.749 -12.122 1.00 97.00 389 GLU A O 1
ATOM 3135 N N . LEU A 1 390 ? -0.208 -14.489 -11.273 1.00 97.75 390 LEU A N 1
ATOM 3136 C CA . LEU A 1 390 ? -0.362 -13.055 -10.986 1.00 97.75 390 LEU A CA 1
ATOM 3137 C C . LEU A 1 390 ? -0.557 -12.237 -12.274 1.00 97.75 390 LEU A C 1
ATOM 3139 O O . LEU A 1 390 ? -1.425 -11.366 -12.333 1.00 97.75 390 LEU A O 1
ATOM 3143 N N . GLN A 1 391 ? 0.227 -12.529 -13.316 1.00 98.00 391 GLN A N 1
ATOM 3144 C CA . GLN A 1 391 ? 0.118 -11.892 -14.634 1.00 98.00 391 GLN A CA 1
ATOM 3145 C C . GLN A 1 391 ? -1.237 -12.192 -15.287 1.00 98.00 391 GLN A C 1
ATOM 3147 O O . GLN A 1 391 ? -1.898 -11.292 -15.811 1.00 98.00 391 GLN A O 1
ATOM 3152 N N . ARG A 1 392 ? -1.686 -13.450 -15.211 1.00 96.12 392 ARG A N 1
ATOM 3153 C CA . ARG A 1 392 ? -3.013 -13.865 -15.674 1.00 96.12 392 ARG A CA 1
ATOM 3154 C C . ARG A 1 392 ? -4.115 -13.144 -14.905 1.00 96.12 392 ARG A C 1
ATOM 3156 O O . ARG A 1 392 ? -4.995 -12.575 -15.536 1.00 96.12 392 ARG A O 1
ATOM 3163 N N . ALA A 1 393 ? -4.036 -13.106 -13.576 1.00 92.88 393 ALA A N 1
ATOM 3164 C CA . ALA A 1 393 ? -5.005 -12.412 -12.735 1.00 92.88 393 ALA A CA 1
ATOM 3165 C C . ALA A 1 393 ? -5.119 -10.925 -13.105 1.00 92.88 393 ALA A C 1
ATOM 3167 O O . ALA A 1 393 ? -6.228 -10.426 -13.241 1.00 92.88 393 ALA A O 1
ATOM 3168 N N . ALA A 1 394 ? -3.993 -10.240 -13.330 1.00 94.25 394 ALA A N 1
ATOM 3169 C CA . ALA A 1 394 ? -3.984 -8.849 -13.783 1.00 94.25 394 ALA A CA 1
ATOM 3170 C C . ALA A 1 394 ? -4.569 -8.667 -15.194 1.00 94.25 394 ALA A C 1
ATOM 3172 O O . ALA A 1 394 ? -5.249 -7.679 -15.442 1.00 94.25 394 ALA A O 1
ATOM 3173 N N . THR A 1 395 ? -4.344 -9.625 -16.097 1.00 94.88 395 THR A N 1
ATOM 3174 C CA . THR A 1 395 ? -4.903 -9.600 -17.462 1.00 94.88 395 THR A CA 1
ATOM 3175 C C . THR A 1 395 ? -6.418 -9.819 -17.468 1.00 94.88 395 THR A C 1
ATOM 3177 O O . THR A 1 395 ? -7.117 -9.202 -18.258 1.00 94.88 395 THR A O 1
ATOM 3180 N N . GLU A 1 396 ? -6.924 -10.706 -16.609 1.00 89.75 396 GLU A N 1
ATOM 3181 C CA . GLU A 1 396 ? -8.346 -11.084 -16.540 1.00 89.75 396 GLU A CA 1
ATOM 3182 C C . GLU A 1 396 ? -9.180 -10.167 -15.625 1.00 89.75 396 GLU A C 1
ATOM 3184 O O . GLU A 1 396 ? -10.394 -10.341 -15.512 1.00 89.75 396 GLU A O 1
ATOM 3189 N N . TYR A 1 397 ? -8.540 -9.224 -14.929 1.00 87.94 397 TYR A N 1
ATOM 3190 C CA . TYR A 1 397 ? -9.197 -8.367 -13.948 1.00 87.94 397 TYR A CA 1
ATOM 3191 C C . TYR A 1 397 ? -10.251 -7.459 -14.595 1.00 87.94 397 TYR A C 1
ATOM 3193 O O . TYR A 1 397 ? -9.963 -6.727 -15.538 1.00 87.94 397 TYR A O 1
ATOM 3201 N N . GLY A 1 398 ? -11.471 -7.493 -14.051 1.00 79.00 398 GLY A N 1
ATOM 3202 C CA . GLY A 1 398 ? -12.639 -6.778 -14.579 1.00 79.00 398 GLY A CA 1
ATOM 3203 C C . GLY A 1 398 ? -13.474 -7.592 -15.574 1.00 79.00 398 GLY A C 1
ATOM 3204 O O . GLY A 1 398 ? -14.668 -7.333 -15.697 1.00 79.00 398 GLY A O 1
ATOM 3205 N N . ASP A 1 399 ? -12.886 -8.612 -16.208 1.00 79.00 399 ASP A N 1
ATOM 3206 C CA . ASP A 1 399 ? -13.583 -9.514 -17.137 1.00 79.00 399 ASP A CA 1
ATOM 3207 C C . ASP A 1 399 ? -14.068 -10.801 -16.459 1.00 79.00 399 ASP A C 1
ATOM 3209 O O . ASP A 1 399 ? -15.067 -11.400 -16.865 1.00 79.00 399 ASP A O 1
ATOM 3213 N N . LYS A 1 400 ? -13.344 -11.247 -15.431 1.00 70.88 400 LYS A N 1
ATOM 3214 C CA . LYS A 1 400 ? -13.680 -12.418 -14.623 1.00 70.88 400 LYS A CA 1
ATOM 3215 C C . LYS A 1 400 ? -13.694 -12.049 -13.157 1.00 70.88 400 LYS A C 1
ATOM 3217 O O . LYS A 1 400 ? -12.980 -11.158 -12.719 1.00 70.88 400 LYS A O 1
ATOM 3222 N N . GLU A 1 401 ? -14.475 -12.791 -12.392 1.00 65.81 401 GLU A N 1
ATOM 3223 C CA . GLU A 1 401 ? -14.397 -12.752 -10.939 1.00 65.81 401 GLU A CA 1
ATOM 3224 C C . GLU A 1 401 ? -13.225 -13.610 -10.453 1.00 65.81 401 GLU A C 1
ATOM 3226 O O . GLU A 1 401 ? -12.921 -14.650 -11.040 1.00 65.81 401 GLU A O 1
ATOM 3231 N N . TRP A 1 402 ? -12.585 -13.244 -9.338 1.00 61.16 402 TRP A N 1
ATOM 3232 C CA . TRP A 1 402 ? -11.384 -13.954 -8.862 1.00 61.16 402 TRP A CA 1
ATOM 3233 C C . TRP A 1 402 ? -11.626 -15.441 -8.548 1.00 61.16 402 TRP A C 1
ATOM 3235 O O . TRP A 1 402 ? -10.685 -16.234 -8.563 1.00 61.16 402 TRP A O 1
ATOM 3245 N N . TRP A 1 403 ? -12.875 -15.825 -8.261 1.00 60.09 403 TRP A N 1
ATOM 3246 C CA . TRP A 1 403 ? -13.286 -17.207 -7.988 1.00 60.09 403 TRP A CA 1
ATOM 3247 C C . TRP A 1 403 ? -13.607 -18.024 -9.248 1.00 60.09 403 TRP A C 1
ATOM 3249 O O . TRP A 1 403 ? -13.867 -19.224 -9.146 1.00 60.09 403 TRP A O 1
ATOM 3259 N N . GLN A 1 404 ? -13.628 -17.398 -10.425 1.00 52.09 404 GLN A N 1
ATOM 3260 C CA . GLN A 1 404 ? -13.831 -18.071 -11.705 1.00 52.09 404 GLN A CA 1
ATOM 3261 C C . GLN A 1 404 ? -12.471 -18.554 -12.224 1.00 52.09 404 GLN A C 1
ATOM 3263 O O . GLN A 1 404 ? -11.772 -17.806 -12.907 1.00 52.09 404 GLN A O 1
ATOM 3268 N N . LEU A 1 405 ? -12.083 -19.774 -11.830 1.00 55.19 405 LEU A N 1
ATOM 3269 C CA . LEU A 1 405 ? -10.852 -20.459 -12.258 1.00 55.19 405 LEU A CA 1
ATOM 3270 C C . LEU A 1 405 ? -11.002 -21.121 -13.629 1.00 55.19 405 LEU A C 1
ATOM 3272 O O . LEU A 1 405 ? -12.023 -21.820 -13.830 1.00 55.19 405 LEU A O 1
#

Sequence (405 aa):
MPSPPAAATAMASLYARDKLLVERSFAHFTQESLALIDSQLLQQNQALCTEDVNNLHQQQECHEALAQACIRRIAYRCLDKYARLLSTADTVEDALKFYTLPNELQQRIATKYPIENTPPPTSWYEALNQLKELATTDGILDQGKLWCMILDHPMTSYVHMQCQICGHKVVDQYPLQQTDGEVGLKELQPTGDELELRAGWFRGPRKGVVFEFTCPECQHVSHWYRSGHPKVILNPNKWGRLCGDQEDLRLTLADYLKIPVRLVVPLDWDHVWSEYQSLSSNKSWEVQDGSARNFARRLDEGIGSWTRVWAISSNAEWCQDVTGEYLMYRRVGGRADHRNNHDSNEMSRYKETVRKAQNDSTGQLTQAKTCYGYILARANFTDDVITKELQRAATEYGDKEWWQL

Organism: NCBI:txid382360